Protein AF-A0A2G6QQY7-F1 (afdb_monomer)

Secondary structure (DSSP, 8-state):
-EEE-TTS-HHHHHHHHHHHHTTS----EEESSS-HHHHHHH-SS---EE---TTGGGSPTTS-EEEEEPPTT---SSTTSHHHHHHHHT--HHHHHHTHHHHHHTTT-SEEEEE--SS-----------EEEEEESS-EEEEEGGG-HHHHHHHHHHSSSEEEEEE-TTSHHHHHHHHHHHHHHHHH---GGG--EEEEEEEEEEEEEEPTT-SS--EEEEEEEEEEEEE---GGGHHHHHHHHHHHHTS-----S-HHHHHHHHHTTSTT--SSEEEEEE-SSEEEEEEE-TTS-EEEEEEE-SHHHHHHHHHHHHT-S-HHHHHHHHHSPEEEEEETTEEEETTS-EEE-SSPPPGGGTTSEEEEETTEEEE--S---HHHHHHHHHHHHIIIIIHHHHHHHHHHSTTS-GGG--EEEEES--

Foldseek 3Di:
DEEEEPPDDLVRVLVVVQVVVVPDPDQEYEYCAPCQVVSQVSHPDHHHYHYNQPQSVLDDPPFDKDKAAADVPDADDQLLDLVSVCVSVVDDPVRSVQCNVVSVLRPPHRIDMDTDDPDDGDDDDQDFQWKKWFDAPPDIFIDGQSVAQVVVVVRNVVGHQGFAMAIDPPHPRNVVLLVVLVVVCVVPVDHSVNWGWRAKGKFKAWFWDFRVPRRNRDTDTHIHIQMWIDTDDDDPCVVVVQVVVCVVVVHHGDDDDDPLLVVVVVVCVPPPDDPQEKEWAQAQFWTKMKGAHPVRDIDIDIYGFHNQSLLVRLCRRQVPPDSVLSSLLLPFWKWFAAAQFWIQTPVRDIDGHPHGHDPVRHRFMFGQDPVGTHGRPGPDDSVVSVVSSVVSNCRGVVVVVLVRCLVRDPVSDSVSRPYYHYHHDD

Structure (mmCIF, N/CA/C/O backbone):
data_AF-A0A2G6QQY7-F1
#
_entry.id   AF-A0A2G6QQY7-F1
#
loop_
_atom_site.group_PDB
_atom_site.id
_atom_site.type_symbol
_atom_site.label_atom_id
_atom_site.label_alt_id
_atom_site.label_comp_id
_atom_site.label_asym_id
_atom_site.label_entity_id
_atom_site.label_seq_id
_atom_site.pdbx_PDB_ins_code
_atom_site.Cartn_x
_atom_site.Cartn_y
_atom_site.Cartn_z
_atom_site.occupancy
_atom_site.B_iso_or_equiv
_atom_site.auth_seq_id
_atom_site.auth_comp_id
_atom_site.auth_asym_id
_atom_site.auth_atom_id
_atom_site.pdbx_PDB_model_num
ATOM 1 N N . MET A 1 1 ? 22.729 8.764 -31.654 1.00 88.44 1 MET A N 1
ATOM 2 C CA . MET A 1 1 ? 21.769 7.801 -31.079 1.00 88.44 1 MET A CA 1
ATOM 3 C C . MET A 1 1 ? 20.778 7.432 -32.164 1.00 88.44 1 MET A C 1
ATOM 5 O O . MET A 1 1 ? 20.328 8.335 -32.860 1.00 88.44 1 MET A O 1
ATOM 9 N N . VAL A 1 2 ? 20.493 6.145 -32.339 1.00 91.94 2 VAL A N 1
ATOM 10 C CA . VAL A 1 2 ? 19.462 5.656 -33.269 1.00 91.94 2 VAL A CA 1
ATOM 11 C C . VAL A 1 2 ? 18.189 5.359 -32.483 1.00 91.94 2 VAL A C 1
ATOM 13 O O . VAL A 1 2 ? 18.274 4.906 -31.347 1.00 91.94 2 VAL A O 1
ATOM 16 N N . VAL A 1 3 ? 17.030 5.632 -33.071 1.00 93.19 3 VAL A N 1
ATOM 17 C CA . VAL A 1 3 ? 15.718 5.322 -32.495 1.00 93.19 3 VAL A CA 1
ATOM 18 C C . VAL A 1 3 ? 14.992 4.437 -33.499 1.00 93.19 3 VAL A C 1
ATOM 20 O O . VAL A 1 3 ? 14.935 4.801 -34.674 1.00 93.19 3 VAL A O 1
ATOM 23 N N . ALA A 1 4 ? 14.495 3.280 -33.066 1.00 93.00 4 ALA A N 1
ATOM 24 C CA . ALA A 1 4 ? 13.777 2.348 -33.930 1.00 93.00 4 ALA A CA 1
ATOM 25 C C . ALA A 1 4 ? 12.448 1.925 -33.298 1.00 93.00 4 ALA A C 1
ATOM 27 O O . ALA A 1 4 ? 12.390 1.510 -32.137 1.00 93.00 4 ALA A O 1
ATOM 28 N N . ASP A 1 5 ? 11.382 2.042 -34.082 1.00 91.44 5 ASP A N 1
ATOM 29 C CA . ASP A 1 5 ? 10.051 1.578 -33.713 1.00 91.44 5 ASP A CA 1
ATOM 30 C C . ASP A 1 5 ? 9.874 0.072 -33.991 1.00 91.44 5 ASP A C 1
ATOM 32 O O . ASP A 1 5 ? 10.753 -0.596 -34.540 1.00 91.44 5 ASP A O 1
ATOM 36 N N . ARG A 1 6 ? 8.714 -0.472 -33.608 1.00 91.25 6 ARG A N 1
ATOM 37 C CA . ARG A 1 6 ? 8.377 -1.896 -33.783 1.00 91.25 6 ARG A CA 1
ATOM 38 C C . ARG A 1 6 ? 8.069 -2.319 -35.228 1.00 91.25 6 ARG A C 1
ATOM 40 O O . ARG A 1 6 ? 7.714 -3.475 -35.445 1.00 91.25 6 ARG A O 1
ATOM 47 N N . SER A 1 7 ? 8.086 -1.402 -36.200 1.00 92.56 7 SER A N 1
ATOM 48 C CA . SER A 1 7 ? 7.755 -1.722 -37.597 1.00 92.56 7 SER A CA 1
ATOM 49 C C . SER A 1 7 ? 8.882 -2.471 -38.309 1.00 92.56 7 SER A C 1
ATOM 51 O O . SER A 1 7 ? 8.627 -3.193 -39.274 1.00 92.56 7 SER A O 1
ATOM 53 N N . LEU A 1 8 ? 10.115 -2.329 -37.818 1.00 91.19 8 LEU A N 1
ATOM 54 C CA . LEU A 1 8 ? 11.287 -3.018 -38.340 1.00 91.19 8 LEU A CA 1
ATOM 55 C C . LEU A 1 8 ? 11.626 -4.227 -37.458 1.00 91.19 8 LEU A C 1
ATOM 57 O O . LEU A 1 8 ? 11.706 -4.082 -36.239 1.00 91.19 8 LEU A O 1
ATOM 61 N N . PRO A 1 9 ? 11.865 -5.413 -38.042 1.00 94.31 9 PRO A N 1
ATOM 62 C CA . PRO A 1 9 ? 12.302 -6.567 -37.271 1.00 94.31 9 PRO A CA 1
ATOM 63 C C . PRO A 1 9 ? 13.752 -6.391 -36.793 1.00 94.31 9 PRO A C 1
ATOM 65 O O . PRO A 1 9 ? 14.563 -5.705 -37.425 1.00 94.31 9 PRO A O 1
ATOM 68 N N . TYR A 1 10 ? 14.097 -7.043 -35.682 1.00 94.56 10 TYR A N 1
ATOM 69 C CA . TYR A 1 10 ? 15.402 -6.897 -35.026 1.00 94.56 10 TYR A CA 1
ATOM 70 C C . TYR A 1 10 ? 16.607 -7.176 -35.946 1.00 94.56 10 TYR A C 1
ATOM 72 O O . TYR A 1 10 ? 17.668 -6.566 -35.797 1.00 94.56 10 TYR A O 1
ATOM 80 N N . ASP A 1 11 ? 16.485 -8.108 -36.893 1.00 95.19 11 ASP A N 1
ATOM 81 C CA . ASP A 1 11 ? 17.566 -8.508 -37.795 1.00 95.19 11 ASP A CA 1
ATOM 82 C C . ASP A 1 11 ? 17.820 -7.451 -38.876 1.00 95.19 11 ASP A C 1
ATOM 84 O O . ASP A 1 11 ? 18.971 -7.191 -39.236 1.00 95.19 11 ASP A O 1
ATOM 88 N N . GLU A 1 12 ? 16.758 -6.799 -39.347 1.00 95.81 12 GLU A N 1
ATOM 89 C CA . GLU A 1 12 ? 16.832 -5.637 -40.226 1.00 95.81 12 GLU A CA 1
ATOM 90 C C . GLU A 1 12 ? 17.477 -4.451 -39.506 1.00 95.81 12 GLU A C 1
ATOM 92 O O . GLU A 1 12 ? 18.414 -3.853 -40.039 1.00 95.81 12 GLU A O 1
ATOM 97 N N . ILE A 1 13 ? 17.045 -4.160 -38.271 1.00 94.88 13 ILE A N 1
ATOM 98 C CA . ILE A 1 13 ? 17.630 -3.097 -37.440 1.00 94.88 13 ILE A CA 1
ATOM 99 C C . ILE A 1 13 ? 19.136 -3.332 -37.274 1.00 94.88 13 ILE A C 1
ATOM 101 O O . ILE A 1 13 ? 19.934 -2.439 -37.557 1.00 94.88 13 ILE A O 1
ATOM 105 N N . ALA A 1 14 ? 19.551 -4.541 -36.886 1.00 95.44 14 ALA A N 1
ATOM 106 C CA . ALA A 1 14 ? 20.967 -4.874 -36.727 1.00 95.44 14 ALA A CA 1
ATOM 107 C C . ALA A 1 14 ? 21.761 -4.697 -38.033 1.00 95.44 14 ALA A C 1
ATOM 109 O O . ALA A 1 14 ? 22.857 -4.132 -38.024 1.00 95.44 14 ALA A O 1
ATOM 110 N N . ARG A 1 15 ? 21.199 -5.125 -39.171 1.00 95.62 15 ARG A N 1
ATOM 111 C CA . ARG A 1 15 ? 21.842 -4.982 -40.486 1.00 95.62 15 ARG A CA 1
ATOM 112 C C . ARG A 1 15 ? 22.032 -3.517 -40.868 1.00 95.62 15 ARG A C 1
ATOM 114 O O . ARG A 1 15 ? 23.106 -3.145 -41.339 1.00 95.62 15 ARG A O 1
ATOM 121 N N . GLN A 1 16 ? 21.013 -2.687 -40.649 1.00 94.88 16 GLN A N 1
ATOM 122 C CA . GLN A 1 16 ? 21.082 -1.252 -40.923 1.00 94.88 16 GLN A CA 1
ATOM 123 C C . GLN A 1 16 ? 22.071 -0.544 -39.996 1.00 94.88 16 GLN A C 1
ATOM 125 O O . GLN A 1 16 ? 22.834 0.302 -40.463 1.00 94.88 16 GLN A O 1
ATOM 130 N N . LEU A 1 17 ? 22.124 -0.923 -38.715 1.00 94.56 17 LEU A N 1
ATOM 131 C CA . LEU A 1 17 ? 23.105 -0.398 -37.765 1.00 94.56 17 LEU A CA 1
ATOM 132 C C . LEU A 1 17 ? 24.540 -0.756 -38.174 1.00 94.56 17 LEU A C 1
ATOM 134 O O . LEU A 1 17 ? 25.380 0.138 -38.218 1.00 94.56 17 LEU A O 1
ATOM 138 N N . ASN A 1 18 ? 24.827 -2.005 -38.555 1.00 94.75 18 ASN A N 1
ATOM 139 C CA . ASN A 1 18 ? 26.160 -2.395 -39.041 1.00 94.75 18 ASN A CA 1
ATOM 140 C C . ASN A 1 18 ? 26.540 -1.649 -40.329 1.00 94.75 18 ASN A C 1
ATOM 142 O O . ASN A 1 18 ? 27.649 -1.125 -40.456 1.00 94.75 18 ASN A O 1
ATOM 146 N N . ALA A 1 19 ? 25.600 -1.527 -41.272 1.00 93.62 19 ALA A N 1
ATOM 147 C CA . ALA A 1 19 ? 25.822 -0.765 -42.496 1.00 93.62 19 ALA A CA 1
ATOM 148 C C . ALA A 1 19 ? 26.110 0.718 -42.199 1.00 93.62 19 ALA A C 1
ATOM 150 O O . ALA A 1 19 ? 27.024 1.299 -42.789 1.00 93.62 19 ALA A O 1
ATOM 151 N N . ALA A 1 20 ? 25.378 1.330 -41.264 1.00 91.69 20 ALA A N 1
ATOM 152 C CA . ALA A 1 20 ? 25.589 2.713 -40.847 1.00 91.69 20 ALA A CA 1
ATOM 153 C C . ALA A 1 20 ? 26.904 2.900 -40.074 1.00 91.69 20 ALA A C 1
ATOM 155 O O . ALA A 1 20 ? 27.597 3.889 -40.309 1.00 91.69 20 ALA A O 1
ATOM 156 N N . ALA A 1 21 ? 27.288 1.941 -39.228 1.00 90.38 21 ALA A N 1
ATOM 157 C CA . ALA A 1 21 ? 28.528 1.968 -38.450 1.00 90.38 21 ALA A CA 1
ATOM 158 C C . ALA A 1 21 ? 29.787 2.034 -39.332 1.00 90.38 21 ALA A C 1
ATOM 160 O O . ALA A 1 21 ? 30.801 2.592 -38.925 1.00 90.38 21 ALA A O 1
ATOM 161 N N . SER A 1 22 ? 29.715 1.541 -40.575 1.00 87.44 22 SER A N 1
ATOM 162 C CA . SER A 1 22 ? 30.812 1.677 -41.548 1.00 87.44 22 SER A CA 1
ATOM 163 C C . SER A 1 22 ? 31.077 3.123 -42.000 1.00 87.44 22 SER A C 1
ATOM 165 O O . SER A 1 22 ? 32.119 3.405 -42.591 1.00 87.44 22 SER A O 1
ATOM 167 N N . ARG A 1 23 ? 30.133 4.043 -41.754 1.00 90.50 23 ARG A N 1
ATOM 168 C CA . ARG A 1 23 ? 30.176 5.446 -42.208 1.00 90.50 23 ARG A CA 1
ATOM 169 C C . ARG A 1 23 ? 30.011 6.461 -41.079 1.00 90.50 23 ARG A C 1
ATOM 171 O O . ARG A 1 23 ? 30.373 7.619 -41.262 1.00 90.50 23 ARG A O 1
ATOM 178 N N . LEU A 1 24 ? 29.415 6.056 -39.962 1.00 91.06 24 LEU A N 1
ATOM 179 C CA . LEU A 1 24 ? 29.017 6.917 -38.854 1.00 91.06 24 LEU A CA 1
ATOM 180 C C . LEU A 1 24 ? 29.416 6.279 -37.526 1.00 91.06 24 LEU A C 1
ATOM 182 O O . LEU A 1 24 ? 29.325 5.067 -37.356 1.00 91.06 24 LEU A O 1
ATOM 186 N N . GLU A 1 25 ? 29.771 7.110 -36.551 1.00 89.31 25 GLU A N 1
ATOM 187 C CA . GLU A 1 25 ? 29.980 6.654 -35.181 1.00 89.31 25 GLU A CA 1
ATOM 188 C C . GLU A 1 25 ? 28.631 6.536 -34.457 1.00 89.31 25 GLU A C 1
ATOM 190 O O . GLU A 1 25 ? 27.937 7.525 -34.197 1.00 89.31 25 GLU A O 1
ATOM 195 N N . LEU A 1 26 ? 28.229 5.302 -34.154 1.00 92.12 26 LEU A N 1
ATOM 196 C CA . LEU A 1 26 ? 26.981 5.019 -33.453 1.00 92.12 26 LEU A CA 1
ATOM 197 C C . LEU A 1 26 ? 27.238 4.939 -31.945 1.00 92.12 26 LEU A C 1
ATOM 199 O O . LEU A 1 26 ? 27.806 3.974 -31.454 1.00 92.12 26 LEU A O 1
ATOM 203 N N . ALA A 1 27 ? 26.773 5.941 -31.199 1.00 90.94 27 ALA A N 1
ATOM 204 C CA . ALA A 1 27 ? 26.946 5.988 -29.742 1.00 90.94 27 ALA A CA 1
ATOM 205 C C . ALA A 1 27 ? 25.960 5.099 -28.947 1.00 90.94 27 ALA A C 1
ATOM 207 O O . ALA A 1 27 ? 26.147 4.897 -27.753 1.00 90.94 27 ALA A O 1
ATOM 208 N N . GLY A 1 28 ? 24.892 4.601 -29.580 1.00 94.56 28 GLY A N 1
ATOM 209 C CA . GLY A 1 28 ? 23.865 3.774 -28.936 1.00 94.56 28 GLY A CA 1
ATOM 210 C C . GLY A 1 28 ? 22.508 3.826 -29.634 1.00 94.56 28 GLY A C 1
ATOM 211 O O . GLY A 1 28 ? 22.303 4.640 -30.548 1.00 94.56 28 GLY A O 1
ATOM 212 N N . ALA A 1 29 ? 21.595 2.959 -29.199 1.00 95.25 29 ALA A N 1
ATOM 213 C CA . ALA A 1 29 ? 20.267 2.795 -29.787 1.00 95.25 29 ALA A CA 1
ATOM 214 C C . ALA A 1 29 ? 19.148 2.740 -28.733 1.00 95.25 29 ALA A C 1
ATOM 216 O O . ALA A 1 29 ? 19.357 2.273 -27.616 1.00 95.25 29 ALA A O 1
ATOM 217 N N . VAL A 1 30 ? 17.960 3.203 -29.121 1.00 96.12 30 VAL A N 1
ATOM 218 C CA . VAL A 1 30 ? 16.716 3.102 -28.354 1.00 96.12 30 VAL A CA 1
ATOM 219 C C . VAL A 1 30 ? 15.688 2.356 -29.199 1.00 96.12 30 VAL A C 1
ATOM 221 O O . VAL A 1 30 ? 15.429 2.761 -30.334 1.00 96.12 30 VAL A O 1
ATOM 224 N N . LEU A 1 31 ? 15.130 1.271 -28.672 1.00 96.19 31 LEU A N 1
ATOM 225 C CA . LEU A 1 31 ? 14.194 0.394 -29.373 1.00 96.19 31 LEU A CA 1
ATOM 226 C C . LEU A 1 31 ? 12.832 0.390 -28.675 1.00 96.19 31 LEU A C 1
ATOM 228 O O . LEU A 1 31 ? 12.747 0.431 -27.449 1.00 96.19 31 LEU A O 1
ATOM 232 N N . GLN A 1 32 ? 11.761 0.309 -29.464 1.00 95.06 32 GLN A N 1
ATOM 233 C CA . GLN A 1 32 ? 10.411 0.140 -28.924 1.00 95.06 32 GLN A CA 1
ATOM 234 C C . GLN A 1 32 ? 10.113 -1.307 -28.502 1.00 95.06 32 GLN A C 1
ATOM 236 O O . GLN A 1 32 ? 9.373 -1.526 -27.546 1.00 95.06 32 GLN A O 1
ATOM 241 N N . ALA A 1 33 ? 10.621 -2.283 -29.256 1.00 93.88 33 ALA A N 1
ATOM 242 C CA . ALA A 1 33 ? 10.412 -3.706 -29.004 1.00 93.88 33 ALA A CA 1
ATOM 243 C C . ALA A 1 33 ? 11.445 -4.260 -28.008 1.00 93.88 33 ALA A C 1
ATOM 245 O O . ALA A 1 33 ? 12.539 -3.703 -27.895 1.00 93.88 33 ALA A O 1
ATOM 246 N N . ASP A 1 34 ? 11.110 -5.368 -27.340 1.00 94.25 34 ASP A N 1
ATOM 247 C CA . ASP A 1 34 ? 12.006 -6.166 -26.479 1.00 94.25 34 ASP A CA 1
ATOM 248 C C . ASP A 1 34 ? 13.001 -6.986 -27.329 1.00 94.25 34 ASP A C 1
ATOM 250 O O . ASP A 1 34 ? 12.989 -8.215 -27.383 1.00 94.25 34 ASP A O 1
ATOM 254 N N . ASP A 1 35 ? 13.817 -6.267 -28.099 1.00 94.81 35 ASP A N 1
ATOM 255 C CA . ASP A 1 35 ? 14.749 -6.828 -29.079 1.00 94.81 35 ASP A CA 1
ATOM 256 C C . ASP A 1 35 ? 16.203 -6.399 -28.811 1.00 94.81 35 ASP A C 1
ATOM 258 O O . ASP A 1 35 ? 17.105 -6.719 -29.596 1.00 94.81 35 ASP A O 1
ATOM 262 N N . GLY A 1 36 ? 16.483 -5.684 -27.714 1.00 94.19 36 GLY A N 1
ATOM 263 C CA . GLY A 1 36 ? 17.790 -5.071 -27.468 1.00 94.19 36 GLY A CA 1
ATOM 264 C C . GLY A 1 36 ? 18.921 -6.089 -27.435 1.00 94.19 36 GLY A C 1
ATOM 265 O O . GLY A 1 36 ? 19.954 -5.894 -28.081 1.00 94.19 36 GLY A O 1
ATOM 266 N N . VAL A 1 37 ? 18.708 -7.235 -26.784 1.00 95.25 37 VAL A N 1
ATOM 267 C CA . VAL A 1 37 ? 19.682 -8.340 -26.759 1.00 95.25 37 VAL A CA 1
ATOM 268 C C . VAL A 1 37 ? 19.858 -8.975 -28.146 1.00 95.25 37 VAL A C 1
ATOM 270 O O . VAL A 1 37 ? 20.983 -9.292 -28.549 1.00 95.25 37 VAL A O 1
ATOM 273 N N . LEU A 1 38 ? 18.770 -9.148 -28.906 1.00 96.12 38 LEU A N 1
ATOM 274 C CA . LEU A 1 38 ? 18.804 -9.765 -30.236 1.00 96.12 38 LEU A CA 1
ATOM 275 C C . LEU A 1 38 ? 19.579 -8.913 -31.241 1.00 96.12 38 LEU A C 1
ATOM 277 O O . LEU A 1 38 ? 20.380 -9.463 -32.011 1.00 96.12 38 LEU A O 1
ATOM 281 N N . VAL A 1 39 ? 19.369 -7.596 -31.199 1.00 96.31 39 VAL A N 1
ATOM 282 C CA . VAL A 1 39 ? 20.112 -6.614 -31.990 1.00 96.31 39 VAL A CA 1
ATOM 283 C C . VAL A 1 39 ? 21.565 -6.577 -31.530 1.00 96.31 39 VAL A C 1
ATOM 285 O O . VAL A 1 39 ? 22.459 -6.798 -32.346 1.00 96.31 39 VAL A O 1
ATOM 288 N N . HIS A 1 40 ? 21.819 -6.390 -30.229 1.00 95.38 40 HIS A N 1
ATOM 289 C CA . HIS A 1 40 ? 23.169 -6.273 -29.669 1.00 95.38 40 HIS A CA 1
ATOM 290 C C . HIS A 1 40 ? 24.070 -7.445 -30.070 1.00 95.38 40 HIS A C 1
ATOM 292 O O . HIS A 1 40 ? 25.213 -7.238 -30.483 1.00 95.38 40 HIS A O 1
ATOM 298 N N . ASN A 1 41 ? 23.560 -8.680 -30.021 1.00 96.00 41 ASN A N 1
ATOM 299 C CA . ASN A 1 41 ? 24.319 -9.881 -30.381 1.00 96.00 41 ASN A CA 1
ATOM 300 C C . ASN A 1 41 ? 24.769 -9.910 -31.849 1.00 96.00 41 ASN A C 1
ATOM 302 O O . ASN A 1 41 ? 25.783 -10.534 -32.154 1.00 96.00 41 ASN A O 1
ATOM 306 N N . ARG A 1 42 ? 24.070 -9.198 -32.737 1.00 95.94 42 ARG A N 1
ATOM 307 C CA . ARG A 1 42 ? 24.314 -9.170 -34.188 1.00 95.94 42 ARG A CA 1
ATOM 308 C C . ARG A 1 42 ? 25.102 -7.951 -34.666 1.00 95.94 42 ARG A C 1
ATOM 310 O O . ARG A 1 42 ? 25.420 -7.872 -35.849 1.00 95.94 42 ARG A O 1
ATOM 317 N N . LEU A 1 43 ? 25.425 -7.017 -33.772 1.00 95.06 43 LEU A N 1
ATOM 318 C CA . LEU A 1 43 ? 26.256 -5.867 -34.115 1.00 95.06 43 LEU A CA 1
ATOM 319 C C . LEU A 1 43 ? 27.740 -6.235 -34.194 1.00 95.06 43 LEU A C 1
ATOM 321 O O . LEU A 1 43 ? 28.252 -6.909 -33.291 1.00 95.06 43 LEU A O 1
ATOM 325 N N . ASP A 1 44 ? 28.419 -5.724 -35.222 1.00 93.25 44 ASP A N 1
ATOM 326 C CA . ASP A 1 44 ? 29.868 -5.868 -35.417 1.00 93.25 44 ASP A CA 1
ATOM 327 C C . ASP A 1 44 ? 30.642 -5.102 -34.330 1.00 93.25 44 ASP A C 1
ATOM 329 O O . ASP A 1 44 ? 31.604 -5.607 -33.751 1.00 93.25 44 ASP A O 1
ATOM 333 N N . HIS A 1 45 ? 30.158 -3.904 -33.985 1.00 90.56 45 HIS A N 1
ATOM 334 C CA . HIS A 1 45 ? 30.651 -3.089 -32.878 1.00 90.56 45 HIS A CA 1
ATOM 335 C C . HIS A 1 45 ? 29.561 -2.925 -31.822 1.00 90.56 45 HIS A C 1
ATOM 337 O O . HIS A 1 45 ? 28.450 -2.484 -32.117 1.00 90.56 45 HIS A O 1
ATOM 343 N N . LYS A 1 46 ? 29.870 -3.297 -30.577 1.00 93.06 46 LYS A N 1
ATOM 344 C CA . LYS A 1 46 ? 28.899 -3.248 -29.483 1.00 93.06 46 LYS A CA 1
ATOM 345 C C . LYS A 1 46 ? 28.643 -1.807 -29.056 1.00 93.06 46 LYS A C 1
ATOM 347 O O . LYS A 1 46 ? 29.573 -1.060 -28.774 1.00 93.06 46 LYS A O 1
ATOM 352 N N . ILE A 1 47 ? 27.363 -1.465 -28.974 1.00 94.44 47 ILE A N 1
ATOM 353 C CA . ILE A 1 47 ? 26.862 -0.178 -28.493 1.00 94.44 47 ILE A CA 1
ATOM 354 C C . ILE A 1 47 ? 25.846 -0.435 -27.371 1.00 94.44 47 ILE A C 1
ATOM 356 O O . ILE A 1 47 ? 25.242 -1.517 -27.340 1.00 94.44 47 ILE A O 1
ATOM 360 N N . PRO A 1 48 ? 25.638 0.522 -26.452 1.00 95.94 48 PRO A N 1
ATOM 361 C CA . PRO A 1 48 ? 24.555 0.435 -25.481 1.00 95.94 48 PRO A CA 1
ATOM 362 C C . PRO A 1 48 ? 23.196 0.530 -26.189 1.00 95.94 48 PRO A C 1
ATOM 364 O O . PRO A 1 48 ? 23.003 1.364 -27.080 1.00 95.94 48 PRO A O 1
ATOM 367 N N . ILE A 1 49 ? 22.263 -0.335 -25.792 1.00 96.44 49 ILE A N 1
ATOM 368 C CA . ILE A 1 49 ? 20.902 -0.391 -26.331 1.00 96.44 49 ILE A CA 1
ATOM 369 C C . ILE A 1 49 ? 19.918 -0.375 -25.164 1.00 96.44 49 ILE A C 1
ATOM 371 O O . ILE A 1 49 ? 20.079 -1.155 -24.228 1.00 96.44 49 ILE A O 1
ATOM 375 N N . VAL A 1 50 ? 18.931 0.516 -25.228 1.00 96.12 50 VAL A N 1
ATOM 376 C CA . VAL A 1 50 ? 17.771 0.529 -24.329 1.00 96.12 50 VAL A CA 1
ATOM 377 C C . VAL A 1 50 ? 16.548 0.124 -25.140 1.00 96.12 50 VAL A C 1
ATOM 379 O O . VAL A 1 50 ? 16.260 0.748 -26.156 1.00 96.12 50 VAL A O 1
ATOM 382 N N . ASP A 1 51 ? 15.869 -0.931 -24.726 1.00 94.56 51 ASP A N 1
ATOM 383 C CA . ASP A 1 51 ? 14.664 -1.488 -25.337 1.00 94.56 51 ASP A CA 1
ATOM 384 C C . ASP A 1 51 ? 13.407 -1.195 -24.502 1.00 94.56 51 ASP A C 1
ATOM 386 O O . ASP A 1 51 ? 13.452 -0.424 -23.542 1.00 94.56 51 ASP A O 1
ATOM 390 N N . GLU A 1 52 ? 12.263 -1.731 -24.941 1.00 93.12 52 GLU A N 1
ATOM 391 C CA . GLU A 1 52 ? 10.954 -1.598 -24.280 1.00 93.12 52 GLU A CA 1
ATOM 392 C C . GLU A 1 52 ? 10.463 -0.151 -24.075 1.00 93.12 52 GLU A C 1
ATOM 394 O O . GLU A 1 52 ? 9.620 0.142 -23.221 1.00 93.12 52 GLU A O 1
ATOM 399 N N . VAL A 1 53 ? 10.926 0.787 -24.905 1.00 93.94 53 VAL A N 1
ATOM 400 C CA . VAL A 1 53 ? 10.467 2.180 -24.844 1.00 93.94 53 VAL A CA 1
ATOM 401 C C . VAL A 1 53 ? 9.079 2.300 -25.471 1.00 93.94 53 VAL A C 1
ATOM 403 O O . VAL A 1 53 ? 8.929 2.512 -26.675 1.00 93.94 53 VAL A O 1
ATOM 406 N N . SER A 1 54 ? 8.047 2.158 -24.637 1.00 90.38 54 SER A N 1
ATOM 407 C CA . SER A 1 54 ? 6.648 2.015 -25.058 1.00 90.38 54 SER A CA 1
ATOM 408 C C . SER A 1 54 ? 6.163 3.132 -25.994 1.00 90.38 54 SER A C 1
ATOM 410 O O . SER A 1 54 ? 5.568 2.843 -27.041 1.00 90.38 54 SER A O 1
ATOM 412 N N . LEU A 1 55 ? 6.473 4.393 -25.679 1.00 90.88 55 LEU A N 1
ATOM 413 C CA . LEU A 1 55 ? 6.092 5.581 -26.450 1.00 90.88 55 LEU A CA 1
ATOM 414 C C . LEU A 1 55 ? 7.248 6.127 -27.303 1.00 90.88 55 LEU A C 1
ATOM 416 O O . LEU A 1 55 ? 7.543 7.321 -27.261 1.00 90.88 55 LEU A O 1
ATOM 420 N N . ILE A 1 56 ? 7.880 5.264 -28.105 1.00 91.62 56 ILE A N 1
ATOM 421 C CA . ILE A 1 56 ? 9.036 5.602 -28.957 1.00 91.62 56 ILE A CA 1
ATOM 422 C C . ILE A 1 56 ? 8.841 6.870 -29.810 1.00 91.62 56 ILE A C 1
ATOM 424 O O . ILE A 1 56 ? 9.765 7.667 -29.949 1.00 91.62 56 ILE A O 1
ATOM 428 N N . ASP A 1 57 ? 7.622 7.117 -30.297 1.00 90.44 57 ASP A N 1
ATOM 429 C CA . ASP A 1 57 ? 7.287 8.273 -31.141 1.00 90.44 57 ASP A CA 1
ATOM 430 C C . ASP A 1 57 ? 7.420 9.618 -30.407 1.00 90.44 57 ASP A C 1
ATOM 432 O O . ASP A 1 57 ? 7.510 10.675 -31.032 1.00 90.44 57 ASP A O 1
ATOM 436 N N . LYS A 1 58 ? 7.420 9.601 -29.067 1.00 90.19 58 LYS A N 1
ATOM 437 C CA . LYS A 1 58 ? 7.607 10.796 -28.235 1.00 90.19 58 LYS A CA 1
ATOM 438 C C . LYS A 1 58 ? 9.077 11.119 -27.972 1.00 90.19 58 LYS A C 1
ATOM 440 O O . LYS A 1 58 ? 9.353 12.170 -27.393 1.00 90.19 58 LYS A O 1
ATOM 445 N N . VAL A 1 59 ? 10.015 10.258 -28.374 1.00 91.06 59 VAL A N 1
ATOM 446 C CA . VAL A 1 59 ? 11.453 10.499 -28.205 1.00 91.06 59 VAL A CA 1
ATOM 447 C C . VAL A 1 59 ? 11.892 11.640 -29.138 1.00 91.06 59 VAL A C 1
ATOM 449 O O . VAL A 1 59 ? 11.769 11.513 -30.357 1.00 91.06 59 VAL A O 1
ATOM 452 N N . PRO A 1 60 ? 12.435 12.759 -28.618 1.00 89.38 60 PRO A N 1
ATOM 453 C CA . PRO A 1 60 ? 12.878 13.865 -29.463 1.00 89.38 60 PRO A CA 1
ATOM 454 C C . PRO A 1 60 ? 14.055 13.470 -30.366 1.00 89.38 60 PRO A C 1
ATOM 456 O O . PRO A 1 60 ? 15.130 13.102 -29.887 1.00 89.38 60 PRO A O 1
ATOM 459 N N . ILE A 1 61 ? 13.876 13.601 -31.682 1.00 91.38 61 ILE A N 1
ATOM 460 C CA . ILE A 1 61 ? 14.917 13.327 -32.683 1.00 91.38 61 ILE A CA 1
ATOM 461 C C . ILE A 1 61 ? 15.771 14.584 -32.916 1.00 91.38 61 ILE A C 1
ATOM 463 O O . ILE A 1 61 ? 15.279 15.711 -32.868 1.00 91.38 61 ILE A O 1
ATOM 467 N N . GLY A 1 62 ? 17.068 14.396 -33.179 1.00 89.81 62 GLY A N 1
ATOM 468 C CA . GLY A 1 62 ? 17.997 15.485 -33.514 1.00 89.81 62 GLY A CA 1
ATOM 469 C C . GLY A 1 62 ? 18.521 16.278 -32.313 1.00 89.81 62 GLY A C 1
ATOM 470 O O . GLY A 1 62 ? 19.194 17.289 -32.498 1.00 89.81 62 GLY A O 1
ATOM 471 N N . MET A 1 63 ? 18.237 15.829 -31.088 1.00 91.50 63 MET A N 1
ATOM 472 C CA . MET A 1 63 ? 18.758 16.425 -29.856 1.00 91.50 63 MET A CA 1
ATOM 473 C C . MET A 1 63 ? 19.969 15.651 -29.328 1.00 91.50 63 MET A C 1
ATOM 475 O O . MET A 1 63 ? 20.114 14.451 -29.565 1.00 91.50 63 MET A O 1
ATOM 479 N N . LEU A 1 64 ? 20.850 16.345 -28.601 1.00 92.69 64 LEU A N 1
ATOM 480 C CA . LEU A 1 64 ? 21.999 15.712 -27.960 1.00 92.69 64 LEU A CA 1
ATOM 481 C C . LEU A 1 64 ? 21.500 14.794 -26.840 1.00 92.69 64 LEU A C 1
ATOM 483 O O . LEU A 1 64 ? 20.766 15.233 -25.959 1.00 92.69 64 LEU A O 1
ATOM 487 N N . ALA A 1 65 ? 21.907 13.531 -26.873 1.00 94.38 65 ALA A N 1
ATOM 488 C CA . ALA A 1 65 ? 21.478 12.522 -25.917 1.00 94.38 65 ALA A CA 1
ATOM 489 C C . ALA A 1 65 ? 22.669 11.703 -25.424 1.00 94.38 65 ALA A C 1
ATOM 491 O O . ALA A 1 65 ? 23.652 11.525 -26.146 1.00 94.38 65 ALA A O 1
ATOM 492 N N . ALA A 1 66 ? 22.551 11.195 -24.205 1.00 95.25 66 ALA A N 1
ATOM 493 C CA . ALA A 1 66 ? 23.479 10.263 -23.596 1.00 95.25 66 ALA A CA 1
ATOM 494 C C . ALA A 1 66 ? 22.715 9.008 -23.175 1.00 95.25 66 ALA A C 1
ATOM 496 O O . ALA A 1 66 ? 21.609 9.092 -22.646 1.00 95.25 66 ALA A O 1
ATOM 497 N N . ILE A 1 67 ? 23.320 7.855 -23.425 1.00 96.06 67 ILE A N 1
ATOM 498 C CA . ILE A 1 67 ? 22.769 6.538 -23.127 1.00 96.06 67 ILE A CA 1
ATOM 499 C C . ILE A 1 67 ? 23.811 5.770 -22.321 1.00 96.06 67 ILE A C 1
ATOM 501 O O . ILE A 1 67 ? 24.990 5.745 -22.676 1.00 96.06 67 ILE A O 1
ATOM 505 N N . GLU A 1 68 ? 23.378 5.171 -21.220 1.00 96.25 68 GLU A N 1
ATOM 506 C CA . GLU A 1 68 ? 24.220 4.357 -20.352 1.00 96.25 68 GLU A CA 1
ATOM 507 C C . GLU A 1 68 ? 23.501 3.046 -20.064 1.00 96.25 68 GLU A C 1
ATOM 509 O O . GLU A 1 68 ? 22.333 3.040 -19.680 1.00 96.25 68 GLU A O 1
ATOM 514 N N . VAL A 1 69 ? 24.201 1.933 -20.269 1.00 96.25 69 VAL A N 1
ATOM 515 C CA . VAL A 1 69 ? 23.723 0.590 -19.936 1.00 96.25 69 VAL A CA 1
ATOM 516 C C . VAL A 1 69 ? 24.837 -0.097 -19.166 1.00 96.25 69 VAL A C 1
ATOM 518 O O . VAL A 1 69 ? 25.917 -0.338 -19.707 1.00 96.25 69 VAL A O 1
ATOM 521 N N . ALA A 1 70 ? 24.585 -0.365 -17.891 1.00 94.56 70 ALA A N 1
ATOM 522 C CA . ALA A 1 70 ? 25.520 -1.024 -17.003 1.00 94.56 70 ALA A CA 1
ATOM 523 C C . ALA A 1 70 ? 25.552 -2.543 -17.241 1.00 94.56 70 ALA A C 1
ATOM 525 O O . ALA A 1 70 ? 24.591 -3.171 -17.710 1.00 94.56 70 ALA A O 1
ATOM 526 N N . GLU A 1 71 ? 26.683 -3.146 -16.879 1.00 91.25 71 GLU A N 1
ATOM 527 C CA . GLU A 1 71 ? 26.854 -4.598 -16.868 1.00 91.25 71 GLU A CA 1
ATOM 528 C C . GLU A 1 71 ? 25.832 -5.281 -15.942 1.00 91.25 71 GLU A C 1
ATOM 530 O O . GLU A 1 71 ? 25.235 -4.662 -15.059 1.00 91.25 71 GLU A O 1
ATOM 535 N N . VAL A 1 72 ? 25.619 -6.585 -16.137 1.00 89.88 72 VAL A N 1
ATOM 536 C CA . VAL A 1 72 ? 24.688 -7.363 -15.308 1.00 89.88 72 VAL A CA 1
ATOM 537 C C . VAL A 1 72 ? 25.117 -7.298 -13.839 1.00 89.88 72 VAL A C 1
ATOM 539 O O . VAL A 1 72 ? 26.258 -7.606 -13.502 1.00 89.88 72 VAL A O 1
ATOM 542 N N . GLY A 1 73 ? 24.192 -6.894 -12.965 1.00 89.88 73 GLY A N 1
ATOM 543 C CA . GLY A 1 73 ? 24.442 -6.720 -11.530 1.00 89.88 73 GLY A CA 1
ATOM 544 C C . GLY A 1 73 ? 25.057 -5.371 -11.140 1.00 89.88 73 GLY A C 1
ATOM 545 O O . GLY A 1 73 ? 25.322 -5.158 -9.959 1.00 89.88 73 GLY A O 1
ATOM 546 N N . ARG A 1 74 ? 25.275 -4.457 -12.095 1.00 94.12 74 ARG A N 1
ATOM 547 C CA . ARG A 1 74 ? 25.723 -3.080 -11.847 1.00 94.12 74 ARG A CA 1
ATOM 548 C C . ARG A 1 74 ? 24.632 -2.067 -12.189 1.00 94.12 74 ARG A C 1
ATOM 550 O O . ARG A 1 74 ? 23.654 -2.384 -12.863 1.00 94.12 74 ARG A O 1
ATOM 557 N N . ILE A 1 75 ? 24.828 -0.845 -11.707 1.00 95.25 75 ILE A N 1
ATOM 558 C CA . ILE A 1 75 ? 23.939 0.301 -11.915 1.00 95.25 75 ILE A CA 1
ATOM 559 C C . ILE A 1 75 ? 24.658 1.380 -12.726 1.00 95.25 75 ILE A C 1
ATOM 561 O O . ILE A 1 75 ? 25.886 1.377 -12.809 1.00 95.25 75 ILE A O 1
ATOM 565 N N . VAL A 1 76 ? 23.897 2.293 -13.324 1.00 94.38 76 VAL A N 1
ATOM 566 C CA . VAL A 1 76 ? 24.448 3.459 -14.021 1.00 94.38 76 VAL A CA 1
ATOM 567 C C . VAL A 1 76 ? 25.157 4.385 -13.031 1.00 94.38 76 VAL A C 1
ATOM 569 O O . VAL A 1 76 ? 24.658 4.630 -11.929 1.00 94.38 76 VAL A O 1
ATOM 572 N N . GLU A 1 77 ? 26.312 4.920 -13.420 1.00 94.81 77 GLU A N 1
ATOM 573 C CA . GLU A 1 77 ? 27.164 5.757 -12.559 1.00 94.81 77 GLU A CA 1
ATOM 574 C C . GLU A 1 77 ? 27.330 7.175 -13.114 1.00 94.81 77 GLU A C 1
ATOM 576 O O . GLU A 1 77 ? 27.500 8.130 -12.351 1.00 94.81 77 GLU A O 1
ATOM 581 N N . LYS A 1 78 ? 27.288 7.342 -14.444 1.00 95.06 78 LYS A N 1
ATOM 582 C CA . LYS A 1 78 ? 27.489 8.655 -15.074 1.00 95.06 78 LYS A CA 1
ATOM 583 C C . LYS A 1 78 ? 26.192 9.450 -15.115 1.00 95.06 78 LYS A C 1
ATOM 585 O O . LYS A 1 78 ? 26.189 10.614 -14.727 1.00 95.06 78 LYS A O 1
ATOM 590 N N . LEU A 1 79 ? 25.098 8.838 -15.564 1.00 95.44 79 LEU A N 1
ATOM 591 C CA . LEU A 1 79 ? 23.794 9.493 -15.687 1.00 95.44 79 LEU A CA 1
ATOM 592 C C . LEU A 1 79 ? 23.062 9.622 -14.346 1.00 95.44 79 LEU A C 1
ATOM 594 O O . LEU A 1 79 ? 22.245 10.522 -14.193 1.00 95.44 79 LEU A O 1
ATOM 598 N N . SER A 1 80 ? 23.394 8.800 -13.350 1.00 94.94 80 SER A N 1
ATOM 599 C CA . SER A 1 80 ? 22.903 8.964 -11.971 1.00 94.94 80 SER A CA 1
ATOM 600 C C . SER A 1 80 ? 23.657 10.044 -11.181 1.00 94.94 80 SER A C 1
ATOM 602 O O . SER A 1 80 ? 23.257 10.407 -10.074 1.00 94.94 80 SER A O 1
ATOM 604 N N . ASN A 1 81 ? 24.737 10.598 -11.744 1.00 95.56 81 ASN A N 1
ATOM 605 C CA . ASN A 1 81 ? 25.530 11.659 -11.139 1.00 95.56 81 ASN A CA 1
ATOM 606 C C . ASN A 1 81 ? 25.278 13.002 -11.856 1.00 95.56 81 ASN A C 1
ATOM 608 O O . ASN A 1 81 ? 25.603 13.123 -13.041 1.00 95.56 81 ASN A O 1
ATOM 612 N N . PRO A 1 82 ? 24.803 14.056 -11.158 1.00 94.62 82 PRO A N 1
ATOM 613 C CA . PRO A 1 82 ? 24.592 15.374 -11.763 1.00 94.62 82 PRO A CA 1
ATOM 614 C C . PRO A 1 82 ? 25.833 15.923 -12.484 1.00 94.62 82 PRO A C 1
ATOM 616 O O . PRO A 1 82 ? 25.719 16.530 -13.546 1.00 94.62 82 PRO A O 1
ATOM 619 N N . PHE A 1 83 ? 27.034 15.669 -11.955 1.00 95.12 83 PHE A N 1
ATOM 620 C CA . PHE A 1 83 ? 28.286 16.104 -12.581 1.00 95.12 83 PHE A CA 1
ATOM 621 C C . PHE A 1 83 ? 28.678 15.253 -13.793 1.00 95.12 83 PHE A C 1
ATOM 623 O O . PHE A 1 83 ? 29.351 15.748 -14.698 1.00 95.12 83 PHE A O 1
ATOM 630 N N . GLY A 1 84 ? 28.243 13.993 -13.843 1.00 94.25 84 GLY A N 1
ATOM 631 C CA . GLY A 1 84 ? 28.394 13.148 -15.025 1.00 94.25 84 GLY A CA 1
ATOM 632 C C . GLY A 1 84 ? 27.534 13.667 -16.176 1.00 94.25 84 GLY A C 1
ATOM 633 O O . GLY A 1 84 ? 28.050 13.894 -17.271 1.00 94.25 84 GLY A O 1
ATOM 634 N N . ILE A 1 85 ? 26.266 13.988 -15.895 1.00 94.06 85 ILE A N 1
ATOM 635 C CA . ILE A 1 85 ? 25.368 14.675 -16.838 1.00 94.06 85 ILE A CA 1
ATOM 636 C C . ILE A 1 85 ? 25.977 16.013 -17.288 1.00 94.06 85 ILE A C 1
ATOM 638 O O . ILE A 1 85 ? 26.045 16.295 -18.487 1.00 94.06 85 ILE A O 1
ATOM 642 N N . ALA A 1 86 ? 26.463 16.826 -16.344 1.00 94.19 86 ALA A N 1
ATOM 643 C CA . ALA A 1 86 ? 27.057 18.124 -16.649 1.00 94.19 86 ALA A CA 1
ATOM 644 C C . ALA A 1 86 ? 28.273 18.018 -17.574 1.00 94.19 86 ALA A C 1
ATOM 646 O O . ALA A 1 86 ? 28.407 18.807 -18.509 1.00 94.19 86 ALA A O 1
ATOM 647 N N . THR A 1 87 ? 29.119 17.013 -17.348 1.00 94.62 87 THR A N 1
ATOM 648 C CA . THR A 1 87 ? 30.310 16.746 -18.161 1.00 94.62 87 THR A CA 1
ATOM 649 C C . THR A 1 87 ? 29.933 16.319 -19.581 1.00 94.62 87 THR A C 1
ATOM 651 O O . THR A 1 87 ? 30.507 16.823 -20.542 1.00 94.62 87 THR A O 1
ATOM 654 N N . LEU A 1 88 ? 28.945 15.428 -19.730 1.00 93.62 88 LEU A N 1
ATOM 655 C CA . LEU A 1 88 ? 28.500 14.916 -21.033 1.00 93.62 88 LEU A CA 1
ATOM 656 C C . LEU A 1 88 ? 27.817 15.988 -21.892 1.00 93.62 88 LEU A C 1
ATOM 658 O O . LEU A 1 88 ? 27.983 16.002 -23.110 1.00 93.62 88 LEU A O 1
ATOM 662 N N . PHE A 1 89 ? 27.060 16.896 -21.272 1.00 93.62 89 PHE A N 1
ATOM 663 C CA . PHE A 1 89 ? 26.289 17.918 -21.986 1.00 93.62 89 PHE A CA 1
ATOM 664 C C . PHE A 1 89 ? 26.894 19.325 -21.947 1.00 93.62 89 PHE A C 1
ATOM 666 O O . PHE A 1 89 ? 26.272 20.255 -22.483 1.00 93.62 89 PHE A O 1
ATOM 673 N N . GLY A 1 90 ? 28.065 19.489 -21.321 1.00 93.62 90 GLY A N 1
ATOM 674 C CA . GLY A 1 90 ? 28.732 20.778 -21.135 1.00 93.62 90 GLY A CA 1
ATOM 675 C C . GLY A 1 90 ? 27.839 21.791 -20.417 1.00 93.62 90 GLY A C 1
ATOM 676 O O . GLY A 1 90 ? 27.641 22.897 -20.919 1.00 93.62 90 GLY A O 1
ATOM 677 N N . LEU A 1 91 ? 27.212 21.381 -19.312 1.00 92.25 91 LEU A N 1
ATOM 678 C CA . LEU A 1 91 ? 26.248 22.212 -18.587 1.00 92.25 91 LEU A CA 1
ATOM 679 C C . LEU A 1 91 ? 26.940 23.306 -17.770 1.00 92.25 91 LEU A C 1
ATOM 681 O O . LEU A 1 91 ? 28.027 23.111 -17.225 1.00 92.25 91 LEU A O 1
ATOM 685 N N . SER A 1 92 ? 26.272 24.453 -17.646 1.00 92.69 92 SER A N 1
ATOM 686 C CA . SER A 1 92 ? 26.677 25.496 -16.705 1.00 92.69 92 SER A CA 1
ATOM 687 C C . SER A 1 92 ? 26.421 25.056 -15.255 1.00 92.69 92 SER A C 1
ATOM 689 O O . SER A 1 92 ? 25.702 24.089 -14.993 1.00 92.69 92 SER A O 1
ATOM 691 N N . ALA A 1 93 ? 26.974 25.779 -14.279 1.00 92.00 93 ALA A N 1
ATOM 692 C CA . ALA A 1 93 ? 26.701 25.509 -12.864 1.00 92.00 93 ALA A CA 1
ATOM 693 C C . ALA A 1 93 ? 25.214 25.692 -12.495 1.00 92.00 93 ALA A C 1
ATOM 695 O O . ALA A 1 93 ? 24.730 25.049 -11.566 1.00 92.00 93 ALA A O 1
ATOM 696 N N . GLU A 1 94 ? 24.493 26.561 -13.209 1.00 88.12 94 GLU A N 1
ATOM 697 C CA . GLU A 1 94 ? 23.057 26.771 -13.022 1.00 88.12 94 GLU A CA 1
ATOM 698 C C . GLU A 1 94 ? 22.251 25.605 -13.608 1.00 88.12 94 GLU A C 1
ATOM 700 O O . GLU A 1 94 ? 21.463 24.991 -12.891 1.00 88.12 94 GLU A O 1
ATOM 705 N N . ASP A 1 95 ? 22.549 25.205 -14.846 1.00 87.19 95 ASP A N 1
ATOM 706 C CA . ASP A 1 95 ? 21.913 24.050 -15.499 1.00 87.19 95 ASP A CA 1
ATOM 707 C C . ASP A 1 95 ? 22.247 22.724 -14.794 1.00 87.19 95 ASP A C 1
ATOM 709 O O . ASP A 1 95 ? 21.472 21.774 -14.807 1.00 87.19 95 ASP A O 1
ATOM 713 N N . THR A 1 96 ? 23.399 22.637 -14.128 1.00 90.06 96 THR A N 1
ATOM 714 C CA . THR A 1 96 ? 23.754 21.446 -13.343 1.00 90.06 96 THR A CA 1
ATOM 715 C C . THR A 1 96 ? 22.832 21.278 -12.132 1.00 90.06 96 THR A C 1
ATOM 717 O O . THR A 1 96 ? 22.555 20.154 -11.721 1.00 90.06 96 THR A O 1
ATOM 720 N N . LYS A 1 97 ? 22.312 22.374 -11.559 1.00 89.12 97 LYS A N 1
ATOM 721 C CA . LYS A 1 97 ? 21.360 22.298 -10.439 1.00 89.12 97 LYS A CA 1
ATOM 722 C C . LYS A 1 97 ? 19.997 21.780 -10.887 1.00 89.12 97 LYS A C 1
ATOM 724 O O . LYS A 1 97 ? 19.367 21.051 -10.125 1.00 89.12 97 LYS A O 1
ATOM 729 N N . SER A 1 98 ? 19.548 22.132 -12.094 1.00 86.50 98 SER A N 1
ATOM 730 C CA . SER A 1 98 ? 18.248 21.682 -12.605 1.00 86.50 98 SER A CA 1
ATOM 731 C C . SER A 1 98 ? 18.233 20.190 -12.936 1.00 86.50 98 SER A C 1
ATOM 733 O O . SER A 1 98 ? 17.207 19.551 -12.766 1.00 86.50 98 SER A O 1
ATOM 735 N N . VAL A 1 99 ? 19.369 19.586 -13.298 1.00 89.31 99 VAL A N 1
ATOM 736 C CA . VAL A 1 99 ? 19.437 18.136 -13.575 1.00 89.31 99 VAL A CA 1
ATOM 737 C C . VAL A 1 99 ? 19.597 17.257 -12.327 1.00 89.31 99 VAL A C 1
ATOM 739 O O . VAL A 1 99 ? 19.642 16.034 -12.450 1.00 89.31 99 VAL A O 1
ATOM 742 N N . VAL A 1 100 ? 19.673 17.828 -11.117 1.00 90.75 100 VAL A N 1
ATOM 743 C CA . VAL A 1 100 ? 19.825 17.047 -9.872 1.00 90.75 100 VAL A CA 1
ATOM 744 C C . VAL A 1 100 ? 18.661 16.075 -9.634 1.00 90.75 100 VAL A C 1
ATOM 746 O O . VAL A 1 100 ? 18.939 14.902 -9.369 1.00 90.75 100 VAL A O 1
ATOM 749 N N . PRO A 1 101 ? 17.378 16.483 -9.739 1.00 89.12 101 PRO A N 1
ATOM 750 C CA . PRO A 1 101 ? 16.263 15.552 -9.577 1.00 89.12 101 PRO A CA 1
ATOM 751 C C . PRO A 1 101 ? 16.266 14.455 -10.649 1.00 89.12 101 PRO A C 1
ATOM 753 O O . PRO A 1 101 ? 16.020 13.295 -10.330 1.00 89.12 101 PRO A O 1
ATOM 756 N N . LEU A 1 102 ? 16.629 14.801 -11.892 1.00 89.50 102 LEU A N 1
ATOM 757 C CA . LEU A 1 102 ? 16.779 13.839 -12.985 1.00 89.50 102 LEU A CA 1
ATOM 758 C C . LEU A 1 102 ? 17.837 12.783 -12.644 1.00 89.50 102 LEU A C 1
ATOM 760 O O . LEU A 1 102 ? 17.536 11.596 -12.669 1.00 89.50 102 LEU A O 1
ATOM 764 N N . ALA A 1 103 ? 19.046 13.194 -12.260 1.00 92.00 103 ALA A N 1
ATOM 765 C CA . ALA A 1 103 ? 20.107 12.264 -11.880 1.00 92.00 103 ALA A CA 1
ATOM 766 C C . ALA A 1 103 ? 19.681 11.357 -10.712 1.00 92.00 103 ALA A C 1
ATOM 768 O O . ALA A 1 103 ? 19.892 10.147 -10.754 1.00 92.00 103 ALA A O 1
ATOM 769 N N . ARG A 1 104 ? 19.005 11.923 -9.701 1.00 90.31 104 ARG A N 1
ATOM 770 C CA . ARG A 1 104 ? 18.471 11.166 -8.561 1.00 90.31 104 ARG A CA 1
ATOM 771 C C . ARG A 1 104 ? 17.440 10.118 -8.984 1.00 90.31 104 ARG A C 1
ATOM 773 O O . ARG A 1 104 ? 17.482 9.013 -8.458 1.00 90.31 104 ARG A O 1
ATOM 780 N N . SER A 1 105 ? 16.561 10.433 -9.938 1.00 89.06 105 SER A N 1
ATOM 781 C CA . SER A 1 105 ? 15.566 9.481 -10.463 1.00 89.06 105 SER A CA 1
ATOM 782 C C . SER A 1 105 ? 16.186 8.293 -11.212 1.00 89.06 105 SER A C 1
ATOM 784 O O . SER A 1 105 ? 15.543 7.262 -11.372 1.00 89.06 105 SER A O 1
ATOM 786 N N . LEU A 1 106 ? 17.446 8.422 -11.644 1.00 91.69 106 LEU A N 1
ATOM 787 C CA . LEU A 1 106 ? 18.186 7.372 -12.344 1.00 91.69 106 LEU A CA 1
ATOM 788 C C . LEU A 1 106 ? 19.039 6.502 -11.407 1.00 91.69 106 LEU A C 1
ATOM 790 O O . LEU A 1 106 ? 19.666 5.541 -11.857 1.00 91.69 106 LEU A O 1
ATOM 794 N N . VAL A 1 107 ? 19.094 6.821 -10.111 1.00 91.12 107 VAL A N 1
ATOM 795 C CA . VAL A 1 107 ? 19.855 6.044 -9.126 1.00 91.12 107 VAL A CA 1
ATOM 796 C C . VAL A 1 107 ? 19.248 4.652 -8.978 1.00 91.12 107 VAL A C 1
ATOM 798 O O . VAL A 1 107 ? 18.055 4.503 -8.742 1.00 91.12 107 VAL A O 1
ATOM 801 N N . GLY A 1 108 ? 20.095 3.625 -9.073 1.00 89.75 108 GLY A N 1
ATOM 802 C CA . GLY A 1 108 ? 19.677 2.225 -8.956 1.00 89.75 108 GLY A CA 1
ATOM 803 C C . GLY A 1 108 ? 19.258 1.582 -10.280 1.00 89.75 108 GLY A C 1
ATOM 804 O O . GLY A 1 108 ? 19.143 0.360 -10.337 1.00 89.75 108 GLY A O 1
ATOM 805 N N . ASN A 1 109 ? 19.107 2.365 -11.353 1.00 92.75 109 ASN A N 1
ATOM 806 C CA . ASN A 1 109 ? 18.784 1.824 -12.669 1.00 92.75 109 ASN A CA 1
ATOM 807 C C . ASN A 1 109 ? 19.998 1.142 -13.305 1.00 92.75 109 ASN A C 1
ATOM 809 O O . ASN A 1 109 ? 21.139 1.584 -13.156 1.00 92.75 109 ASN A O 1
ATOM 813 N N . ARG A 1 110 ? 19.744 0.077 -14.068 1.00 93.88 110 ARG A N 1
ATOM 814 C CA . ARG A 1 110 ? 20.763 -0.578 -14.903 1.00 93.88 110 ARG A CA 1
ATOM 815 C C . ARG A 1 110 ? 20.966 0.149 -16.232 1.00 93.88 110 ARG A C 1
ATOM 817 O O . ARG A 1 110 ? 22.069 0.143 -16.770 1.00 93.88 110 ARG A O 1
ATOM 824 N N . SER A 1 111 ? 19.918 0.763 -16.761 1.00 95.00 111 SER A N 1
ATOM 825 C CA . SER A 1 111 ? 19.928 1.488 -18.026 1.00 95.00 111 SER A CA 1
ATOM 826 C C . SER A 1 111 ? 19.276 2.855 -17.864 1.00 95.00 111 SER A C 1
ATOM 828 O O . SER A 1 111 ? 18.340 3.025 -17.086 1.00 95.00 111 SER A O 1
ATOM 830 N N . ALA A 1 112 ? 19.784 3.845 -18.592 1.00 95.12 112 ALA A N 1
ATOM 831 C CA . ALA A 1 112 ? 19.223 5.186 -18.604 1.00 95.12 112 ALA A CA 1
ATOM 832 C C . ALA A 1 112 ? 19.501 5.900 -19.930 1.00 95.12 112 ALA A C 1
ATOM 834 O O . ALA A 1 112 ? 20.551 5.714 -20.554 1.00 95.12 112 ALA A O 1
ATOM 835 N N . VAL A 1 113 ? 18.568 6.766 -20.327 1.00 94.75 113 VAL A N 1
ATOM 836 C CA . VAL A 1 113 ? 18.721 7.691 -21.454 1.00 94.75 113 VAL A CA 1
ATOM 837 C C . VAL A 1 113 ? 18.420 9.098 -20.955 1.00 94.75 113 VAL A C 1
ATOM 839 O O . VAL A 1 113 ? 17.370 9.342 -20.368 1.00 94.75 113 VAL A O 1
ATOM 842 N N . VAL A 1 114 ? 19.329 10.038 -21.204 1.00 93.75 114 VAL A N 1
ATOM 843 C CA . VAL A 1 114 ? 19.113 11.464 -20.939 1.00 93.75 114 VAL A CA 1
ATOM 844 C C . VAL A 1 114 ? 19.190 12.226 -22.251 1.00 93.75 114 VAL A C 1
ATOM 846 O O . VAL A 1 114 ? 20.146 12.074 -23.008 1.00 93.75 114 VAL A O 1
ATOM 849 N N . ILE A 1 115 ? 18.196 13.072 -22.517 1.00 92.25 115 ILE A N 1
ATOM 850 C CA . ILE A 1 115 ? 18.110 13.878 -23.738 1.00 92.25 115 ILE A CA 1
ATOM 851 C C . ILE A 1 115 ? 18.135 15.356 -23.351 1.00 92.25 115 ILE A C 1
ATOM 853 O O . ILE A 1 115 ? 17.284 15.828 -22.596 1.00 92.25 115 ILE A O 1
ATOM 857 N N . LYS A 1 116 ? 19.104 16.107 -23.884 1.00 90.38 116 LYS A N 1
ATOM 858 C CA . LYS A 1 116 ? 19.225 17.552 -23.679 1.00 90.38 116 LYS A CA 1
ATOM 859 C C . LYS A 1 116 ? 18.180 18.274 -24.526 1.00 90.38 116 LYS A C 1
ATOM 861 O O . LYS A 1 116 ? 18.381 18.522 -25.714 1.00 90.38 116 LYS A O 1
ATOM 866 N N . THR A 1 117 ? 17.070 18.627 -23.894 1.00 87.12 117 THR A N 1
ATOM 867 C CA . THR A 1 117 ? 15.988 19.406 -24.507 1.00 87.12 117 THR A CA 1
ATOM 868 C C . THR A 1 117 ? 16.058 20.877 -24.053 1.00 87.12 117 THR A C 1
ATOM 870 O O . THR A 1 117 ? 16.642 21.164 -23.009 1.00 87.12 117 THR A O 1
ATOM 873 N N . PRO A 1 118 ? 15.461 21.840 -24.785 1.00 80.19 118 PRO A N 1
ATOM 874 C CA . PRO A 1 118 ? 15.553 23.263 -24.429 1.00 80.19 118 PRO A CA 1
ATOM 875 C C . PRO A 1 118 ? 14.908 23.657 -23.089 1.00 80.19 118 PRO A C 1
ATOM 877 O O . PRO A 1 118 ? 15.262 24.688 -22.527 1.00 80.19 118 PRO A O 1
ATOM 880 N N . ARG A 1 119 ? 13.907 22.898 -22.617 1.00 76.31 119 ARG A N 1
ATOM 881 C CA . ARG A 1 119 ? 13.135 23.187 -21.389 1.00 76.31 119 ARG A CA 1
ATOM 882 C C . ARG A 1 119 ? 12.731 21.934 -20.597 1.00 76.31 119 ARG A C 1
ATOM 884 O O . 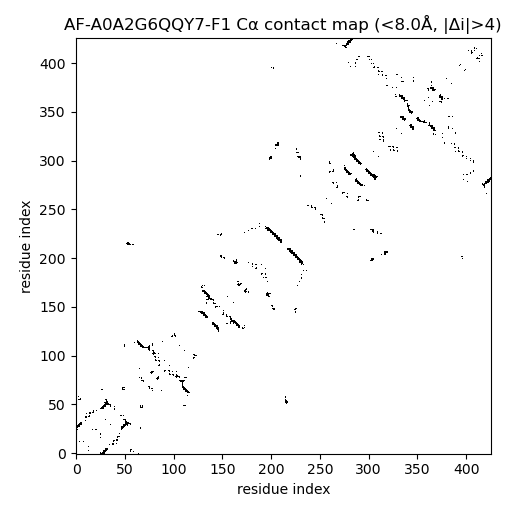ARG A 1 119 ? 11.876 22.036 -19.721 1.00 76.31 119 ARG A O 1
ATOM 891 N N . GLY A 1 120 ? 13.256 20.758 -20.938 1.00 74.06 120 GLY A N 1
ATOM 892 C CA . GLY A 1 120 ? 12.926 19.532 -20.215 1.00 74.06 120 GLY A CA 1
ATOM 893 C C . GLY A 1 120 ? 13.551 19.550 -18.832 1.00 74.06 120 GLY A C 1
ATOM 894 O O . GLY A 1 120 ? 14.704 19.939 -18.669 1.00 74.06 120 GLY A O 1
ATOM 895 N N . ASP A 1 121 ? 12.756 19.158 -17.849 1.00 77.06 121 ASP A N 1
ATOM 896 C CA . ASP A 1 121 ? 13.132 19.148 -16.445 1.00 77.06 121 ASP A CA 1
ATOM 897 C C . ASP A 1 121 ? 12.305 18.079 -15.726 1.00 77.06 121 ASP A C 1
ATOM 899 O O . ASP A 1 121 ? 11.155 17.826 -16.101 1.00 77.06 121 ASP A O 1
ATOM 903 N N . VAL A 1 122 ? 12.881 17.469 -14.694 1.00 76.31 122 VAL A N 1
ATOM 904 C CA . VAL A 1 122 ? 12.185 16.538 -13.805 1.00 76.31 122 VAL A CA 1
ATOM 905 C C . VAL A 1 122 ? 11.902 17.286 -12.515 1.00 76.31 122 VAL A C 1
ATOM 907 O O . VAL A 1 122 ? 12.815 17.668 -11.788 1.00 76.31 122 VAL A O 1
ATOM 910 N N . LYS A 1 123 ? 10.619 17.518 -12.232 1.00 79.62 123 LYS A N 1
ATOM 911 C CA . LYS A 1 123 ? 10.193 18.295 -11.067 1.00 79.62 123 LYS A CA 1
ATOM 912 C C . LYS A 1 123 ? 9.402 17.433 -10.107 1.00 79.62 123 LYS A C 1
ATOM 914 O O . LYS A 1 123 ? 8.318 16.966 -10.438 1.00 79.62 123 LYS A O 1
ATOM 919 N N . GLU A 1 124 ? 9.901 17.342 -8.886 1.00 76.31 124 GLU A N 1
ATOM 920 C CA . GLU A 1 124 ? 9.104 16.924 -7.742 1.00 76.31 124 GLU A CA 1
ATOM 921 C C . GLU A 1 124 ? 8.368 18.147 -7.194 1.00 76.31 124 GLU A C 1
ATOM 923 O O . GLU A 1 124 ? 8.969 19.192 -6.926 1.00 76.31 124 GLU A O 1
ATOM 928 N N . ARG A 1 125 ? 7.048 18.039 -7.045 1.00 81.62 125 ARG A N 1
ATOM 929 C CA . ARG A 1 125 ? 6.221 19.091 -6.452 1.00 81.62 125 ARG A CA 1
ATOM 930 C C . ARG A 1 125 ? 5.228 18.483 -5.480 1.00 81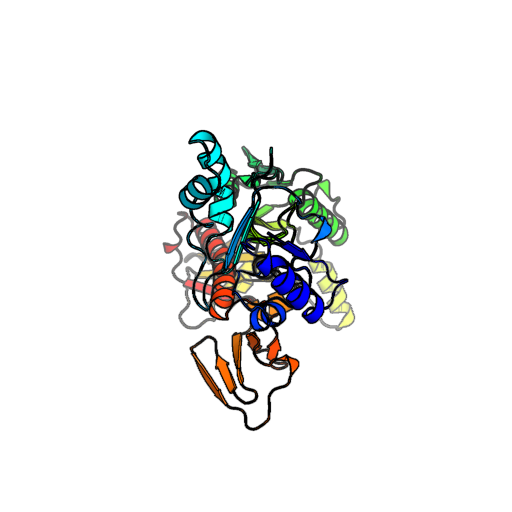.62 125 ARG A C 1
ATOM 932 O O . ARG A 1 125 ? 4.714 17.396 -5.720 1.00 81.62 125 ARG A O 1
ATOM 939 N N . ARG A 1 126 ? 4.908 19.225 -4.423 1.00 81.44 126 ARG A N 1
ATOM 940 C CA . ARG A 1 126 ? 3.771 18.886 -3.564 1.00 81.44 126 ARG A CA 1
ATOM 941 C C . ARG A 1 126 ? 2.480 19.134 -4.335 1.00 81.44 126 ARG A C 1
ATOM 943 O O . ARG A 1 126 ? 2.350 20.154 -5.015 1.00 81.44 126 ARG A O 1
ATOM 950 N N . ILE A 1 127 ? 1.568 18.173 -4.269 1.00 83.62 127 ILE A N 1
ATOM 951 C CA . ILE A 1 127 ? 0.263 18.240 -4.919 1.00 83.62 127 ILE A CA 1
ATOM 952 C C . ILE A 1 127 ? -0.767 18.595 -3.841 1.00 83.62 127 ILE A C 1
ATOM 954 O O . ILE A 1 127 ? -0.798 17.896 -2.827 1.00 83.62 127 ILE A O 1
ATOM 958 N N . PRO A 1 128 ? -1.610 19.625 -4.054 1.00 85.94 128 PRO A N 1
ATOM 959 C CA . PRO A 1 128 ? -2.682 19.961 -3.126 1.00 85.94 128 PRO A CA 1
ATOM 960 C C . PRO A 1 128 ? -3.594 18.758 -2.885 1.00 85.94 128 PRO A C 1
ATOM 962 O O . PRO A 1 128 ? -4.264 18.283 -3.802 1.00 85.94 128 PRO A O 1
ATOM 965 N N . ALA A 1 129 ? -3.600 18.262 -1.649 1.00 88.44 129 ALA A N 1
ATOM 966 C CA . ALA A 1 129 ? -4.383 17.092 -1.237 1.00 88.44 129 ALA A CA 1
ATOM 967 C C . ALA A 1 129 ? -5.651 17.459 -0.443 1.00 88.44 129 ALA A C 1
ATOM 969 O O . ALA A 1 129 ? -6.431 16.578 -0.075 1.00 88.44 12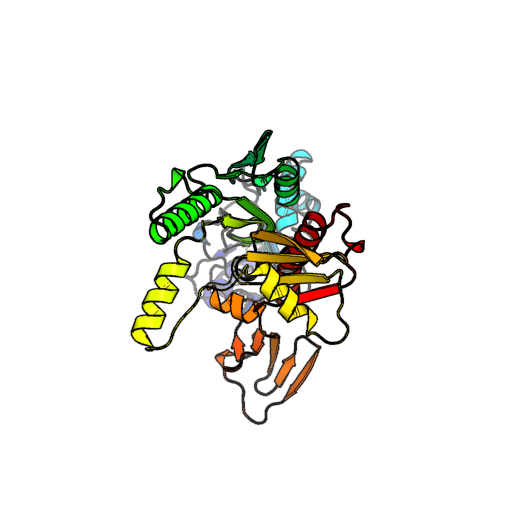9 ALA A O 1
ATOM 970 N N . GLY A 1 130 ? -5.864 18.754 -0.206 1.00 92.38 130 GLY A N 1
ATOM 971 C CA . GLY A 1 130 ? -6.992 19.284 0.548 1.00 92.38 130 GLY A CA 1
ATOM 972 C C . GLY A 1 130 ? -6.691 19.578 2.010 1.00 92.38 130 GLY A C 1
ATOM 973 O O . GLY A 1 130 ? -5.582 19.349 2.503 1.00 92.38 130 GLY A O 1
ATOM 974 N N . ARG A 1 131 ? -7.719 20.058 2.709 1.00 95.75 131 ARG A N 1
ATOM 975 C CA . ARG A 1 131 ? -7.686 20.385 4.139 1.00 95.75 131 ARG A CA 1
ATOM 976 C C . ARG A 1 131 ? -8.592 19.489 4.977 1.00 95.75 131 ARG A C 1
ATOM 978 O O . ARG A 1 131 ? -9.628 19.015 4.510 1.00 95.75 131 ARG A O 1
ATOM 985 N N . ILE A 1 132 ? -8.197 19.303 6.234 1.00 97.56 132 ILE A N 1
ATOM 986 C CA . ILE A 1 132 ? -8.997 18.673 7.287 1.00 97.56 132 ILE A CA 1
ATOM 987 C C . ILE A 1 132 ? -9.261 19.708 8.373 1.00 97.56 132 ILE A C 1
ATOM 989 O O . ILE A 1 132 ? -8.327 20.345 8.868 1.00 97.56 132 ILE A O 1
ATOM 993 N N . THR A 1 133 ? -10.524 19.822 8.764 1.00 97.56 133 THR A N 1
ATOM 994 C CA . THR A 1 133 ? -10.998 20.696 9.834 1.00 97.56 133 THR A CA 1
ATOM 995 C C . THR A 1 133 ? -11.475 19.849 11.004 1.00 97.56 133 THR A C 1
ATOM 997 O O . THR A 1 133 ? -12.468 19.125 10.906 1.00 97.56 133 THR A O 1
ATOM 1000 N N . PHE A 1 134 ? -10.777 19.962 12.129 1.00 97.62 134 PHE A N 1
ATOM 1001 C CA . PHE A 1 134 ? -11.160 19.377 13.408 1.00 97.62 134 PHE A CA 1
ATOM 1002 C C . PHE A 1 134 ? -11.979 20.391 14.204 1.00 97.62 134 PHE A C 1
ATOM 1004 O O . PHE A 1 134 ? -11.496 21.483 14.505 1.00 97.62 134 PHE A O 1
ATOM 1011 N N . THR A 1 135 ? -13.192 20.014 14.595 1.00 96.75 135 THR A N 1
ATOM 1012 C CA . THR A 1 135 ? -14.080 20.832 15.426 1.00 96.75 135 THR A CA 1
ATOM 1013 C C . THR A 1 135 ? -14.255 20.160 16.777 1.00 96.75 135 THR A C 1
ATOM 1015 O O . THR A 1 135 ? -14.848 19.088 16.873 1.00 96.75 135 THR A O 1
ATOM 1018 N N . GLY A 1 136 ? -13.713 20.764 17.831 1.00 93.94 136 GLY A N 1
ATOM 1019 C CA . GLY A 1 136 ? -13.903 20.321 19.209 1.00 93.94 136 GLY A CA 1
ATOM 1020 C C . GLY A 1 136 ? -14.986 21.109 19.929 1.00 93.94 136 GLY A C 1
ATOM 1021 O O . GLY A 1 136 ? -15.605 22.015 19.375 1.00 93.94 136 GLY A O 1
ATOM 1022 N N . SER A 1 137 ? -15.181 20.802 21.210 1.00 90.06 137 SER A N 1
ATOM 1023 C CA . SER A 1 137 ? -16.198 21.476 22.028 1.00 90.06 137 SER A CA 1
ATOM 1024 C C . SER A 1 137 ? -15.881 22.950 22.321 1.00 90.06 137 SER A C 1
ATOM 1026 O O . SER A 1 137 ? -16.773 23.705 22.692 1.00 90.06 137 SER A O 1
ATOM 1028 N N . VAL A 1 138 ? -14.608 23.353 22.216 1.00 89.12 138 VAL A N 1
ATOM 1029 C CA . VAL A 1 138 ? -14.135 24.723 22.519 1.00 89.12 138 VAL A CA 1
ATOM 1030 C C . VAL A 1 138 ? -13.175 25.253 21.457 1.00 89.12 138 VAL A C 1
ATOM 1032 O O . VAL A 1 138 ? -13.171 26.447 21.170 1.00 89.12 138 VAL A O 1
ATOM 1035 N N . THR A 1 139 ? -12.336 24.386 20.894 1.00 93.25 139 THR A N 1
ATOM 1036 C CA . THR A 1 139 ? -11.302 24.763 19.928 1.00 93.25 139 THR A CA 1
ATOM 1037 C C . THR A 1 139 ? -11.533 24.074 18.594 1.00 93.25 139 THR A C 1
ATOM 1039 O O . THR A 1 139 ? -12.109 22.990 18.536 1.00 93.25 139 THR A O 1
ATOM 1042 N N . SER A 1 140 ? -11.051 24.693 17.524 1.00 94.38 140 SER A N 1
ATOM 1043 C CA . SER A 1 140 ? -10.956 24.084 16.202 1.00 94.38 140 SER A CA 1
ATOM 1044 C C . SER A 1 140 ? -9.519 24.152 15.694 1.00 94.38 140 SER A C 1
ATOM 1046 O O . SER A 1 140 ? -8.712 24.958 16.171 1.00 94.38 140 SER A O 1
ATOM 1048 N N . ALA A 1 141 ? -9.186 23.279 14.751 1.00 96.12 141 ALA A N 1
ATOM 1049 C CA . ALA A 1 141 ? -7.903 23.289 14.069 1.00 96.12 141 ALA A CA 1
ATOM 1050 C C . ALA A 1 141 ? -8.084 22.896 12.604 1.00 96.12 141 ALA A C 1
ATOM 1052 O O . ALA A 1 141 ? -8.772 21.922 12.311 1.00 96.12 141 ALA A O 1
ATOM 1053 N N . ASP A 1 142 ? -7.402 23.613 11.716 1.00 95.94 142 ASP A N 1
ATOM 1054 C CA . ASP A 1 142 ? -7.341 23.293 10.293 1.00 95.94 142 ASP A CA 1
ATOM 1055 C C . ASP A 1 142 ? -5.919 22.907 9.904 1.00 95.94 142 ASP A C 1
ATOM 1057 O O . ASP A 1 142 ? -4.954 23.568 10.304 1.00 95.94 142 ASP A O 1
ATOM 1061 N N . ILE A 1 143 ? -5.787 21.860 9.095 1.00 96.88 143 ILE A N 1
ATOM 1062 C CA . ILE A 1 143 ? -4.493 21.357 8.639 1.00 96.88 143 ILE A CA 1
ATOM 1063 C C . ILE A 1 143 ? -4.563 20.918 7.176 1.00 96.88 143 ILE A C 1
ATOM 1065 O O . ILE A 1 143 ? -5.532 20.291 6.748 1.00 96.88 143 ILE A O 1
ATOM 1069 N N . ASP A 1 144 ? -3.529 21.250 6.405 1.00 95.94 144 ASP A N 1
ATOM 1070 C CA . ASP A 1 144 ? -3.364 20.750 5.041 1.00 95.94 144 ASP A CA 1
ATOM 1071 C C . ASP A 1 144 ? -2.874 19.296 5.071 1.00 95.94 144 ASP A C 1
ATOM 1073 O O . ASP A 1 144 ? -1.924 18.964 5.786 1.00 95.94 144 ASP A O 1
ATOM 1077 N N . VAL A 1 145 ? -3.491 18.429 4.265 1.00 94.56 145 VAL A N 1
ATOM 1078 C CA . VAL A 1 145 ? -3.177 16.989 4.223 1.00 94.56 145 VAL A CA 1
ATOM 1079 C C . VAL A 1 145 ? -1.727 16.737 3.786 1.00 94.56 145 VAL A C 1
ATOM 1081 O O . VAL A 1 145 ? -1.065 15.828 4.279 1.00 94.56 145 VAL A O 1
ATOM 1084 N N . GLU A 1 146 ? -1.190 17.592 2.917 1.00 92.19 146 GLU A N 1
ATOM 1085 C CA . GLU A 1 146 ? 0.186 17.528 2.401 1.00 92.19 146 GLU A CA 1
ATOM 1086 C C . GLU A 1 146 ? 1.283 17.780 3.451 1.00 92.19 146 GLU A C 1
ATOM 1088 O O . GLU A 1 146 ? 2.471 17.627 3.153 1.00 92.19 146 GLU A O 1
ATOM 1093 N N . ARG A 1 147 ? 0.911 18.175 4.676 1.00 93.38 147 ARG A N 1
ATOM 1094 C CA . ARG A 1 147 ? 1.855 18.303 5.795 1.00 93.38 147 ARG A CA 1
ATOM 1095 C C . ARG A 1 147 ? 2.231 16.960 6.422 1.00 93.38 147 ARG A C 1
ATOM 1097 O O . ARG A 1 147 ? 3.198 16.911 7.174 1.00 93.38 147 ARG A O 1
ATOM 1104 N N . GLY A 1 148 ? 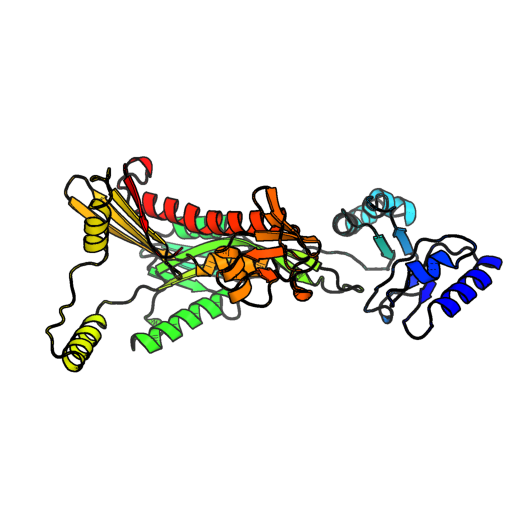1.533 15.882 6.064 1.00 94.62 148 GLY A N 1
ATOM 1105 C CA . GLY A 1 148 ? 1.832 14.527 6.521 1.00 94.62 148 GLY A CA 1
ATOM 1106 C C . GLY A 1 148 ? 1.082 14.132 7.791 1.00 94.62 148 GLY A C 1
ATOM 1107 O O . GLY A 1 148 ? 0.496 14.958 8.496 1.00 94.62 148 GLY A O 1
ATOM 1108 N N . ALA A 1 149 ? 1.089 12.833 8.080 1.00 96.44 149 ALA A N 1
ATOM 1109 C CA . ALA A 1 149 ? 0.288 12.238 9.140 1.00 96.44 149 ALA A CA 1
ATOM 1110 C C . ALA A 1 149 ? 0.651 12.742 10.540 1.00 96.44 149 ALA A C 1
ATOM 1112 O O . ALA A 1 149 ? -0.245 12.986 11.345 1.00 96.44 149 ALA A O 1
ATOM 1113 N N . GLU A 1 150 ? 1.940 12.928 10.836 1.00 95.88 150 GLU A N 1
ATOM 1114 C CA . GLU A 1 150 ? 2.389 13.416 12.147 1.00 95.88 150 GLU A CA 1
ATOM 1115 C C . GLU A 1 150 ? 1.779 14.786 12.478 1.00 95.88 150 GLU A C 1
ATOM 1117 O O . GLU A 1 150 ? 1.238 14.989 13.567 1.00 95.88 150 GLU A O 1
ATOM 1122 N N . GLU A 1 151 ? 1.790 15.704 11.512 1.00 96.81 151 GLU A N 1
ATOM 1123 C CA . GLU A 1 151 ? 1.232 17.046 11.665 1.00 96.81 151 GLU A CA 1
ATOM 1124 C C . GLU A 1 151 ? -0.295 17.028 11.807 1.00 96.81 151 GLU A C 1
ATOM 1126 O O . GLU A 1 151 ? -0.850 17.753 12.638 1.00 96.81 151 GLU A O 1
ATOM 1131 N N . ILE A 1 152 ? -0.976 16.158 11.052 1.00 97.31 152 ILE A N 1
ATOM 1132 C CA . ILE A 1 152 ? -2.428 15.958 11.157 1.00 97.31 152 ILE A CA 1
ATOM 1133 C C . ILE A 1 152 ? -2.795 15.428 12.548 1.00 97.31 152 ILE A C 1
ATOM 1135 O O . ILE A 1 152 ? -3.685 15.971 13.204 1.00 97.31 152 ILE A O 1
ATOM 1139 N N . MET A 1 153 ? -2.085 14.408 13.038 1.00 96.56 153 MET A N 1
ATOM 1140 C CA . MET A 1 153 ? -2.337 13.834 14.361 1.00 96.56 153 MET A CA 1
ATOM 1141 C C . MET A 1 153 ? -1.994 14.818 15.489 1.00 96.56 153 MET A C 1
ATOM 1143 O O . MET A 1 153 ? -2.697 14.862 16.501 1.00 96.56 153 MET A O 1
ATOM 1147 N N . ALA A 1 154 ? -0.971 15.659 15.312 1.00 95.44 154 ALA A N 1
ATOM 1148 C CA . ALA A 1 154 ? -0.649 16.735 16.246 1.00 95.44 154 ALA A CA 1
ATOM 1149 C C . ALA A 1 154 ? -1.720 17.841 16.263 1.00 95.44 154 ALA A C 1
ATOM 1151 O O . ALA A 1 154 ? -2.000 18.403 17.323 1.00 95.44 154 ALA A O 1
ATOM 1152 N N . ALA A 1 155 ? -2.335 18.158 15.118 1.00 96.06 155 ALA A N 1
ATOM 1153 C CA . ALA A 1 155 ? -3.470 19.076 15.048 1.00 96.06 155 ALA A CA 1
ATOM 1154 C C . ALA A 1 155 ? -4.700 18.494 15.763 1.00 96.06 155 ALA A C 1
ATOM 1156 O O . ALA A 1 155 ? -5.291 19.179 16.599 1.00 96.06 155 ALA A O 1
ATOM 1157 N N . ALA A 1 156 ? -5.014 17.216 15.524 1.00 94.44 156 ALA A N 1
ATOM 1158 C CA . ALA A 1 156 ? -6.097 16.510 16.205 1.00 94.44 156 ALA A CA 1
ATOM 1159 C C . ALA A 1 156 ? -5.91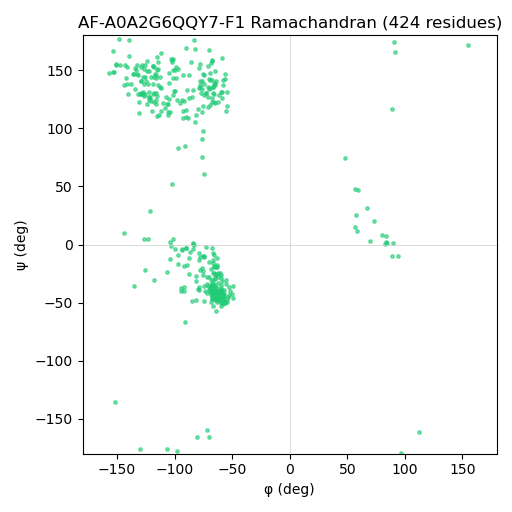6 16.512 17.735 1.00 94.44 156 ALA A C 1
ATOM 1161 O O . ALA A 1 156 ? -6.852 16.811 18.471 1.00 94.44 156 ALA A O 1
ATOM 1162 N N . ALA A 1 157 ? -4.696 16.264 18.228 1.00 91.44 157 ALA A N 1
ATOM 1163 C CA . ALA A 1 157 ? -4.395 16.231 19.662 1.00 91.44 157 ALA A CA 1
ATOM 1164 C C . ALA A 1 157 ? -4.556 17.591 20.375 1.00 91.44 157 ALA A C 1
ATOM 1166 O O . ALA A 1 157 ? -4.782 17.631 21.584 1.00 91.44 157 ALA A O 1
ATOM 1167 N N . LYS A 1 158 ? -4.455 18.715 19.650 1.00 91.50 158 LYS A N 1
ATOM 1168 C CA . LYS A 1 158 ? -4.683 20.065 20.207 1.00 91.50 158 LYS A CA 1
ATOM 1169 C C . LYS A 1 158 ? -6.167 20.375 20.409 1.00 91.50 158 LYS A C 1
ATOM 1171 O O . LYS A 1 158 ? -6.507 21.287 21.168 1.00 91.50 158 LYS A O 1
ATOM 1176 N N . VAL A 1 159 ? -7.050 19.650 19.726 1.00 92.94 159 VAL A N 1
ATOM 1177 C CA . VAL A 1 159 ? -8.495 19.857 19.789 1.00 92.94 159 VAL A CA 1
ATOM 1178 C C . VAL A 1 159 ? -9.078 19.006 20.910 1.00 92.94 159 VAL A C 1
ATOM 1180 O O . VAL A 1 159 ? -9.132 17.780 20.838 1.00 92.94 159 VAL A O 1
ATOM 1183 N N . LYS A 1 160 ? -9.525 19.667 21.982 1.00 85.00 160 LYS A N 1
ATOM 1184 C CA . LYS A 1 160 ? -10.165 18.976 23.106 1.00 85.00 160 LYS A CA 1
ATOM 1185 C C . LYS A 1 160 ? -11.557 18.513 22.697 1.00 85.00 160 LYS A C 1
ATOM 1187 O O . LYS A 1 160 ? -12.347 19.328 22.228 1.00 85.00 160 LYS A O 1
ATOM 1192 N N . ASN A 1 161 ? -11.852 17.238 22.955 1.00 87.25 161 ASN A N 1
ATOM 1193 C CA . ASN A 1 161 ? -13.147 16.606 22.690 1.00 87.25 161 ASN A CA 1
ATOM 1194 C C . ASN A 1 161 ? -13.647 16.903 21.274 1.00 87.25 161 ASN A C 1
ATOM 1196 O O . ASN A 1 161 ? -14.542 17.726 21.094 1.00 87.25 161 ASN A O 1
ATOM 1200 N N . ILE A 1 162 ? -13.038 16.252 20.282 1.00 93.38 162 ILE A N 1
ATOM 1201 C CA . ILE A 1 162 ? -13.476 16.337 18.888 1.00 93.38 162 ILE A CA 1
ATOM 1202 C C . ILE A 1 162 ? -14.958 15.954 18.810 1.00 93.38 162 ILE A C 1
ATOM 1204 O O . ILE A 1 162 ? -15.344 14.850 19.195 1.00 93.38 162 ILE A O 1
ATOM 1208 N N . VAL A 1 163 ? -15.762 16.905 18.343 1.00 93.56 163 VAL A N 1
ATOM 1209 C CA . VAL A 1 163 ? -17.197 16.761 18.098 1.00 93.56 163 VAL A CA 1
ATOM 1210 C C . VAL A 1 163 ? -17.426 16.386 16.644 1.00 93.56 163 VAL A C 1
ATOM 1212 O O . VAL A 1 163 ? -18.268 15.544 16.377 1.00 93.56 163 VAL A O 1
ATOM 1215 N N . ASP A 1 164 ? -16.677 16.979 15.713 1.00 95.44 164 ASP A N 1
ATOM 1216 C CA . ASP A 1 164 ? -16.790 16.651 14.297 1.00 95.44 164 ASP A CA 1
ATOM 1217 C C . ASP A 1 164 ? -15.472 16.856 13.537 1.00 95.44 164 ASP A C 1
ATOM 1219 O O . ASP A 1 164 ? -14.635 17.682 13.916 1.00 95.44 164 ASP A O 1
ATOM 1223 N N . ILE A 1 165 ? -15.303 16.123 12.435 1.00 96.94 165 ILE A N 1
ATOM 1224 C CA . ILE A 1 165 ? -14.165 16.246 11.517 1.00 96.94 165 ILE A CA 1
ATOM 1225 C C . ILE A 1 165 ? -14.689 16.353 10.090 1.00 96.94 165 ILE A C 1
ATOM 1227 O O . ILE A 1 165 ? -15.364 15.447 9.605 1.00 96.94 165 ILE A O 1
ATOM 1231 N N . SER A 1 166 ? -14.343 17.429 9.390 1.00 96.19 166 SER A N 1
ATOM 1232 C CA . SER A 1 166 ? -14.724 17.634 7.989 1.00 96.19 166 SER A CA 1
ATOM 1233 C C . SER A 1 166 ? -13.503 17.727 7.080 1.00 96.19 166 SER A C 1
ATOM 1235 O O . SER A 1 166 ? -12.406 18.082 7.513 1.00 96.19 166 SER A O 1
ATOM 1237 N N . GLY A 1 167 ? -13.697 17.357 5.816 1.00 96.12 167 GLY A N 1
ATOM 1238 C CA . GLY A 1 167 ? -12.679 17.416 4.776 1.00 96.12 167 GLY A CA 1
ATOM 1239 C C . GLY A 1 167 ? -13.110 18.351 3.655 1.00 96.12 167 GLY A C 1
ATOM 1240 O O . GLY A 1 167 ? -14.302 18.546 3.415 1.00 96.12 167 GLY A O 1
ATOM 1241 N N . GLU A 1 168 ? -12.135 18.918 2.956 1.00 95.88 168 GLU A N 1
ATOM 1242 C CA . GLU A 1 168 ? -12.385 19.843 1.854 1.00 95.88 168 GLU A CA 1
ATOM 1243 C C . GLU A 1 168 ? -13.185 19.182 0.707 1.00 95.88 168 GLU A C 1
ATOM 1245 O O . GLU A 1 168 ? -12.801 18.105 0.228 1.00 95.88 168 GLU A O 1
ATOM 1250 N N . PRO A 1 169 ? -14.288 19.797 0.234 1.00 93.75 169 PRO A N 1
ATOM 1251 C CA . PRO A 1 169 ? -15.075 19.273 -0.880 1.00 93.75 169 PRO A CA 1
ATOM 1252 C C . PRO A 1 169 ? -14.254 19.099 -2.165 1.00 93.75 169 PRO A C 1
ATOM 1254 O O . PRO A 1 169 ? -13.429 19.938 -2.507 1.00 93.75 169 PRO A O 1
ATOM 1257 N N . GLY A 1 170 ? -14.513 18.021 -2.910 1.00 91.56 170 GLY A N 1
ATOM 1258 C CA . GLY A 1 170 ? -13.795 17.715 -4.157 1.00 91.56 170 GLY A CA 1
ATOM 1259 C C . GLY A 1 170 ? -12.464 16.979 -3.969 1.00 91.56 170 GLY A C 1
ATOM 1260 O O . GLY A 1 170 ? -11.806 16.656 -4.954 1.00 91.56 170 GLY A O 1
ATOM 1261 N N . THR A 1 171 ? -12.085 16.666 -2.728 1.00 93.50 171 THR A N 1
ATOM 1262 C CA . THR A 1 171 ? -10.883 15.886 -2.395 1.00 93.50 171 THR A CA 1
ATOM 1263 C C . THR A 1 171 ? -11.242 14.445 -2.033 1.00 93.50 171 THR A C 1
ATOM 1265 O O . THR A 1 171 ? -12.377 14.158 -1.641 1.00 93.50 171 THR A O 1
ATOM 1268 N N . ASN A 1 172 ? -10.273 13.525 -2.110 1.00 90.19 172 ASN A N 1
ATOM 1269 C CA . ASN A 1 172 ? -10.480 12.130 -1.696 1.00 90.19 172 ASN A CA 1
ATOM 1270 C C . ASN A 1 172 ? -10.906 12.029 -0.222 1.00 90.19 172 ASN A C 1
ATOM 1272 O O . ASN A 1 172 ? -11.784 11.238 0.118 1.00 90.19 172 ASN A O 1
ATOM 1276 N N . VAL A 1 173 ? -10.315 12.859 0.644 1.00 91.69 173 VAL A N 1
ATOM 1277 C CA . VAL A 1 173 ? -10.603 12.878 2.084 1.00 91.69 173 VAL A CA 1
ATOM 1278 C C . VAL A 1 173 ? -12.017 13.390 2.350 1.00 91.69 173 VAL A C 1
ATOM 1280 O O . VAL A 1 173 ? -12.783 12.720 3.041 1.00 91.69 173 VAL A O 1
ATOM 1283 N N . GLY A 1 174 ? -12.394 14.527 1.754 1.00 93.81 174 GLY A N 1
ATOM 1284 C CA . GLY A 1 174 ? -13.741 15.085 1.891 1.00 93.81 174 GLY A CA 1
ATOM 1285 C C . GLY A 1 174 ? -14.819 14.154 1.332 1.00 93.81 174 GLY A C 1
ATOM 1286 O O . GLY A 1 174 ? -15.825 13.905 1.993 1.00 93.81 174 GLY A O 1
ATOM 1287 N N . GLY A 1 175 ? -14.579 13.563 0.157 1.00 93.69 175 GLY A N 1
ATOM 1288 C CA . GLY A 1 175 ? -15.496 12.595 -0.449 1.00 93.69 175 GLY A CA 1
ATOM 1289 C C . GLY A 1 175 ? -15.681 11.331 0.396 1.00 93.69 175 GLY A C 1
ATOM 1290 O O . GLY A 1 175 ? -16.805 10.855 0.553 1.00 93.69 175 GLY A O 1
ATOM 1291 N N . MET A 1 176 ? -14.601 10.805 0.982 1.00 93.69 176 MET A N 1
ATOM 1292 C CA . MET A 1 176 ? -14.662 9.650 1.881 1.00 93.69 176 MET A CA 1
ATOM 1293 C C . MET A 1 176 ? -15.457 9.965 3.155 1.00 93.69 176 MET A C 1
ATOM 1295 O O . MET A 1 176 ? -16.351 9.196 3.511 1.00 93.69 176 MET A O 1
ATOM 1299 N N . MET A 1 177 ? -15.201 11.110 3.796 1.00 94.94 177 MET A N 1
ATOM 1300 C CA . MET A 1 177 ? -15.928 11.535 4.998 1.00 94.94 177 MET A CA 1
ATOM 1301 C C . MET A 1 177 ? -17.429 11.701 4.732 1.00 94.94 177 MET A C 1
ATOM 1303 O O . MET A 1 177 ? -18.247 11.205 5.506 1.00 94.94 177 MET A O 1
ATOM 1307 N N . GLU A 1 178 ? -17.805 12.326 3.614 1.00 94.50 178 GLU A N 1
ATOM 1308 C CA . GLU A 1 178 ? -19.215 12.495 3.254 1.00 94.50 178 GLU A CA 1
ATOM 1309 C C . GLU A 1 178 ? -19.885 11.155 2.924 1.00 94.50 178 GLU A C 1
ATOM 1311 O O . GLU A 1 178 ? -21.006 10.891 3.356 1.00 94.50 178 GLU A O 1
ATOM 1316 N N . LYS A 1 179 ? -19.181 10.246 2.235 1.00 93.56 179 LYS A N 1
ATOM 1317 C CA . LYS A 1 179 ? -19.683 8.890 1.967 1.00 93.56 179 LYS A CA 1
ATOM 1318 C C . LYS A 1 179 ? -19.979 8.129 3.261 1.00 93.56 179 LYS A C 1
ATOM 1320 O O . LYS A 1 179 ? -21.000 7.441 3.340 1.00 93.56 179 LYS A O 1
ATOM 1325 N N . VAL A 1 180 ? -19.117 8.254 4.271 1.00 91.94 180 VAL A N 1
ATOM 1326 C CA . VAL A 1 180 ? -19.353 7.661 5.594 1.00 91.94 180 VAL A CA 1
ATOM 1327 C C . VAL A 1 180 ? -20.601 8.275 6.238 1.00 91.94 180 VAL A C 1
ATOM 1329 O O . VAL A 1 180 ? -21.465 7.523 6.685 1.00 91.94 180 VAL A O 1
ATOM 1332 N N . ARG A 1 181 ? -20.774 9.606 6.203 1.00 92.94 181 ARG A N 1
ATOM 1333 C CA . ARG A 1 181 ? -21.988 10.271 6.724 1.00 92.94 181 ARG A CA 1
ATOM 1334 C C . ARG A 1 181 ? -23.258 9.794 6.024 1.00 92.94 181 ARG A C 1
ATOM 1336 O O . ARG A 1 181 ? -24.227 9.448 6.690 1.00 92.94 181 ARG A O 1
ATOM 1343 N N . VAL A 1 182 ? -23.252 9.699 4.695 1.00 92.81 182 VAL A N 1
ATOM 1344 C CA . VAL A 1 182 ? -24.402 9.205 3.91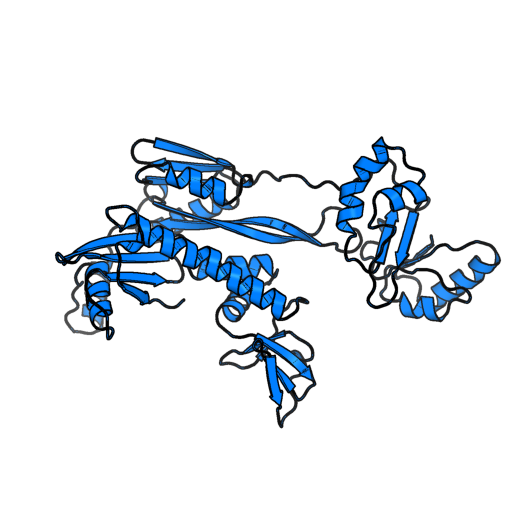7 1.00 92.81 182 VAL A CA 1
ATOM 1345 C C . VAL A 1 182 ? -24.724 7.749 4.256 1.00 92.81 182 VAL A C 1
ATOM 1347 O O . VAL A 1 182 ? -25.887 7.414 4.467 1.00 92.81 182 VAL A O 1
ATOM 1350 N N . THR A 1 183 ? -23.709 6.890 4.360 1.00 91.38 183 THR A N 1
ATOM 1351 C CA . THR A 1 183 ? -23.899 5.475 4.721 1.00 91.38 183 THR A CA 1
ATOM 1352 C C . THR A 1 183 ? -24.529 5.351 6.107 1.00 91.38 183 THR A C 1
ATOM 1354 O O . THR A 1 183 ? -25.510 4.633 6.295 1.00 91.38 183 THR A O 1
ATOM 1357 N N . MET A 1 184 ? -24.021 6.115 7.074 1.00 88.38 184 MET A N 1
ATOM 1358 C CA . MET A 1 184 ? -24.569 6.122 8.426 1.00 88.38 184 MET A CA 1
ATOM 1359 C C . MET A 1 184 ? -25.967 6.741 8.489 1.00 88.38 184 MET A C 1
ATOM 1361 O O . MET A 1 184 ? -26.786 6.302 9.291 1.00 88.38 184 MET A O 1
ATOM 1365 N N . SER A 1 185 ? -26.284 7.700 7.620 1.00 89.50 185 SER A N 1
ATOM 1366 C CA . SER A 1 185 ? -27.623 8.286 7.512 1.00 89.50 185 SER A CA 1
ATOM 1367 C C . SER A 1 185 ? -28.648 7.266 7.048 1.00 89.50 185 SER A C 1
ATOM 1369 O O . SER A 1 185 ? -29.721 7.157 7.636 1.00 89.50 185 SER A O 1
ATOM 1371 N N . GLN A 1 186 ? -28.290 6.453 6.056 1.00 88.38 186 GLN A N 1
ATOM 1372 C CA . GLN A 1 186 ? -29.142 5.368 5.575 1.00 88.38 186 GLN A CA 1
ATOM 1373 C C . GLN A 1 186 ? -29.364 4.296 6.645 1.00 88.38 186 GLN A C 1
ATOM 1375 O O . GLN A 1 186 ? -30.469 3.774 6.760 1.00 88.38 186 GLN A O 1
ATOM 1380 N N . LEU A 1 187 ? -28.335 3.996 7.444 1.00 83.62 187 LEU A N 1
ATOM 1381 C CA . LEU A 1 187 ? -28.436 3.023 8.529 1.00 83.62 187 LEU A CA 1
ATOM 1382 C C . LEU A 1 187 ? -29.270 3.543 9.701 1.00 83.62 187 LEU A C 1
ATOM 1384 O O . LEU A 1 187 ? -30.054 2.786 10.259 1.00 83.62 187 LEU A O 1
ATOM 1388 N N . THR A 1 188 ? -29.106 4.810 10.086 1.00 81.88 188 THR A N 1
ATOM 1389 C CA . THR A 1 188 ? -29.695 5.378 11.315 1.00 81.88 188 THR A CA 1
ATOM 1390 C C . THR A 1 188 ? -30.999 6.136 11.110 1.00 81.88 188 THR A C 1
ATOM 1392 O O . THR A 1 188 ? -31.711 6.387 12.079 1.00 81.88 188 THR A O 1
ATOM 1395 N N . GLY A 1 189 ? -31.318 6.526 9.876 1.00 83.19 189 GLY A N 1
ATOM 1396 C CA . GLY A 1 189 ? -32.406 7.460 9.582 1.00 83.19 189 GLY A CA 1
ATOM 1397 C C . GLY A 1 189 ? -32.122 8.901 10.032 1.00 83.19 189 GLY A C 1
ATOM 1398 O O . GLY A 1 189 ? -32.981 9.765 9.875 1.00 83.19 189 GLY A O 1
ATOM 1399 N N . ILE A 1 190 ? -30.933 9.176 10.580 1.00 86.06 190 ILE A N 1
ATOM 1400 C CA . ILE A 1 190 ? -30.4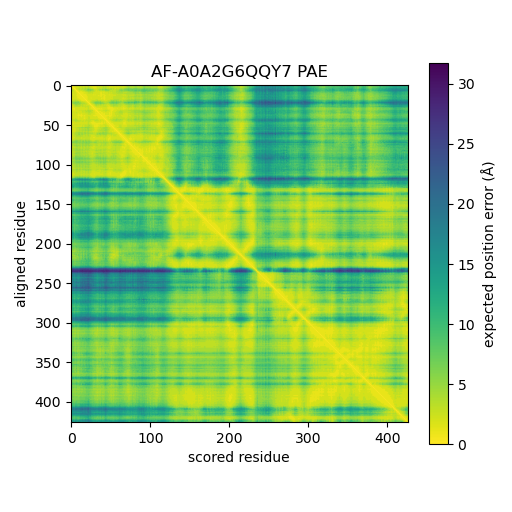81 10.517 10.965 1.00 86.06 190 ILE A CA 1
ATOM 1401 C C . ILE A 1 190 ? -30.033 11.253 9.703 1.00 86.06 190 ILE A C 1
ATOM 1403 O O . ILE A 1 190 ? -29.418 10.660 8.819 1.00 86.06 190 ILE A O 1
ATOM 1407 N N . HIS A 1 191 ? -30.322 12.548 9.587 1.00 89.56 191 HIS A N 1
ATOM 1408 C CA . HIS A 1 191 ? -29.897 13.332 8.429 1.00 89.56 191 HIS A CA 1
ATOM 1409 C C . HIS A 1 191 ? -28.351 13.414 8.362 1.00 89.56 191 HIS A C 1
ATOM 1411 O O . HIS A 1 191 ? -27.725 13.609 9.403 1.00 89.56 191 HIS A O 1
ATOM 1417 N N . PRO A 1 192 ? -27.694 13.336 7.179 1.00 88.56 192 PRO A N 1
ATOM 1418 C CA . PRO A 1 192 ? -26.224 13.261 7.088 1.00 88.56 192 PRO A CA 1
ATOM 1419 C C . PRO A 1 192 ? -25.471 14.397 7.797 1.00 88.56 192 PRO A C 1
ATOM 1421 O O . PRO A 1 192 ? -24.377 14.192 8.312 1.00 88.56 192 PRO A O 1
ATOM 1424 N N . LYS A 1 193 ? -26.077 15.590 7.859 1.00 88.06 193 LYS A N 1
ATOM 1425 C CA . LYS A 1 193 ? -25.525 16.769 8.553 1.00 88.06 193 LYS A CA 1
ATOM 1426 C C . LYS A 1 193 ? -25.437 16.619 10.073 1.00 88.06 193 LYS A C 1
ATOM 1428 O O . LYS A 1 193 ? -24.625 17.300 10.686 1.00 88.06 193 LYS A O 1
ATOM 1433 N N . ASP A 1 194 ? -26.264 15.760 10.657 1.00 88.94 194 ASP A N 1
ATOM 1434 C CA . ASP A 1 194 ? -26.313 15.540 12.104 1.00 88.94 194 ASP A CA 1
ATOM 1435 C C . ASP A 1 194 ? -25.422 14.361 12.529 1.00 88.94 194 ASP A C 1
ATOM 1437 O O . ASP A 1 194 ? -25.243 14.099 13.716 1.00 88.94 194 ASP A O 1
ATOM 1441 N N . ILE A 1 195 ? -24.832 13.656 11.561 1.00 91.06 195 ILE A N 1
ATOM 1442 C CA . ILE A 1 195 ? -23.906 12.552 11.796 1.00 91.06 195 ILE A CA 1
ATOM 1443 C C . ILE A 1 195 ? -22.513 13.115 11.935 1.00 91.06 195 ILE A C 1
ATOM 1445 O O . ILE A 1 195 ? -22.055 13.803 11.035 1.00 91.06 195 ILE A O 1
ATOM 1449 N N . GLN A 1 196 ? -21.837 12.780 13.026 1.00 93.38 196 GLN A N 1
ATOM 1450 C CA . GLN A 1 196 ? -20.574 13.384 13.430 1.00 93.38 196 GLN A CA 1
ATOM 1451 C C . GLN A 1 196 ? -19.421 12.382 13.353 1.00 93.38 196 GLN A C 1
ATOM 1453 O O . GLN A 1 196 ? -19.536 11.242 13.808 1.00 93.38 196 GLN A O 1
ATOM 1458 N N . ILE A 1 197 ? -18.290 12.817 12.799 1.00 95.19 197 ILE A N 1
ATOM 1459 C CA . ILE A 1 197 ? -17.049 12.038 12.799 1.00 95.19 197 ILE A CA 1
ATOM 1460 C C . ILE A 1 197 ? -16.263 12.406 14.056 1.00 95.19 197 ILE A C 1
ATOM 1462 O O . ILE A 1 197 ? -15.820 13.541 14.200 1.00 95.19 197 ILE A O 1
ATOM 1466 N N . THR A 1 198 ? -16.067 11.454 14.966 1.00 93.44 198 THR A N 1
ATOM 1467 C CA . THR A 1 198 ? -15.530 11.742 16.308 1.00 93.44 198 THR A CA 1
ATOM 1468 C C . THR A 1 198 ? -14.066 11.342 16.493 1.00 93.44 198 THR A C 1
ATOM 1470 O O . THR A 1 198 ? -13.456 11.711 17.495 1.00 93.44 198 THR A O 1
ATOM 1473 N N . ASP A 1 199 ? -13.494 10.567 15.569 1.00 95.50 199 ASP A N 1
ATOM 1474 C CA . ASP A 1 199 ? -12.067 10.223 15.577 1.00 95.50 199 ASP A CA 1
ATOM 1475 C C . ASP A 1 199 ? -11.516 10.058 14.154 1.00 95.50 199 ASP A C 1
ATOM 1477 O O . ASP A 1 199 ? -12.250 9.730 13.216 1.00 95.50 199 ASP A O 1
ATOM 1481 N N . LEU A 1 200 ? -10.208 10.278 14.012 1.00 96.62 200 LEU A N 1
ATOM 1482 C CA . LEU A 1 200 ? -9.448 10.093 12.782 1.00 96.62 200 LEU A CA 1
ATOM 1483 C C . LEU A 1 200 ? -8.068 9.517 13.108 1.00 96.62 200 LEU A C 1
ATOM 1485 O O . LEU A 1 200 ? -7.439 9.905 14.095 1.00 96.62 200 LEU A O 1
ATOM 1489 N N . LEU A 1 201 ? -7.579 8.631 12.243 1.00 97.50 201 LEU A N 1
ATOM 1490 C CA . LEU A 1 201 ? -6.187 8.198 12.215 1.00 97.50 201 LEU A CA 1
ATOM 1491 C C . LEU A 1 201 ? -5.586 8.537 10.850 1.00 97.50 201 LEU A C 1
ATOM 1493 O O . LEU A 1 201 ? -6.092 8.089 9.822 1.00 97.50 201 LEU A O 1
ATOM 1497 N N . ALA A 1 202 ? -4.499 9.305 10.859 1.00 97.56 202 ALA A N 1
ATOM 1498 C CA . ALA A 1 202 ? -3.664 9.559 9.695 1.00 97.56 202 ALA A CA 1
ATOM 1499 C C . ALA A 1 202 ? -2.369 8.750 9.801 1.00 97.56 202 ALA A C 1
ATOM 1501 O O . ALA A 1 202 ? -1.774 8.659 10.877 1.00 97.56 202 ALA A O 1
ATOM 1502 N N . VAL A 1 203 ? -1.925 8.179 8.683 1.00 96.44 203 VAL A N 1
ATOM 1503 C CA . VAL A 1 203 ? -0.680 7.411 8.595 1.00 96.44 203 VAL A CA 1
ATOM 1504 C C . VAL A 1 203 ? 0.025 7.710 7.277 1.00 96.44 203 VAL A C 1
ATOM 1506 O O . VAL A 1 203 ? -0.577 7.592 6.212 1.00 96.44 203 VAL A O 1
ATOM 1509 N N . ASP A 1 204 ? 1.312 8.047 7.337 1.00 95.25 204 ASP A N 1
ATOM 1510 C CA . ASP A 1 204 ? 2.120 8.219 6.131 1.00 95.25 204 ASP A CA 1
ATOM 1511 C C . ASP A 1 204 ? 2.350 6.871 5.446 1.00 95.25 204 ASP A C 1
ATOM 1513 O O . ASP A 1 204 ? 2.575 5.839 6.088 1.00 95.25 204 ASP A O 1
ATOM 1517 N N . THR A 1 205 ? 2.326 6.885 4.125 1.00 93.75 205 THR A N 1
ATOM 1518 C CA . THR A 1 205 ? 2.520 5.722 3.266 1.00 93.75 205 THR A CA 1
ATOM 1519 C C . THR A 1 205 ? 3.197 6.160 1.968 1.00 93.75 205 THR A C 1
ATOM 1521 O O . THR A 1 205 ? 3.496 7.342 1.775 1.00 93.75 205 THR A O 1
ATOM 1524 N N . GLN A 1 206 ? 3.513 5.207 1.102 1.00 92.19 206 GLN A N 1
ATOM 1525 C CA . GLN A 1 206 ? 4.072 5.486 -0.215 1.00 92.19 206 GLN A CA 1
ATOM 1526 C C . GLN A 1 206 ? 3.231 4.778 -1.264 1.00 92.19 206 GLN A C 1
ATOM 1528 O O . GLN A 1 206 ? 2.747 3.683 -1.019 1.00 92.19 206 GLN A O 1
ATOM 1533 N N . VAL A 1 207 ? 3.048 5.387 -2.424 1.00 92.00 207 VAL A N 1
ATOM 1534 C CA . VAL A 1 207 ? 2.254 4.797 -3.502 1.00 92.00 207 VAL A CA 1
ATOM 1535 C C . VAL A 1 207 ? 3.047 4.820 -4.799 1.00 92.00 207 VAL A C 1
ATOM 1537 O O . VAL A 1 207 ? 3.579 5.876 -5.145 1.00 92.00 207 VAL A O 1
ATOM 1540 N N . PRO A 1 208 ? 3.143 3.698 -5.532 1.00 90.88 208 PRO A N 1
ATOM 1541 C CA . PRO A 1 208 ? 3.705 3.720 -6.868 1.00 90.88 208 PRO A CA 1
ATOM 1542 C C . PRO A 1 208 ? 2.768 4.540 -7.759 1.00 90.88 208 PRO A C 1
ATOM 1544 O O . PRO A 1 208 ? 1.573 4.261 -7.862 1.00 90.88 208 PRO A O 1
ATOM 1547 N N . GLN A 1 209 ? 3.298 5.591 -8.370 1.00 89.56 209 GLN A N 1
ATOM 1548 C CA . GLN A 1 209 ? 2.579 6.444 -9.307 1.00 89.56 209 GLN A CA 1
ATOM 1549 C C . GLN A 1 209 ? 3.332 6.504 -10.620 1.00 89.56 209 GLN A C 1
ATOM 1551 O O . GLN A 1 209 ? 4.561 6.573 -10.652 1.00 89.56 209 GLN A O 1
ATOM 1556 N N . GLN A 1 210 ? 2.572 6.485 -11.709 1.00 87.44 210 GLN A N 1
ATOM 1557 C CA . GLN A 1 210 ? 3.138 6.659 -13.033 1.00 87.44 210 GLN A CA 1
ATOM 1558 C C . GLN A 1 210 ? 3.673 8.087 -13.166 1.00 87.44 210 GLN A C 1
ATOM 1560 O O . GLN A 1 210 ? 2.978 9.063 -12.866 1.00 87.44 210 GLN A O 1
ATOM 1565 N N . VAL A 1 211 ? 4.910 8.219 -13.635 1.00 87.75 211 VAL A N 1
ATOM 1566 C CA . VAL A 1 211 ? 5.550 9.518 -13.824 1.00 87.75 211 VAL A CA 1
ATOM 1567 C C . VAL A 1 211 ? 4.897 10.223 -15.011 1.00 87.75 211 VAL A C 1
ATOM 1569 O O . VAL A 1 211 ? 4.936 9.759 -16.153 1.00 87.75 211 VAL A O 1
ATOM 1572 N N . ALA A 1 212 ? 4.286 11.378 -14.749 1.00 84.56 212 ALA A N 1
ATOM 1573 C CA . ALA A 1 212 ? 3.659 12.179 -15.791 1.00 84.56 212 ALA A CA 1
ATOM 1574 C C . ALA A 1 212 ? 4.702 12.643 -16.823 1.00 84.56 212 ALA A C 1
ATOM 1576 O O . ALA A 1 212 ? 5.663 13.330 -16.485 1.00 84.56 212 ALA A O 1
ATOM 1577 N N . GLY A 1 213 ? 4.479 12.300 -18.094 1.00 83.44 213 GLY A N 1
ATOM 1578 C CA . GLY A 1 213 ? 5.416 12.599 -19.183 1.00 83.44 213 GLY A CA 1
ATOM 1579 C C . GLY A 1 213 ? 6.475 11.521 -19.431 1.00 83.44 213 GLY A C 1
ATOM 1580 O O . GLY A 1 213 ? 7.279 11.700 -20.343 1.00 83.44 213 GLY A O 1
ATOM 1581 N N . GLY A 1 214 ? 6.444 10.415 -18.680 1.00 85.69 214 GLY A N 1
ATOM 1582 C CA . GLY A 1 214 ? 7.254 9.229 -18.945 1.00 85.69 214 GLY A CA 1
ATOM 1583 C C . GLY A 1 214 ? 7.042 8.664 -20.355 1.00 85.69 214 GLY A C 1
ATOM 1584 O O . GLY A 1 214 ? 5.948 8.763 -20.927 1.00 85.69 214 GLY A O 1
ATOM 1585 N N . ILE A 1 215 ? 8.107 8.109 -20.933 1.00 87.12 215 ILE A N 1
ATOM 1586 C CA . ILE A 1 215 ? 8.128 7.565 -22.300 1.00 87.12 215 ILE A CA 1
ATOM 1587 C C . ILE A 1 215 ? 8.153 6.028 -22.277 1.00 87.12 215 ILE A C 1
ATOM 1589 O O . ILE A 1 215 ? 7.691 5.402 -23.229 1.00 87.12 215 ILE A O 1
ATOM 1593 N N . ALA A 1 216 ? 8.631 5.423 -21.190 1.00 86.62 216 ALA A N 1
ATOM 1594 C CA . ALA A 1 216 ? 8.820 3.981 -21.036 1.00 86.62 216 ALA A CA 1
ATOM 1595 C C . ALA A 1 216 ? 8.028 3.397 -19.848 1.00 86.62 216 ALA A C 1
ATOM 1597 O O . ALA A 1 216 ? 8.427 2.394 -19.270 1.00 86.62 216 ALA A O 1
ATOM 1598 N N . ASN A 1 217 ? 6.888 4.006 -19.495 1.00 82.44 217 ASN A N 1
ATOM 1599 C CA . ASN A 1 217 ? 6.057 3.621 -18.341 1.00 82.44 217 ASN A CA 1
ATOM 1600 C C . ASN A 1 217 ? 6.803 3.691 -17.000 1.00 82.44 217 ASN A C 1
ATOM 1602 O O . ASN A 1 217 ? 6.730 2.784 -16.179 1.00 82.44 217 ASN A O 1
ATOM 1606 N N . GLU A 1 218 ? 7.517 4.783 -16.772 1.00 85.88 218 GLU A N 1
ATOM 1607 C CA . GLU A 1 218 ? 8.260 5.026 -15.546 1.00 85.88 218 GLU A CA 1
ATOM 1608 C C . GLU A 1 218 ? 7.310 5.183 -14.347 1.00 85.88 218 GLU A C 1
ATOM 1610 O O . GLU A 1 218 ? 6.287 5.872 -14.429 1.00 85.88 218 GLU A O 1
ATOM 1615 N N . PHE A 1 219 ? 7.678 4.582 -13.213 1.00 86.75 219 PHE A N 1
ATOM 1616 C CA . PHE A 1 219 ? 6.970 4.701 -11.938 1.00 86.75 219 PHE A CA 1
ATOM 1617 C C . PHE A 1 219 ? 7.894 5.252 -10.850 1.00 86.75 219 PHE A C 1
ATOM 1619 O O . PHE A 1 219 ? 9.098 5.002 -10.852 1.00 86.75 219 PHE A O 1
ATOM 1626 N N . SER A 1 220 ? 7.312 5.985 -9.905 1.00 87.12 220 SER A N 1
ATOM 1627 C CA . SER A 1 220 ? 7.987 6.531 -8.726 1.00 87.12 220 SER A CA 1
ATOM 1628 C C . SER A 1 220 ? 7.157 6.249 -7.478 1.00 87.12 220 SER A C 1
ATOM 1630 O O . SER A 1 220 ? 5.928 6.225 -7.535 1.00 87.12 220 SER A O 1
ATOM 1632 N N . MET A 1 221 ? 7.826 6.034 -6.344 1.00 89.12 221 MET A N 1
ATOM 1633 C CA . MET A 1 221 ? 7.155 5.933 -5.050 1.00 89.12 221 MET A CA 1
ATOM 1634 C C . MET A 1 221 ? 6.887 7.338 -4.514 1.00 89.12 221 MET A C 1
ATOM 1636 O O . MET A 1 221 ? 7.791 8.005 -4.014 1.00 89.12 221 MET A O 1
ATOM 1640 N N . GLU A 1 222 ? 5.633 7.765 -4.574 1.00 90.56 222 GLU A N 1
ATOM 1641 C CA . GLU A 1 222 ? 5.205 9.077 -4.100 1.00 90.56 222 GLU A CA 1
ATOM 1642 C C . GLU A 1 222 ? 4.729 9.013 -2.649 1.00 90.56 222 GLU A C 1
ATOM 1644 O O . GLU A 1 222 ? 4.149 8.020 -2.205 1.00 90.56 222 GLU A O 1
ATOM 1649 N N . ALA A 1 223 ? 4.968 10.083 -1.891 1.00 92.00 223 ALA A N 1
ATOM 1650 C CA . ALA A 1 223 ? 4.467 10.192 -0.526 1.00 92.00 223 ALA A CA 1
ATOM 1651 C C . ALA A 1 223 ? 2.941 10.359 -0.525 1.00 92.00 223 ALA A C 1
ATOM 1653 O O . ALA A 1 223 ? 2.392 11.176 -1.263 1.00 92.00 223 ALA A O 1
ATOM 1654 N N . ALA A 1 224 ? 2.261 9.618 0.346 1.00 93.12 224 ALA A N 1
ATOM 1655 C CA . ALA A 1 224 ? 0.818 9.697 0.521 1.00 93.12 224 ALA A CA 1
ATOM 1656 C C . ALA A 1 224 ? 0.432 9.604 2.001 1.00 93.12 224 ALA A C 1
ATOM 1658 O O . ALA A 1 224 ? 1.207 9.141 2.838 1.00 93.12 224 ALA A O 1
ATOM 1659 N N . VAL A 1 225 ? -0.792 10.027 2.315 1.00 95.44 225 VAL A N 1
ATOM 1660 C CA . VAL A 1 225 ? -1.365 9.948 3.663 1.00 95.44 225 VAL A CA 1
ATOM 1661 C C . VAL A 1 225 ? -2.620 9.085 3.612 1.00 95.44 225 VAL A C 1
ATOM 1663 O O . VAL A 1 225 ? -3.610 9.446 2.976 1.00 95.44 225 VAL A O 1
ATOM 1666 N N . GLY A 1 226 ? -2.582 7.940 4.288 1.00 94.88 226 GLY A N 1
ATOM 1667 C CA . GLY A 1 226 ? -3.753 7.107 4.532 1.00 94.88 226 GLY A CA 1
ATOM 1668 C C . GLY A 1 226 ? -4.583 7.679 5.677 1.00 94.88 226 GLY A C 1
ATOM 1669 O O . GLY A 1 226 ? -4.030 8.046 6.714 1.00 94.88 226 GLY A O 1
ATOM 1670 N N . ILE A 1 227 ? -5.905 7.740 5.504 1.00 96.19 227 ILE A N 1
ATOM 1671 C CA . ILE A 1 227 ? -6.833 8.287 6.501 1.00 96.19 227 ILE A CA 1
ATOM 1672 C C . ILE A 1 227 ? -7.938 7.280 6.799 1.00 96.19 227 ILE A C 1
ATOM 1674 O O . ILE A 1 227 ? -8.609 6.799 5.888 1.00 96.19 227 ILE A O 1
ATOM 1678 N N . ALA A 1 228 ? -8.162 7.022 8.084 1.00 96.31 228 ALA A N 1
ATOM 1679 C CA . ALA A 1 228 ? -9.341 6.337 8.592 1.00 96.31 228 ALA A CA 1
ATOM 1680 C C . ALA A 1 228 ? -10.147 7.279 9.488 1.00 96.31 228 ALA A C 1
ATOM 1682 O O . ALA A 1 228 ? -9.571 8.091 10.211 1.00 96.31 228 ALA A O 1
ATOM 1683 N N . VAL A 1 229 ? -11.473 7.148 9.467 1.00 95.81 229 VAL A N 1
ATOM 1684 C CA . VAL A 1 229 ? -12.402 7.947 10.280 1.00 95.81 229 VAL A CA 1
ATOM 1685 C C . VAL A 1 229 ? -13.379 7.050 11.024 1.00 95.81 229 VAL A C 1
ATOM 1687 O O . VAL A 1 229 ? -13.680 5.947 10.570 1.00 95.81 229 VAL A O 1
ATOM 1690 N N . MET A 1 230 ? -13.875 7.533 12.160 1.00 92.69 230 MET A N 1
ATOM 1691 C CA . MET A 1 230 ? -14.839 6.827 13.001 1.00 92.69 230 MET A CA 1
ATOM 1692 C C . MET A 1 230 ? -16.058 7.721 13.243 1.00 92.69 230 MET A C 1
ATOM 1694 O O . MET A 1 230 ? -15.913 8.872 13.663 1.00 92.69 230 MET A O 1
ATOM 1698 N N . VAL A 1 231 ? -17.253 7.182 12.999 1.00 89.88 231 VAL A N 1
ATOM 1699 C CA . VAL A 1 231 ? -18.537 7.806 13.343 1.00 89.88 231 VAL A CA 1
ATOM 1700 C C . VAL A 1 231 ? -19.161 7.070 14.516 1.00 89.88 231 VAL A C 1
ATOM 1702 O O . VAL A 1 231 ? -19.362 5.859 14.451 1.00 89.88 231 VAL A O 1
ATOM 1705 N N . LYS A 1 232 ? -19.527 7.808 15.564 1.00 75.38 232 LYS A N 1
ATOM 1706 C CA . LYS A 1 232 ? -20.270 7.248 16.693 1.00 75.38 232 LYS A CA 1
ATOM 1707 C C . LYS A 1 232 ? -21.772 7.345 16.431 1.00 75.38 232 LYS A C 1
ATOM 1709 O O . LYS A 1 232 ? -22.254 8.414 16.069 1.00 75.38 232 LYS A O 1
ATOM 1714 N N . THR A 1 233 ? -22.513 6.263 16.662 1.00 67.12 233 THR A N 1
ATOM 1715 C CA . THR A 1 233 ? -23.986 6.253 16.598 1.00 67.12 233 THR A CA 1
ATOM 1716 C C . THR A 1 233 ? -24.633 5.985 17.947 1.00 67.12 233 THR A C 1
ATOM 1718 O O . THR A 1 233 ? -24.034 5.366 18.829 1.00 67.12 233 THR A O 1
ATOM 1721 N N . ASP A 1 234 ? -25.887 6.417 18.084 1.00 63.69 234 ASP A N 1
ATOM 1722 C CA . ASP A 1 234 ? -26.706 6.167 19.267 1.00 63.69 234 ASP A CA 1
ATOM 1723 C C . ASP A 1 234 ? -27.308 4.751 19.297 1.00 63.69 234 ASP A C 1
ATOM 1725 O O . ASP A 1 234 ? -27.576 4.122 18.275 1.00 63.69 234 ASP A O 1
ATOM 1729 N N . ARG A 1 235 ? -27.549 4.255 20.517 1.00 59.22 235 ARG A N 1
ATOM 1730 C CA . ARG A 1 235 ? -27.874 2.852 20.860 1.00 59.22 235 ARG A CA 1
ATOM 1731 C C . ARG A 1 235 ? -29.236 2.320 20.377 1.00 59.22 235 ARG A C 1
ATOM 1733 O O . ARG A 1 235 ? -29.543 1.154 20.613 1.00 59.22 235 ARG A O 1
ATOM 1740 N N . LEU A 1 236 ? -30.074 3.137 19.742 1.00 57.66 236 LEU A N 1
ATOM 1741 C CA . LEU A 1 236 ? -31.521 2.884 19.613 1.00 57.66 236 LEU A CA 1
ATOM 1742 C C . LEU A 1 236 ? -31.906 1.668 18.739 1.00 57.66 236 LEU A C 1
ATOM 1744 O O . LEU A 1 236 ? -33.040 1.206 18.815 1.00 57.66 236 LEU A O 1
ATOM 1748 N N . GLN A 1 237 ? -30.986 1.105 17.951 1.00 68.81 237 GLN A N 1
ATOM 1749 C CA . GLN A 1 237 ? -31.288 0.026 16.995 1.00 68.81 237 GLN A CA 1
ATOM 1750 C C . GLN A 1 237 ? -31.225 -1.390 17.576 1.00 68.81 237 GLN A C 1
ATOM 1752 O O . GLN A 1 237 ? -31.897 -2.291 17.077 1.00 68.81 237 GLN A O 1
ATOM 1757 N N . MET A 1 238 ? -30.457 -1.604 18.648 1.00 78.06 238 MET A N 1
ATOM 1758 C CA . MET A 1 238 ? -30.238 -2.952 19.193 1.00 78.06 238 MET A CA 1
ATOM 1759 C C . MET A 1 238 ? -31.518 -3.580 19.752 1.00 78.06 238 MET A C 1
ATOM 1761 O O . MET A 1 238 ? -31.698 -4.793 19.670 1.00 78.06 238 MET A O 1
ATOM 1765 N N . GLN A 1 239 ? -32.439 -2.753 20.251 1.00 82.12 239 GLN A N 1
ATOM 1766 C CA . GLN A 1 239 ? -33.718 -3.218 20.778 1.00 82.12 239 GLN A CA 1
ATOM 1767 C C . GLN A 1 239 ? -34.601 -3.835 19.683 1.00 82.12 239 GLN A C 1
ATOM 1769 O O . GLN A 1 239 ? -35.176 -4.902 19.875 1.00 82.12 239 GLN A O 1
ATOM 1774 N N . GLN A 1 240 ? -34.636 -3.215 18.500 1.00 84.00 240 GLN A N 1
ATOM 1775 C CA . GLN A 1 240 ? -35.392 -3.733 17.356 1.00 84.00 240 GLN A CA 1
ATOM 1776 C C . GLN A 1 240 ? -34.823 -5.068 16.862 1.00 84.00 240 GLN A C 1
ATOM 1778 O O . GLN A 1 240 ? -35.572 -5.963 16.474 1.00 84.00 240 GLN A O 1
ATOM 1783 N N . ILE A 1 241 ? -33.495 -5.223 16.883 1.00 87.31 241 ILE A N 1
ATOM 1784 C CA . ILE A 1 241 ? -32.836 -6.484 16.520 1.00 87.31 241 ILE A CA 1
ATOM 1785 C C . ILE A 1 241 ? -33.212 -7.582 17.519 1.00 87.31 241 ILE A C 1
ATOM 1787 O O . ILE A 1 241 ? -33.576 -8.679 17.097 1.00 87.31 241 ILE A O 1
ATOM 1791 N N . ALA A 1 242 ? -33.169 -7.287 18.822 1.00 89.19 242 ALA A N 1
ATOM 1792 C CA . ALA A 1 242 ? -33.527 -8.241 19.868 1.00 89.19 242 ALA A CA 1
ATOM 1793 C C . ALA A 1 242 ? -34.983 -8.720 19.741 1.00 89.19 242 ALA A C 1
ATOM 1795 O O . ALA A 1 242 ? -35.233 -9.922 19.761 1.00 89.19 242 ALA A O 1
ATOM 1796 N N . GLU A 1 243 ? -35.932 -7.804 19.530 1.00 90.06 243 GLU A N 1
ATOM 1797 C CA . GLU A 1 243 ? -37.354 -8.132 19.349 1.00 90.06 243 GLU A CA 1
ATOM 1798 C C . GLU A 1 243 ? -37.599 -8.992 18.102 1.00 90.06 243 GLU A C 1
ATOM 1800 O O . GLU A 1 243 ? -38.290 -10.014 18.164 1.00 90.06 243 GLU A O 1
ATOM 1805 N N . ASN A 1 244 ? -36.982 -8.625 16.975 1.00 92.62 244 ASN A N 1
ATOM 1806 C CA . ASN A 1 244 ? -37.083 -9.399 15.741 1.00 92.62 244 ASN A CA 1
ATOM 1807 C C . ASN A 1 244 ? -36.487 -10.801 15.909 1.00 92.62 244 ASN A C 1
ATOM 1809 O O . ASN A 1 244 ? -37.114 -11.781 15.503 1.00 92.62 244 ASN A O 1
ATOM 1813 N N . LEU A 1 245 ? -35.320 -10.922 16.546 1.00 94.75 245 LEU A N 1
ATOM 1814 C CA . LEU A 1 245 ? -34.688 -12.214 16.799 1.00 94.75 245 LEU A CA 1
ATOM 1815 C C . LEU A 1 245 ? -35.535 -13.079 17.743 1.00 94.75 245 LEU A C 1
ATOM 1817 O O . LEU A 1 245 ? -35.763 -14.252 17.450 1.00 94.75 245 LEU A O 1
ATOM 1821 N N . ALA A 1 246 ? -36.070 -12.500 18.822 1.00 95.62 246 ALA A N 1
ATOM 1822 C CA . ALA A 1 246 ? -36.963 -13.202 19.743 1.00 95.62 246 ALA A CA 1
ATOM 1823 C C . ALA A 1 246 ? -38.191 -13.770 19.019 1.00 95.62 246 ALA A C 1
ATOM 1825 O O . ALA A 1 246 ? -38.557 -14.928 19.229 1.00 95.62 246 ALA A O 1
ATOM 1826 N N . SER A 1 247 ? -38.791 -12.988 18.113 1.00 95.12 247 SER A N 1
ATOM 1827 C CA . SER A 1 247 ? -39.955 -13.424 17.333 1.00 95.12 247 SER A CA 1
ATOM 1828 C C . SER A 1 247 ? -39.649 -14.587 16.380 1.00 95.12 247 SER A C 1
ATOM 1830 O O . SER A 1 247 ? -40.488 -15.467 16.200 1.00 95.12 247 SER A O 1
ATOM 1832 N N . GLN A 1 248 ? -38.448 -14.619 15.795 1.00 96.25 248 GLN A N 1
ATOM 1833 C CA . GLN A 1 248 ? -38.045 -15.653 14.840 1.00 96.25 248 GLN A CA 1
ATOM 1834 C C . GLN A 1 248 ? -37.646 -16.959 15.526 1.00 96.25 248 GLN A C 1
ATOM 1836 O O . GLN A 1 248 ? -37.945 -18.038 15.018 1.00 96.25 248 GLN A O 1
ATOM 1841 N N . VAL A 1 249 ? -36.954 -16.866 16.664 1.00 95.50 249 VAL A N 1
ATOM 1842 C CA . VAL A 1 249 ? -36.387 -18.033 17.355 1.00 95.50 249 VAL A CA 1
ATOM 1843 C C . VAL A 1 249 ? -37.356 -18.593 18.407 1.00 95.50 249 VAL A C 1
ATOM 1845 O O . VAL A 1 249 ? -37.231 -19.747 18.809 1.00 95.50 249 VAL A O 1
ATOM 1848 N N . GLY A 1 250 ? -38.355 -17.812 18.836 1.00 94.44 250 GLY A N 1
ATOM 1849 C CA . GLY A 1 250 ? -39.363 -18.244 19.810 1.00 94.44 250 GLY A CA 1
ATOM 1850 C C . GLY A 1 250 ? -38.835 -18.344 21.244 1.00 94.44 250 GLY A C 1
ATOM 1851 O O . GLY A 1 250 ? -39.428 -19.036 22.071 1.00 94.44 250 GLY A O 1
ATOM 1852 N N . VAL A 1 251 ? -37.724 -17.668 21.544 1.00 96.12 251 VAL A N 1
ATOM 1853 C CA . VAL A 1 251 ? -37.111 -17.589 22.877 1.00 96.12 251 VAL A CA 1
ATOM 1854 C C . VAL A 1 251 ? -36.908 -16.125 23.279 1.00 96.12 251 VAL A C 1
ATOM 1856 O O . VAL A 1 251 ? -36.723 -15.285 22.397 1.00 96.12 251 VAL A O 1
ATOM 1859 N N . PRO A 1 252 ? -36.931 -15.788 24.583 1.00 94.19 252 PRO A N 1
ATOM 1860 C CA . PRO A 1 252 ? -36.635 -14.432 25.037 1.00 94.19 252 PRO A CA 1
ATOM 1861 C C . PRO A 1 252 ? -35.222 -13.998 24.623 1.00 94.19 252 PRO A C 1
ATOM 1863 O O . PRO A 1 252 ? -34.259 -14.734 24.840 1.00 94.19 252 PRO A O 1
ATOM 1866 N N . VAL A 1 253 ? -35.104 -12.801 24.045 1.00 94.44 253 VAL A N 1
ATOM 1867 C CA . VAL A 1 253 ? -33.825 -12.159 23.713 1.00 94.44 253 VAL A CA 1
ATOM 1868 C C . VAL A 1 253 ? -33.779 -10.818 24.428 1.00 94.44 253 VAL A C 1
ATOM 1870 O O . VAL A 1 253 ? -34.689 -10.003 24.284 1.00 94.44 253 VAL A O 1
ATOM 1873 N N . GLU A 1 254 ? -32.713 -10.591 25.187 1.00 90.25 254 GLU A N 1
ATOM 1874 C CA . GLU A 1 254 ? -32.507 -9.368 25.958 1.00 90.25 254 GLU A CA 1
ATOM 1875 C C . GLU A 1 254 ? -31.243 -8.656 25.474 1.00 90.25 254 GLU A C 1
ATOM 1877 O O . GLU A 1 254 ? -30.213 -9.287 25.220 1.00 90.25 254 GLU A O 1
ATOM 1882 N N . VAL A 1 255 ? -31.314 -7.330 25.346 1.00 87.00 255 VAL A N 1
ATOM 1883 C CA . VAL A 1 255 ? -30.122 -6.511 25.114 1.00 87.00 255 VAL A CA 1
ATOM 1884 C C . VAL A 1 255 ? -29.363 -6.419 26.435 1.00 87.00 255 VAL A C 1
ATOM 1886 O O . VAL A 1 255 ? -29.903 -5.946 27.433 1.00 87.00 255 VAL A O 1
ATOM 1889 N N . GLY A 1 256 ? -28.122 -6.905 26.436 1.00 84.94 256 GLY A N 1
ATOM 1890 C CA . GLY A 1 256 ? -27.269 -6.928 27.620 1.00 84.94 256 GLY A CA 1
ATOM 1891 C C . GLY A 1 256 ? -26.780 -5.548 28.078 1.00 84.94 256 GLY A C 1
ATOM 1892 O O . GLY A 1 256 ? -27.272 -4.498 27.665 1.00 84.94 256 GLY A O 1
ATOM 1893 N N . GLY A 1 257 ? -25.779 -5.568 28.963 1.00 82.19 257 GLY A N 1
ATOM 1894 C CA . GLY A 1 257 ? -25.150 -4.368 29.516 1.00 82.19 257 GLY A CA 1
ATOM 1895 C C . GLY A 1 257 ? -24.262 -3.607 28.525 1.00 82.19 257 GLY A C 1
ATOM 1896 O O . GLY A 1 257 ? -24.365 -3.735 27.307 1.00 82.19 257 GLY A O 1
ATOM 1897 N N . VAL A 1 258 ? -23.359 -2.783 29.057 1.00 78.94 258 VAL A N 1
ATOM 1898 C CA . VAL A 1 258 ? -22.387 -2.052 28.237 1.00 78.94 258 VAL A CA 1
ATOM 1899 C C . VAL A 1 258 ? -21.349 -3.032 27.690 1.00 78.94 258 VAL A C 1
ATOM 1901 O O . VAL A 1 258 ? -20.716 -3.751 28.457 1.00 78.94 258 VAL A O 1
ATOM 1904 N N . GLU A 1 259 ? -21.152 -3.029 26.371 1.00 78.62 259 GLU A N 1
ATOM 1905 C CA . GLU A 1 259 ? -20.190 -3.895 25.672 1.00 78.62 259 GLU A CA 1
ATOM 1906 C C . GLU A 1 259 ? -18.797 -3.862 26.312 1.00 78.62 259 GLU A C 1
ATOM 1908 O O . GLU A 1 259 ? -18.227 -4.908 26.605 1.00 78.62 259 GLU A O 1
ATOM 1913 N N . ALA A 1 260 ? -18.304 -2.663 26.625 1.00 74.69 260 ALA A N 1
ATOM 1914 C CA . ALA A 1 260 ? -17.027 -2.453 27.298 1.00 74.69 260 ALA A CA 1
ATOM 1915 C C . ALA A 1 260 ? -16.898 -3.221 28.625 1.00 74.69 260 ALA A C 1
ATOM 1917 O O . ALA A 1 260 ? -15.885 -3.883 28.857 1.00 74.69 260 ALA A O 1
ATOM 1918 N N . ASP A 1 261 ? -17.927 -3.164 29.477 1.00 80.75 261 ASP A N 1
ATOM 1919 C CA . ASP A 1 261 ? -17.925 -3.835 30.781 1.00 80.75 261 ASP A CA 1
ATOM 1920 C C . ASP A 1 261 ? -17.912 -5.355 30.594 1.00 80.75 261 ASP A C 1
ATOM 1922 O O . ASP A 1 261 ? -17.157 -6.069 31.254 1.00 80.75 261 ASP A O 1
ATOM 1926 N N . MET A 1 262 ? -18.710 -5.858 29.648 1.00 87.00 262 MET A N 1
ATOM 1927 C CA . MET A 1 262 ? -18.768 -7.289 29.339 1.00 87.00 262 MET A CA 1
ATOM 1928 C C . MET A 1 262 ? -17.440 -7.794 28.769 1.00 87.00 262 MET A C 1
ATOM 1930 O O . MET A 1 262 ? -16.975 -8.872 29.142 1.00 87.00 262 MET A O 1
ATOM 1934 N N . ALA A 1 263 ? -16.799 -7.002 27.912 1.00 86.38 263 ALA A N 1
ATOM 1935 C CA . ALA A 1 263 ? -15.530 -7.352 27.296 1.00 86.38 263 ALA A CA 1
ATOM 1936 C C . ALA A 1 263 ? -14.384 -7.397 28.325 1.00 86.38 263 ALA A C 1
ATOM 1938 O O . ALA A 1 263 ? -13.559 -8.309 28.289 1.00 86.38 263 ALA A O 1
ATOM 1939 N N . ILE A 1 264 ? -14.376 -6.484 29.304 1.00 87.44 264 ILE A N 1
ATOM 1940 C CA . ILE A 1 264 ? -13.449 -6.529 30.446 1.00 87.44 264 ILE A CA 1
ATOM 1941 C C . ILE A 1 264 ? -13.670 -7.785 31.294 1.00 87.44 264 ILE A C 1
ATOM 1943 O O . ILE A 1 264 ? -12.703 -8.465 31.640 1.00 87.44 264 ILE A O 1
ATOM 1947 N N . LEU A 1 265 ? -14.923 -8.108 31.636 1.00 89.25 265 LEU A N 1
ATOM 1948 C CA . LEU A 1 265 ? -15.227 -9.303 32.429 1.00 89.25 265 LEU A CA 1
ATOM 1949 C C . LEU A 1 265 ? -14.771 -10.579 31.714 1.00 89.25 265 LEU A C 1
ATOM 1951 O O . LEU A 1 265 ? -14.206 -11.466 32.349 1.00 89.25 265 LEU A O 1
ATOM 1955 N N . GLY A 1 266 ? -14.949 -10.646 30.392 1.00 91.81 266 GLY A N 1
ATOM 1956 C CA . GLY A 1 266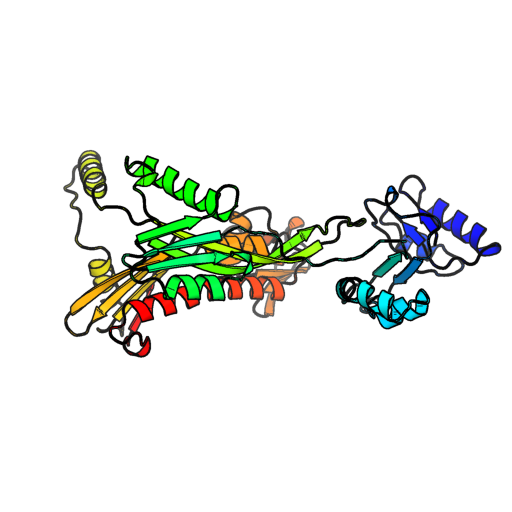 ? -14.384 -11.709 29.563 1.00 91.81 266 GLY A CA 1
ATOM 1957 C C . GLY A 1 266 ? -12.854 -11.731 29.611 1.00 91.81 266 GLY A C 1
ATOM 1958 O O . GLY A 1 266 ? -12.264 -12.786 29.842 1.00 91.81 266 GLY A O 1
ATOM 1959 N N . ALA A 1 267 ? -12.202 -10.574 29.473 1.00 92.19 267 ALA A N 1
ATOM 1960 C CA . ALA A 1 267 ? -10.744 -10.460 29.507 1.00 92.19 267 ALA A CA 1
ATOM 1961 C C . ALA A 1 267 ? -10.136 -10.949 30.834 1.00 92.19 267 ALA A C 1
ATOM 1963 O O . ALA A 1 267 ? -9.110 -11.624 30.799 1.00 92.19 267 ALA A O 1
ATOM 1964 N N . LEU A 1 268 ? -10.792 -10.707 31.977 1.00 92.88 268 LEU A N 1
ATOM 1965 C CA . LEU A 1 268 ? -10.363 -11.190 33.303 1.00 92.88 268 LEU A CA 1
ATOM 1966 C C . LEU A 1 268 ? -10.357 -12.718 33.442 1.00 92.88 268 LEU A C 1
ATOM 1968 O O . LEU A 1 268 ? -9.727 -13.251 34.353 1.00 92.88 268 LEU A O 1
ATOM 1972 N N . THR A 1 269 ? -11.046 -13.442 32.556 1.00 95.25 269 THR A N 1
ATOM 1973 C CA . THR A 1 269 ? -10.965 -14.911 32.525 1.00 95.25 269 THR A CA 1
ATOM 1974 C C . THR A 1 269 ? -9.646 -15.411 31.928 1.00 95.25 269 THR A C 1
ATOM 1976 O O . THR A 1 269 ? -9.320 -16.592 32.055 1.00 95.25 269 THR A O 1
ATOM 1979 N N . THR A 1 270 ? -8.857 -14.518 31.316 1.00 96.12 270 THR A N 1
ATOM 1980 C CA . THR A 1 270 ? -7.535 -14.837 30.773 1.00 96.12 270 THR A CA 1
ATOM 1981 C C . THR A 1 270 ? -6.571 -15.163 31.919 1.00 96.12 270 THR A C 1
ATOM 1983 O O . THR A 1 270 ? -6.363 -14.318 32.799 1.00 96.12 270 THR A O 1
ATOM 1986 N N . PRO A 1 271 ? -5.942 -16.354 31.929 1.00 96.19 271 PRO A N 1
ATOM 1987 C CA . PRO A 1 271 ? -5.020 -16.744 32.990 1.00 96.19 271 PRO A CA 1
ATOM 1988 C C . PRO A 1 271 ? -3.895 -15.724 33.207 1.00 96.19 271 PRO A C 1
ATOM 1990 O O . PRO A 1 271 ? -3.220 -15.321 32.263 1.00 96.19 271 PRO A O 1
ATOM 1993 N N . GLY A 1 272 ? -3.674 -15.339 34.467 1.00 94.31 272 GLY A N 1
ATOM 1994 C CA . GLY A 1 272 ? -2.614 -14.401 34.851 1.00 94.31 272 GLY A CA 1
ATOM 1995 C C . GLY A 1 272 ? -2.971 -12.921 34.703 1.00 94.31 272 GLY A C 1
ATOM 1996 O O . GLY A 1 272 ? -2.093 -12.086 34.891 1.00 94.31 272 GLY A O 1
ATOM 1997 N N . THR A 1 273 ? -4.225 -12.588 34.387 1.00 95.12 273 THR A N 1
ATOM 1998 C CA . THR A 1 273 ? -4.695 -11.196 34.335 1.00 95.12 273 THR A CA 1
ATOM 1999 C C . THR A 1 273 ? -5.390 -10.775 35.631 1.00 95.12 273 THR A C 1
ATOM 2001 O O . THR A 1 273 ? -5.964 -11.598 36.345 1.00 95.12 273 THR A O 1
ATOM 2004 N N . ALA A 1 274 ? -5.320 -9.482 35.949 1.00 92.75 274 ALA A N 1
ATOM 2005 C CA . ALA A 1 274 ? -6.017 -8.856 37.070 1.00 92.75 274 ALA A CA 1
ATOM 2006 C C . ALA A 1 274 ? -6.266 -7.369 36.772 1.00 92.75 274 ALA A C 1
ATOM 2008 O O . ALA A 1 274 ? -5.676 -6.805 35.854 1.00 92.75 274 ALA A O 1
ATOM 2009 N N . ALA A 1 275 ? -7.128 -6.716 37.553 1.00 88.50 275 ALA A N 1
ATOM 2010 C CA . ALA A 1 275 ? -7.240 -5.258 37.520 1.00 88.50 275 ALA A CA 1
ATOM 2011 C C . ALA A 1 275 ? -5.972 -4.612 38.126 1.00 88.50 275 ALA A C 1
ATOM 2013 O O . ALA A 1 275 ? -5.495 -5.122 39.142 1.00 88.50 275 ALA A O 1
ATOM 2014 N N . PRO A 1 276 ? -5.461 -3.483 37.594 1.00 89.25 276 PRO A N 1
ATOM 2015 C CA . PRO A 1 276 ? -5.975 -2.709 36.463 1.00 89.25 276 PRO A CA 1
ATOM 2016 C C . PRO A 1 276 ? -5.658 -3.347 35.097 1.00 89.25 276 PRO A C 1
ATOM 2018 O O . PRO A 1 276 ? -4.510 -3.671 34.794 1.00 89.25 276 PRO A O 1
ATOM 2021 N N . ILE A 1 277 ? -6.684 -3.474 34.252 1.00 91.25 277 ILE A N 1
ATOM 2022 C CA . ILE A 1 277 ? -6.617 -4.163 32.956 1.00 91.25 277 ILE A CA 1
ATOM 2023 C C . ILE A 1 277 ? -7.170 -3.284 31.839 1.00 91.25 277 ILE A C 1
ATOM 2025 O O . ILE A 1 277 ? -8.183 -2.605 32.013 1.00 91.25 277 ILE A O 1
ATOM 2029 N N . ALA A 1 278 ? -6.522 -3.330 30.681 1.00 91.75 278 ALA A N 1
ATOM 2030 C CA . ALA A 1 278 ? -7.032 -2.812 29.427 1.00 91.75 278 ALA A CA 1
ATOM 2031 C C . ALA A 1 278 ? -7.311 -3.947 28.448 1.00 91.75 278 ALA A C 1
ATOM 2033 O O . ALA A 1 278 ? -6.558 -4.912 28.350 1.00 91.75 278 ALA A O 1
ATOM 2034 N N . ILE A 1 279 ? -8.363 -3.779 27.670 1.00 93.00 279 ILE A N 1
ATOM 2035 C CA . ILE A 1 279 ? -8.676 -4.573 26.492 1.00 93.00 279 ILE A CA 1
ATOM 2036 C C . ILE A 1 279 ? -8.516 -3.657 25.285 1.00 93.00 279 ILE A C 1
ATOM 2038 O O . ILE A 1 279 ? -9.004 -2.526 25.301 1.00 93.00 279 ILE A O 1
ATOM 2042 N N . LEU A 1 280 ? -7.856 -4.166 24.250 1.00 93.44 280 LEU A N 1
ATOM 2043 C CA . LEU A 1 280 ? -7.845 -3.577 22.918 1.00 93.44 280 LEU A CA 1
ATOM 2044 C C . LEU A 1 280 ? -8.532 -4.552 21.963 1.00 93.44 280 LEU A C 1
ATOM 2046 O O . LEU A 1 280 ? -7.989 -5.623 21.691 1.00 93.44 280 LEU A O 1
ATOM 2050 N N . ASP A 1 281 ? -9.710 -4.179 21.473 1.00 92.19 281 ASP A N 1
ATOM 2051 C CA . ASP A 1 281 ? -10.404 -4.890 20.405 1.00 92.19 281 ASP A CA 1
ATOM 2052 C C . ASP A 1 281 ? -9.946 -4.336 19.054 1.00 92.19 281 ASP A C 1
ATOM 2054 O O . ASP A 1 281 ? -10.221 -3.189 18.686 1.00 92.19 281 ASP A O 1
ATOM 2058 N N . MET A 1 282 ? -9.171 -5.145 18.337 1.00 92.38 282 MET A N 1
ATOM 2059 C CA . MET A 1 282 ? -8.622 -4.802 17.034 1.00 92.38 282 MET A CA 1
ATOM 2060 C C . MET A 1 282 ? -9.510 -5.381 15.929 1.00 92.38 282 MET A C 1
ATOM 2062 O O . MET A 1 282 ? -9.249 -6.448 15.363 1.00 92.38 282 MET A O 1
ATOM 2066 N N . GLY A 1 283 ? -10.574 -4.648 15.606 1.00 92.31 283 GLY A N 1
ATOM 2067 C CA . GLY A 1 283 ? -11.533 -5.009 14.567 1.00 92.31 283 GLY A CA 1
ATOM 2068 C C . GLY A 1 283 ? -11.078 -4.667 13.144 1.00 92.31 283 GLY A C 1
ATOM 2069 O O . GLY A 1 283 ? -9.919 -4.362 12.863 1.00 92.31 283 GLY A O 1
ATOM 2070 N N . ALA A 1 284 ? -12.021 -4.692 12.202 1.00 92.31 284 ALA A N 1
ATOM 2071 C CA . ALA A 1 284 ? -11.763 -4.273 10.823 1.00 92.31 284 ALA A CA 1
ATOM 2072 C C . ALA A 1 284 ? -11.832 -2.741 10.657 1.00 92.31 284 ALA A C 1
ATOM 2074 O O . ALA A 1 284 ? -10.944 -2.143 10.046 1.00 92.31 284 ALA A O 1
ATOM 2075 N N . GLY A 1 285 ? -12.878 -2.102 11.195 1.00 89.50 285 GLY A N 1
ATOM 2076 C CA . GLY A 1 285 ? -13.138 -0.665 11.028 1.00 89.50 285 GLY A CA 1
ATOM 2077 C C . GLY A 1 285 ? -12.548 0.227 12.124 1.00 89.50 285 GLY A C 1
ATOM 2078 O O . GLY A 1 285 ? -12.065 1.322 11.826 1.00 89.50 285 GLY A O 1
ATOM 2079 N N . SER A 1 286 ? -12.550 -0.249 13.369 1.00 91.50 286 SER A N 1
ATOM 2080 C CA . SER A 1 286 ? -12.143 0.504 14.558 1.00 91.50 286 SER A CA 1
ATOM 2081 C C . SER A 1 286 ? -11.204 -0.300 15.449 1.00 91.50 286 SER A C 1
ATOM 2083 O O . SER A 1 286 ? -11.172 -1.532 15.411 1.00 91.50 286 SER A O 1
ATOM 2085 N N . THR A 1 287 ? -10.397 0.433 16.215 1.00 92.81 287 THR A N 1
ATOM 2086 C CA . THR A 1 287 ? -9.692 -0.108 17.376 1.00 92.81 287 THR A CA 1
ATOM 2087 C C . THR A 1 287 ? -10.398 0.417 18.612 1.00 92.81 287 THR A C 1
ATOM 2089 O O . THR A 1 287 ? -10.328 1.616 18.900 1.00 92.81 287 THR A O 1
ATOM 2092 N N . ASP A 1 288 ? -11.064 -0.469 19.334 1.00 90.25 288 ASP A N 1
ATOM 2093 C CA . ASP A 1 288 ? -11.811 -0.103 20.527 1.00 90.25 288 ASP A CA 1
ATOM 2094 C C . ASP A 1 288 ? -10.999 -0.462 21.762 1.00 90.25 288 ASP A C 1
ATOM 2096 O O . ASP A 1 288 ? -10.265 -1.449 21.789 1.00 90.25 288 ASP A O 1
ATOM 2100 N N . ALA A 1 289 ? -11.078 0.375 22.788 1.00 90.19 289 ALA A N 1
ATOM 2101 C CA . ALA A 1 289 ? -10.341 0.149 24.015 1.00 90.19 289 ALA A CA 1
ATOM 2102 C C . ALA A 1 289 ? -11.229 0.359 25.221 1.00 90.19 289 ALA A C 1
ATOM 2104 O O . ALA A 1 289 ? -11.922 1.372 25.313 1.00 90.19 289 ALA A O 1
ATOM 2105 N N . SER A 1 290 ? -11.160 -0.576 26.163 1.00 88.56 290 SER A N 1
ATOM 2106 C CA . SER A 1 290 ? -11.827 -0.451 27.456 1.00 88.56 290 SER A CA 1
ATOM 2107 C C . SER A 1 290 ? -10.841 -0.732 28.576 1.00 88.56 290 SER A C 1
ATOM 2109 O O . SER A 1 290 ? -9.989 -1.608 28.458 1.00 88.56 290 SER A O 1
ATOM 2111 N N . VAL A 1 291 ? -10.930 0.028 29.661 1.00 87.88 291 VAL A N 1
ATOM 2112 C CA . VAL A 1 291 ? -10.073 -0.137 30.839 1.00 87.88 291 VAL A CA 1
ATOM 2113 C C . VAL A 1 291 ? -10.919 -0.282 32.069 1.00 87.88 291 VAL A C 1
ATOM 2115 O O . VAL A 1 291 ? -11.853 0.492 32.238 1.00 87.88 291 VAL A O 1
ATOM 2118 N N . MET A 1 292 ? -10.531 -1.209 32.938 1.00 88.31 292 MET A N 1
ATOM 2119 C CA . MET A 1 292 ? -11.026 -1.304 34.302 1.00 88.31 292 MET A CA 1
ATOM 2120 C C . MET A 1 292 ? -9.898 -1.047 35.285 1.00 88.31 292 MET A C 1
ATOM 2122 O O . MET A 1 292 ? -8.834 -1.667 35.228 1.00 88.31 292 MET A O 1
ATOM 2126 N N . ARG A 1 293 ? -10.153 -0.119 36.201 1.00 85.81 293 ARG A N 1
ATOM 2127 C CA . ARG A 1 293 ? -9.237 0.248 37.278 1.00 85.81 293 ARG A CA 1
ATOM 2128 C C . ARG A 1 293 ? -9.353 -0.721 38.451 1.00 85.81 293 ARG A C 1
ATOM 2130 O O . ARG A 1 293 ? -10.296 -1.501 38.545 1.00 85.81 293 ARG A O 1
ATOM 2137 N N . ALA A 1 294 ? -8.407 -0.629 39.383 1.00 83.69 294 ALA A N 1
ATOM 2138 C CA . ALA A 1 294 ? -8.412 -1.435 40.605 1.00 83.69 294 ALA A CA 1
ATOM 2139 C C . ALA A 1 294 ? -9.661 -1.210 41.486 1.00 83.69 294 ALA A C 1
ATOM 2141 O O . ALA A 1 294 ? -10.045 -2.099 42.237 1.00 83.69 294 ALA A O 1
ATOM 2142 N N . ASP A 1 295 ? -10.309 -0.045 41.380 1.00 83.75 295 ASP A N 1
ATOM 2143 C CA . ASP A 1 295 ? -11.556 0.282 42.086 1.00 83.75 295 ASP A CA 1
ATOM 2144 C C . ASP A 1 295 ? -12.828 -0.215 41.368 1.00 83.75 295 ASP A C 1
ATOM 2146 O O . ASP A 1 295 ? -13.937 0.027 41.842 1.00 83.75 295 ASP A O 1
ATOM 2150 N N . GLY A 1 296 ? -12.680 -0.901 40.228 1.00 80.25 296 GLY A N 1
ATOM 2151 C CA . GLY A 1 296 ? -13.784 -1.407 39.413 1.00 80.25 296 GLY A CA 1
ATOM 2152 C C . GLY A 1 296 ? -14.403 -0.380 38.461 1.00 80.25 296 GLY A C 1
ATOM 2153 O O . GLY A 1 296 ? -15.329 -0.723 37.730 1.00 80.25 296 GLY A O 1
ATOM 2154 N N . THR A 1 297 ? -13.915 0.865 38.420 1.00 83.19 297 THR A N 1
ATOM 2155 C CA . THR A 1 297 ? -14.415 1.863 37.463 1.00 83.19 297 THR A CA 1
ATOM 2156 C C . THR A 1 297 ? -13.880 1.614 36.055 1.00 83.19 297 THR A C 1
ATOM 2158 O O . THR A 1 297 ? -12.704 1.283 35.870 1.00 83.19 297 THR A O 1
ATOM 2161 N N . GLY A 1 298 ? -14.746 1.814 35.056 1.00 78.56 298 GLY A N 1
ATOM 2162 C CA . GLY A 1 298 ? -14.445 1.574 33.648 1.00 78.56 298 GLY A CA 1
ATOM 2163 C C . GLY A 1 298 ? -14.459 2.833 32.778 1.00 78.56 298 GLY A C 1
ATOM 2164 O O . GLY A 1 298 ? -15.195 3.780 33.055 1.00 78.56 298 GLY A O 1
ATOM 2165 N N . VAL A 1 299 ? -13.650 2.858 31.715 1.00 84.38 299 VAL A N 1
ATOM 2166 C CA . VAL A 1 299 ? -13.749 3.839 30.615 1.00 84.38 299 VAL A CA 1
ATOM 2167 C C . VAL A 1 299 ? -13.561 3.114 29.291 1.00 84.38 299 VAL A C 1
ATOM 2169 O O . VAL A 1 299 ? -12.660 2.285 29.181 1.00 84.38 299 VAL A O 1
ATOM 2172 N N . SER A 1 300 ? -14.365 3.464 28.285 1.00 86.19 300 SER A N 1
ATOM 2173 C CA . SER A 1 300 ? -14.214 2.970 26.919 1.00 86.19 300 SER A CA 1
ATOM 2174 C C . SER A 1 300 ? -14.076 4.091 25.898 1.00 86.19 300 SER A C 1
ATOM 2176 O O . SER A 1 300 ? -14.605 5.196 26.063 1.00 86.19 300 SER A O 1
ATOM 2178 N N . ILE A 1 301 ? -13.337 3.800 24.834 1.00 88.88 301 ILE A N 1
ATOM 2179 C CA . ILE A 1 301 ? -13.094 4.692 23.706 1.00 88.88 301 ILE A CA 1
ATOM 2180 C C . ILE A 1 301 ? -13.092 3.893 22.403 1.00 88.88 301 ILE A C 1
ATOM 2182 O O . ILE A 1 301 ? -12.734 2.719 22.385 1.00 88.88 301 ILE A O 1
ATOM 2186 N N . HIS A 1 302 ? -13.438 4.573 21.314 1.00 90.31 302 HIS A N 1
ATOM 2187 C CA . HIS A 1 302 ? -13.443 4.024 19.962 1.00 90.31 302 HIS A CA 1
ATOM 2188 C C . HIS A 1 302 ? -12.517 4.870 19.098 1.00 90.31 302 HIS A C 1
ATOM 2190 O O . HIS A 1 302 ? -12.662 6.097 19.067 1.00 90.31 302 HIS A O 1
ATOM 2196 N N . LEU A 1 303 ? -11.555 4.237 18.434 1.00 93.69 303 LEU A N 1
ATOM 2197 C CA . LEU A 1 303 ? -10.581 4.915 17.583 1.00 93.69 303 LEU A CA 1
ATOM 2198 C C . LEU A 1 303 ? -10.738 4.481 16.130 1.00 93.69 303 LEU A C 1
ATOM 2200 O O . LEU A 1 303 ? -10.986 3.313 15.826 1.00 93.69 303 LEU A O 1
ATOM 2204 N N . ALA A 1 304 ? -10.543 5.434 15.223 1.00 95.56 304 ALA A N 1
ATOM 2205 C CA . ALA A 1 304 ? -10.506 5.163 13.799 1.00 95.56 304 ALA A CA 1
ATOM 2206 C C . ALA A 1 304 ? -9.258 4.361 13.422 1.00 95.56 304 ALA A C 1
ATOM 2208 O O . ALA A 1 304 ? -8.174 4.572 13.973 1.00 95.56 304 ALA A O 1
ATOM 2209 N N . GLY A 1 305 ? -9.399 3.514 12.406 1.00 94.00 305 GLY A N 1
ATOM 2210 C CA . GLY A 1 305 ? -8.290 2.771 11.825 1.00 94.00 305 GLY A CA 1
ATOM 2211 C C . GLY A 1 305 ? -8.062 1.444 12.531 1.00 94.00 305 GLY A C 1
ATOM 2212 O O . GLY A 1 305 ? -7.717 1.376 13.708 1.00 94.00 305 GLY A O 1
ATOM 2213 N N . ALA A 1 306 ? -8.246 0.368 11.781 1.00 95.19 306 ALA A N 1
ATOM 2214 C CA . ALA A 1 306 ? -7.902 -0.971 12.227 1.00 95.19 306 ALA A CA 1
ATOM 2215 C C . ALA A 1 306 ? -7.563 -1.837 11.008 1.00 95.19 306 ALA A C 1
ATOM 2217 O O . ALA A 1 306 ? -6.859 -1.369 10.106 1.00 95.19 306 ALA A O 1
ATOM 2218 N N . GLY A 1 307 ? -8.058 -3.074 10.946 1.00 97.31 307 GLY A N 1
ATOM 2219 C CA . GLY A 1 307 ? -7.722 -4.034 9.897 1.00 97.31 307 GLY A CA 1
ATOM 2220 C C . GLY A 1 307 ? -7.855 -3.500 8.466 1.00 97.31 307 GLY A C 1
ATOM 2221 O O . GLY A 1 307 ? -6.949 -3.729 7.669 1.00 97.31 307 GLY A O 1
ATOM 2222 N N . ASN A 1 308 ? -8.914 -2.750 8.145 1.00 97.12 308 ASN A N 1
ATOM 2223 C CA . ASN A 1 308 ? -9.150 -2.220 6.795 1.00 97.12 308 ASN A CA 1
ATOM 2224 C C . ASN A 1 308 ? -8.125 -1.156 6.391 1.00 97.12 308 ASN A C 1
ATOM 2226 O O . ASN A 1 308 ? -7.749 -1.069 5.224 1.00 97.12 308 ASN A O 1
ATOM 2230 N N . MET A 1 309 ? -7.647 -0.358 7.351 1.00 97.25 309 MET A N 1
ATOM 2231 C CA . MET A 1 309 ? -6.610 0.640 7.092 1.00 97.25 309 MET A CA 1
ATOM 2232 C C . MET A 1 309 ? -5.268 -0.034 6.804 1.00 97.25 309 MET A C 1
ATOM 2234 O O . MET A 1 309 ? -4.555 0.388 5.899 1.00 97.25 309 MET A O 1
ATOM 2238 N N . VAL A 1 310 ? -4.948 -1.117 7.520 1.00 98.19 310 VAL A N 1
ATOM 2239 C CA . VAL A 1 310 ? -3.752 -1.924 7.237 1.00 98.19 310 VAL A CA 1
ATOM 2240 C C . VAL A 1 310 ? -3.819 -2.508 5.828 1.00 98.19 310 VAL A C 1
ATOM 2242 O O . VAL A 1 310 ? -2.842 -2.415 5.088 1.00 98.19 310 VAL A O 1
ATOM 2245 N N . THR A 1 311 ? -4.962 -3.076 5.444 1.00 98.25 311 THR A N 1
ATOM 2246 C CA . THR A 1 311 ? -5.164 -3.638 4.102 1.00 98.25 311 THR A CA 1
ATOM 2247 C C . THR A 1 311 ? -5.023 -2.570 3.023 1.00 98.25 311 THR A C 1
ATOM 2249 O O . THR A 1 311 ? -4.291 -2.781 2.062 1.00 98.25 311 THR A O 1
ATOM 2252 N N . LEU A 1 312 ? -5.625 -1.392 3.222 1.00 96.62 312 LEU A N 1
ATOM 2253 C CA . LEU A 1 312 ? -5.480 -0.252 2.314 1.00 96.62 312 LEU A CA 1
ATOM 2254 C C . LEU A 1 312 ? -4.015 0.165 2.149 1.00 96.62 312 LEU A C 1
ATOM 2256 O O . LEU A 1 312 ? -3.572 0.403 1.029 1.00 96.62 312 LEU A O 1
ATOM 2260 N N . MET A 1 313 ? -3.253 0.246 3.243 1.00 97.06 313 MET A N 1
ATOM 2261 C CA . MET A 1 313 ? -1.830 0.593 3.185 1.00 97.06 313 MET A CA 1
ATOM 2262 C C . MET A 1 313 ? -1.018 -0.446 2.410 1.00 97.06 313 MET A C 1
ATOM 2264 O O . MET A 1 313 ? -0.197 -0.076 1.580 1.00 97.06 313 MET A O 1
ATOM 2268 N N . ILE A 1 314 ? -1.258 -1.738 2.656 1.00 97.88 314 ILE A N 1
ATOM 2269 C CA . ILE A 1 314 ? -0.582 -2.827 1.938 1.00 97.88 314 ILE A CA 1
ATOM 2270 C C . ILE A 1 314 ? -0.921 -2.768 0.449 1.00 97.88 314 ILE A C 1
ATOM 2272 O O . ILE A 1 314 ? -0.014 -2.812 -0.376 1.00 97.88 314 ILE A O 1
ATOM 2276 N N . GLN A 1 315 ? -2.204 -2.622 0.109 1.00 97.00 315 GLN A N 1
ATOM 2277 C CA . GLN A 1 315 ? -2.661 -2.495 -1.273 1.00 97.00 315 GLN A CA 1
ATOM 2278 C C . GLN A 1 315 ? -1.969 -1.322 -1.972 1.00 97.00 315 GLN A C 1
ATOM 2280 O O . GLN A 1 315 ? -1.427 -1.480 -3.062 1.00 97.00 315 GLN A O 1
ATOM 2285 N N . SER A 1 316 ? -1.970 -0.162 -1.315 1.00 94.75 316 SER A N 1
ATOM 2286 C CA . SER A 1 316 ? -1.461 1.090 -1.867 1.00 94.75 316 SER A CA 1
ATOM 2287 C C . SER A 1 316 ? 0.058 1.059 -2.049 1.00 94.75 316 SER A C 1
ATOM 2289 O O . SER A 1 316 ? 0.541 1.470 -3.095 1.00 94.75 316 SER A O 1
ATOM 2291 N N . GLU A 1 317 ? 0.815 0.536 -1.077 1.00 95.50 317 GLU A N 1
ATOM 2292 C CA . GLU A 1 317 ? 2.286 0.460 -1.151 1.00 95.50 317 GLU A CA 1
ATOM 2293 C C . GLU A 1 317 ? 2.782 -0.590 -2.144 1.00 95.50 317 GLU A C 1
ATOM 2295 O O . GLU A 1 317 ? 3.818 -0.387 -2.775 1.00 95.50 317 GLU A O 1
ATOM 2300 N N . LEU A 1 318 ? 2.063 -1.706 -2.283 1.00 95.25 318 LEU A N 1
ATOM 2301 C CA . LEU A 1 318 ? 2.419 -2.777 -3.214 1.00 95.25 318 LEU A CA 1
ATOM 2302 C C . LEU A 1 318 ? 1.857 -2.566 -4.625 1.00 95.25 318 LEU A C 1
ATOM 2304 O O . LEU A 1 318 ? 2.257 -3.285 -5.535 1.00 95.25 318 LEU A O 1
ATOM 2308 N N . GLY A 1 319 ? 0.934 -1.615 -4.809 1.00 94.00 319 GLY A N 1
ATOM 2309 C CA . GLY A 1 319 ? 0.244 -1.405 -6.082 1.00 94.00 319 GLY A CA 1
ATOM 2310 C C . GLY A 1 319 ? -0.682 -2.562 -6.471 1.00 94.00 319 GLY A C 1
ATOM 2311 O O . GLY A 1 319 ? -0.841 -2.838 -7.655 1.00 94.00 319 GLY A O 1
ATOM 2312 N N . LEU A 1 320 ? -1.272 -3.261 -5.493 1.00 94.62 320 LEU A N 1
ATOM 2313 C CA . LEU A 1 320 ? -2.139 -4.414 -5.758 1.00 94.62 320 LEU A CA 1
ATOM 2314 C C . LEU A 1 320 ? -3.503 -3.975 -6.303 1.00 94.62 320 LEU A C 1
ATOM 2316 O O . LEU A 1 320 ? -4.136 -3.056 -5.777 1.00 94.62 320 LEU A O 1
ATOM 2320 N N . GLU A 1 321 ? -4.000 -4.695 -7.308 1.00 91.88 321 GLU A N 1
ATOM 2321 C CA . GLU A 1 321 ? -5.271 -4.374 -7.967 1.00 91.88 321 GLU A CA 1
ATOM 2322 C C . GLU A 1 321 ? -6.480 -4.526 -7.036 1.00 91.88 321 GLU A C 1
ATOM 2324 O O . GLU A 1 321 ? -7.410 -3.718 -7.075 1.00 91.88 321 GLU A O 1
ATOM 2329 N N . THR A 1 322 ? -6.472 -5.551 -6.179 1.00 95.12 322 THR A N 1
ATOM 2330 C CA . THR A 1 322 ? -7.629 -5.911 -5.353 1.00 95.12 322 THR A CA 1
ATOM 2331 C C . THR A 1 322 ? -7.351 -5.772 -3.861 1.00 95.12 322 THR A C 1
ATOM 2333 O O . THR A 1 322 ? -6.251 -6.028 -3.367 1.00 95.12 322 THR A O 1
ATOM 2336 N N . PHE A 1 323 ? -8.395 -5.391 -3.124 1.00 95.31 323 PHE A N 1
ATOM 2337 C CA . PHE A 1 323 ? -8.359 -5.321 -1.665 1.00 95.31 323 PHE A CA 1
ATOM 2338 C C . PHE A 1 323 ? -8.185 -6.714 -1.038 1.00 95.31 323 PHE A C 1
ATOM 2340 O O . PHE A 1 323 ? -7.476 -6.856 -0.045 1.00 95.31 323 PHE A O 1
ATOM 2347 N N . ASP A 1 324 ? -8.761 -7.749 -1.659 1.00 95.50 324 ASP A N 1
ATOM 2348 C CA . ASP A 1 324 ? -8.660 -9.137 -1.199 1.00 95.50 324 ASP A CA 1
ATOM 2349 C C . ASP A 1 324 ? -7.224 -9.674 -1.284 1.00 95.50 324 ASP A C 1
ATOM 2351 O O . ASP A 1 324 ? -6.750 -10.290 -0.331 1.00 95.50 324 ASP A O 1
ATOM 2355 N N . ALA A 1 325 ? -6.482 -9.372 -2.357 1.00 95.69 325 ALA A N 1
ATOM 2356 C CA . ALA A 1 325 ? -5.070 -9.754 -2.455 1.00 95.69 325 ALA A CA 1
ATOM 2357 C C . ALA A 1 325 ? -4.231 -9.113 -1.333 1.00 95.69 325 ALA A C 1
ATOM 2359 O O . ALA A 1 325 ? -3.398 -9.766 -0.701 1.00 95.69 325 ALA A O 1
ATOM 2360 N N . ALA A 1 326 ? -4.483 -7.837 -1.026 1.00 97.56 326 ALA A N 1
ATOM 2361 C CA . ALA A 1 326 ? -3.824 -7.160 0.088 1.00 97.56 326 ALA A CA 1
ATOM 2362 C C . ALA A 1 326 ? -4.229 -7.748 1.453 1.00 97.56 326 ALA A C 1
ATOM 2364 O O . ALA A 1 326 ? -3.405 -7.830 2.368 1.00 97.56 326 ALA A O 1
ATOM 2365 N N . GLU A 1 327 ? -5.482 -8.184 1.593 1.00 97.31 327 GLU A N 1
ATOM 2366 C CA . GLU A 1 327 ? -6.010 -8.829 2.794 1.00 97.31 327 GLU A CA 1
ATOM 2367 C C . GLU A 1 327 ? -5.356 -10.197 3.035 1.00 97.31 327 GLU A C 1
ATOM 2369 O O . GLU A 1 327 ? -5.032 -10.546 4.175 1.00 97.31 327 GLU A O 1
ATOM 2374 N N . GLU A 1 328 ? -5.107 -10.963 1.974 1.00 96.81 328 GLU A N 1
ATOM 2375 C CA . GLU A 1 328 ? -4.359 -12.217 2.045 1.00 96.81 328 GLU A CA 1
ATOM 2376 C C . GLU A 1 328 ? -2.908 -11.974 2.463 1.00 96.81 328 GLU A C 1
ATOM 2378 O O . GLU A 1 328 ? -2.443 -12.588 3.426 1.00 96.81 328 GLU A O 1
ATOM 2383 N N . VAL A 1 329 ? -2.224 -11.005 1.839 1.00 97.75 329 VAL A N 1
ATOM 2384 C CA . VAL A 1 329 ? -0.868 -10.597 2.245 1.00 97.75 329 VAL A CA 1
ATOM 2385 C C . VAL A 1 329 ? -0.845 -10.162 3.711 1.00 97.75 329 VAL A C 1
ATOM 2387 O O . VAL A 1 329 ? 0.092 -10.496 4.433 1.00 97.75 329 VAL A O 1
ATOM 2390 N N . LYS A 1 330 ? -1.873 -9.451 4.194 1.00 98.06 330 LYS A N 1
ATOM 2391 C CA . LYS A 1 330 ? -1.971 -9.018 5.597 1.00 98.06 330 LYS A CA 1
ATOM 2392 C C . LYS A 1 330 ? -1.987 -10.198 6.570 1.00 98.06 330 LYS A C 1
ATOM 2394 O O . LYS A 1 330 ? -1.343 -10.114 7.624 1.00 98.06 330 LYS A O 1
ATOM 2399 N N . LYS A 1 331 ? -2.755 -11.246 6.267 1.00 97.38 331 LYS A N 1
ATOM 2400 C CA . LYS A 1 331 ? -3.060 -12.343 7.201 1.00 97.38 331 LYS A CA 1
ATOM 2401 C C . LYS A 1 331 ? -2.083 -13.507 7.107 1.00 97.38 331 LYS A C 1
ATOM 2403 O O . LYS A 1 331 ? -1.706 -14.050 8.142 1.00 97.38 331 LYS A O 1
ATOM 2408 N N . TYR A 1 332 ? -1.663 -13.866 5.899 1.00 98.25 332 TYR A N 1
ATOM 2409 C CA . TYR A 1 332 ? -0.922 -15.096 5.655 1.00 98.25 332 TYR A CA 1
ATOM 2410 C C . TYR A 1 332 ? 0.590 -14.858 5.531 1.00 98.25 332 TYR A C 1
ATOM 2412 O O . TYR A 1 332 ? 1.033 -13.778 5.115 1.00 98.25 332 TYR A O 1
ATOM 2420 N N . PRO A 1 333 ? 1.413 -15.851 5.914 1.00 97.81 333 PRO A N 1
ATOM 2421 C CA . PRO A 1 333 ? 2.845 -15.821 5.658 1.00 97.81 333 PRO A CA 1
ATOM 2422 C C . PRO A 1 333 ? 3.133 -15.952 4.158 1.00 97.81 333 PRO A C 1
ATOM 2424 O O . PRO A 1 333 ? 2.332 -16.486 3.388 1.00 97.81 333 PRO A O 1
ATOM 2427 N N . LEU A 1 334 ? 4.298 -15.453 3.753 1.00 98.44 334 LEU A N 1
ATOM 2428 C CA . LEU A 1 334 ? 4.761 -15.466 2.372 1.00 98.44 334 LEU A CA 1
ATOM 2429 C C . LEU A 1 334 ? 5.800 -16.567 2.142 1.00 98.44 334 LEU A C 1
ATOM 2431 O O . LEU A 1 334 ? 6.512 -16.978 3.061 1.00 98.44 334 LEU A O 1
ATOM 2435 N N . ALA A 1 335 ? 5.944 -16.979 0.887 1.00 98.19 335 ALA A N 1
ATOM 2436 C CA . ALA A 1 335 ? 7.051 -17.802 0.423 1.00 98.19 335 ALA A CA 1
ATOM 2437 C C . ALA A 1 335 ? 7.487 -17.398 -0.991 1.00 98.19 335 ALA A C 1
ATOM 2439 O O . ALA A 1 335 ? 6.696 -16.879 -1.777 1.00 98.19 335 ALA A O 1
ATOM 2440 N N . LYS A 1 336 ? 8.748 -17.661 -1.334 1.00 98.25 336 LYS A N 1
ATOM 2441 C CA . LYS A 1 336 ? 9.262 -17.594 -2.703 1.00 98.25 336 LYS A CA 1
ATOM 2442 C C . LYS A 1 336 ? 9.275 -18.992 -3.298 1.00 98.25 336 LYS A C 1
ATOM 2444 O O . LYS A 1 336 ? 9.923 -19.884 -2.753 1.00 98.25 336 LYS A O 1
ATOM 2449 N N . VAL A 1 337 ? 8.614 -19.177 -4.433 1.00 97.88 337 VAL A N 1
ATOM 2450 C CA . VAL A 1 337 ? 8.762 -20.401 -5.224 1.00 97.88 337 VAL A CA 1
ATOM 2451 C C . VAL A 1 337 ? 10.097 -20.331 -5.962 1.00 97.88 337 VAL A C 1
ATOM 2453 O O . VAL A 1 337 ? 10.290 -19.452 -6.801 1.00 97.88 337 VAL A O 1
ATOM 2456 N N . GLU A 1 338 ? 11.039 -21.213 -5.623 1.00 97.25 338 GLU A N 1
ATOM 2457 C CA . GLU A 1 338 ? 12.382 -21.226 -6.228 1.00 97.25 338 GLU A CA 1
ATOM 2458 C C . GLU A 1 338 ? 12.450 -22.196 -7.411 1.00 97.25 338 GLU A C 1
ATOM 2460 O O . GLU A 1 338 ? 13.079 -21.908 -8.428 1.00 97.25 338 GLU A O 1
ATOM 2465 N N . THR A 1 339 ? 11.768 -23.337 -7.301 1.00 97.06 339 THR A N 1
ATOM 2466 C CA . THR A 1 339 ? 11.678 -24.349 -8.357 1.00 97.06 339 THR A CA 1
ATOM 2467 C C . THR A 1 339 ? 10.265 -24.918 -8.429 1.00 97.06 339 THR A C 1
ATOM 2469 O O . THR A 1 339 ? 9.417 -24.637 -7.587 1.00 97.06 339 THR A O 1
ATOM 2472 N N . VAL A 1 340 ? 10.010 -25.792 -9.403 1.00 97.19 340 VAL A N 1
ATOM 2473 C CA . VAL A 1 340 ? 8.745 -26.539 -9.483 1.00 97.19 340 VAL A CA 1
ATOM 2474 C C . VAL A 1 340 ? 8.541 -27.538 -8.333 1.00 97.19 340 VAL A C 1
ATOM 2476 O O . VAL A 1 340 ? 7.448 -28.066 -8.210 1.00 97.19 340 VAL A O 1
ATOM 2479 N N . PHE A 1 341 ? 9.541 -27.798 -7.481 1.00 98.00 341 PHE A N 1
ATOM 2480 C CA . PHE A 1 341 ? 9.441 -28.762 -6.372 1.00 98.00 341 PHE A CA 1
ATOM 2481 C C . PHE A 1 341 ? 9.812 -28.182 -5.004 1.00 98.00 341 PHE A C 1
ATOM 2483 O O . PHE A 1 341 ? 9.867 -28.931 -4.029 1.00 98.00 341 PHE A O 1
ATOM 2490 N N . ASN A 1 342 ? 10.085 -26.880 -4.887 1.00 97.94 342 ASN A N 1
ATOM 2491 C CA . ASN A 1 342 ? 10.378 -26.283 -3.588 1.00 97.94 342 ASN A CA 1
ATOM 2492 C C . ASN A 1 342 ? 9.992 -24.806 -3.482 1.00 97.94 342 ASN A C 1
ATOM 2494 O O . ASN A 1 342 ? 9.927 -24.060 -4.462 1.00 97.94 342 ASN A O 1
ATOM 2498 N N . ILE A 1 343 ? 9.771 -24.404 -2.236 1.00 98.38 343 ILE A N 1
ATOM 2499 C CA . ILE A 1 343 ? 9.584 -23.014 -1.837 1.00 98.38 343 ILE A CA 1
ATOM 2500 C C . ILE A 1 343 ? 10.529 -22.678 -0.685 1.00 98.38 343 ILE A C 1
ATOM 2502 O O . ILE A 1 343 ? 10.897 -23.550 0.109 1.00 98.38 343 ILE A O 1
ATOM 2506 N N . ARG A 1 344 ? 10.863 -21.396 -0.560 1.00 98.50 344 ARG A N 1
ATOM 2507 C CA . ARG A 1 344 ? 11.499 -20.812 0.619 1.00 98.50 344 ARG A CA 1
ATOM 2508 C C . ARG A 1 344 ? 10.495 -19.931 1.350 1.00 98.50 344 ARG A C 1
ATOM 2510 O O . ARG A 1 344 ? 10.015 -18.949 0.791 1.00 98.50 344 ARG A O 1
ATOM 2517 N N . HIS A 1 345 ? 10.181 -20.287 2.586 1.00 98.31 345 HIS A N 1
ATOM 2518 C CA . HIS A 1 345 ? 9.309 -19.523 3.476 1.00 98.31 345 HIS A CA 1
ATOM 2519 C C . HIS A 1 345 ? 9.949 -18.190 3.875 1.00 98.31 345 HIS A C 1
ATOM 2521 O O . HIS A 1 345 ? 11.171 -18.041 3.857 1.00 98.31 345 HIS A O 1
ATOM 2527 N N . GLU A 1 346 ? 9.129 -17.219 4.281 1.00 97.12 346 GLU A N 1
ATOM 2528 C CA . GLU A 1 346 ? 9.597 -15.901 4.739 1.00 97.12 346 GLU A CA 1
ATOM 2529 C C . GLU A 1 346 ? 10.462 -15.931 6.016 1.00 97.12 346 GLU A C 1
ATOM 2531 O O . GLU A 1 346 ? 11.069 -14.919 6.372 1.00 97.12 346 GLU A O 1
ATOM 2536 N N . ASP A 1 347 ? 10.511 -17.067 6.717 1.00 96.00 347 ASP A N 1
ATOM 2537 C CA . ASP A 1 347 ? 11.402 -17.327 7.853 1.00 96.00 347 ASP A CA 1
ATOM 2538 C C . ASP A 1 347 ? 12.753 -17.948 7.436 1.00 96.00 347 ASP A C 1
ATOM 2540 O O . ASP A 1 347 ? 13.632 -18.144 8.274 1.00 96.00 347 ASP A O 1
ATOM 2544 N N . GLY A 1 348 ? 12.935 -18.224 6.140 1.00 95.62 348 GLY A N 1
ATOM 2545 C CA . GLY A 1 348 ? 14.128 -18.829 5.551 1.00 95.62 348 GLY A CA 1
ATOM 2546 C C . GLY A 1 348 ? 14.066 -20.351 5.398 1.00 95.62 348 GLY A C 1
ATOM 2547 O O . GLY A 1 348 ? 14.925 -20.915 4.709 1.00 95.62 348 GLY A O 1
ATOM 2548 N N . THR A 1 349 ? 13.065 -21.015 5.981 1.00 97.88 349 THR A N 1
ATOM 2549 C CA . THR A 1 349 ? 12.887 -22.469 5.901 1.00 97.88 349 THR A CA 1
ATOM 2550 C C . THR A 1 349 ? 12.597 -22.898 4.464 1.00 97.88 349 THR A C 1
ATOM 2552 O O . THR A 1 349 ? 11.813 -22.268 3.757 1.00 97.88 349 THR A O 1
ATOM 2555 N N . VAL A 1 350 ? 13.213 -23.993 4.012 1.00 98.38 350 VAL A N 1
ATOM 2556 C CA . VAL A 1 350 ? 12.954 -24.571 2.684 1.00 98.38 350 VAL A CA 1
ATOM 2557 C C . VAL A 1 350 ? 12.005 -25.754 2.821 1.00 98.38 350 VAL A C 1
ATOM 2559 O O . VAL A 1 350 ? 12.232 -26.639 3.643 1.00 98.38 350 VAL A O 1
ATOM 2562 N N . GLN A 1 351 ? 10.970 -25.791 1.985 1.00 98.12 351 GLN A N 1
ATOM 2563 C CA . GLN A 1 351 ? 10.021 -26.898 1.904 1.00 98.12 351 GLN A CA 1
ATOM 2564 C C . GLN A 1 351 ? 10.055 -27.519 0.508 1.00 98.12 351 GLN A C 1
ATOM 2566 O O . GLN A 1 351 ? 9.936 -26.811 -0.491 1.00 98.12 351 GLN A O 1
ATOM 2571 N N . PHE A 1 352 ? 10.188 -28.845 0.455 1.00 98.31 352 PHE A N 1
ATOM 2572 C CA . PHE A 1 352 ? 10.153 -29.640 -0.773 1.00 98.31 352 PHE A CA 1
ATOM 2573 C C . PHE A 1 352 ? 8.790 -30.312 -0.957 1.00 98.31 352 PHE A C 1
ATOM 2575 O O . PHE A 1 352 ? 8.127 -30.664 0.020 1.00 98.31 352 PHE A O 1
ATOM 2582 N N . PHE A 1 353 ? 8.407 -30.527 -2.212 1.00 97.50 353 PHE A N 1
ATOM 2583 C CA . PHE A 1 353 ? 7.161 -31.172 -2.616 1.00 97.50 353 PHE A CA 1
ATOM 2584 C C . PHE A 1 353 ? 7.467 -32.414 -3.453 1.00 97.50 353 PHE A C 1
ATOM 2586 O O . PHE A 1 353 ? 8.430 -32.439 -4.218 1.00 97.50 353 PHE A O 1
ATOM 2593 N N . THR A 1 354 ? 6.651 -33.456 -3.301 1.00 97.62 354 THR A N 1
ATOM 2594 C CA . THR A 1 354 ? 6.735 -34.678 -4.119 1.00 97.62 354 THR A CA 1
ATOM 2595 C C . THR A 1 354 ? 6.050 -34.514 -5.472 1.00 97.62 354 THR A C 1
ATOM 2597 O O . THR A 1 354 ? 6.422 -35.179 -6.435 1.00 97.62 354 THR A O 1
ATOM 2600 N N . GLU A 1 355 ? 5.058 -33.629 -5.544 1.00 97.50 355 GLU A N 1
ATOM 2601 C CA . GLU A 1 355 ? 4.333 -33.276 -6.761 1.00 97.50 355 GLU A CA 1
ATOM 2602 C C . GLU A 1 355 ? 4.778 -31.900 -7.270 1.00 97.50 355 GLU A C 1
ATOM 2604 O O . GLU A 1 355 ? 5.140 -31.038 -6.461 1.00 97.50 355 GLU A O 1
ATOM 2609 N N . PRO A 1 356 ? 4.777 -31.683 -8.597 1.00 97.50 356 PRO A N 1
ATOM 2610 C CA . PRO A 1 356 ? 5.163 -30.402 -9.162 1.00 97.50 356 PRO A CA 1
ATOM 2611 C C . PRO A 1 356 ? 4.152 -29.316 -8.784 1.00 97.50 356 PRO A C 1
ATOM 2613 O O . PRO A 1 356 ? 2.939 -29.502 -8.886 1.00 97.50 356 PRO A O 1
ATOM 2616 N N . LEU A 1 357 ? 4.668 -28.155 -8.391 1.00 97.38 357 LEU A N 1
ATOM 2617 C CA . LEU A 1 357 ? 3.871 -26.972 -8.102 1.00 97.38 357 LEU A CA 1
ATOM 2618 C C . LEU A 1 357 ? 3.176 -26.454 -9.376 1.00 97.38 357 LEU A C 1
ATOM 2620 O O . LEU A 1 357 ? 3.729 -26.567 -10.476 1.00 97.38 357 LEU A O 1
ATOM 2624 N N . PRO A 1 358 ? 1.984 -25.840 -9.250 1.00 96.06 358 PRO A N 1
ATOM 2625 C CA . PRO A 1 358 ? 1.276 -25.262 -10.386 1.00 96.06 358 PRO A CA 1
ATOM 2626 C C . PRO A 1 358 ? 2.109 -24.221 -11.147 1.00 96.06 358 PRO A C 1
ATOM 2628 O O . PRO A 1 358 ? 2.789 -23.388 -10.554 1.00 96.06 358 PRO A O 1
ATOM 2631 N N . ALA A 1 359 ? 1.993 -24.190 -12.476 1.00 95.81 359 ALA A N 1
ATOM 2632 C CA . ALA A 1 359 ? 2.786 -23.277 -13.307 1.00 95.81 359 ALA A CA 1
ATOM 2633 C C . ALA A 1 359 ? 2.574 -21.787 -12.968 1.00 95.81 359 ALA A C 1
ATOM 2635 O O . ALA A 1 359 ? 3.505 -20.995 -13.073 1.00 95.81 359 ALA A O 1
ATOM 2636 N N . HIS A 1 360 ? 1.375 -21.403 -12.520 1.00 95.19 360 HIS A N 1
ATOM 2637 C CA . HIS A 1 360 ? 1.043 -20.009 -12.209 1.00 95.19 360 HIS A CA 1
ATOM 2638 C C . HIS A 1 360 ? 1.743 -19.463 -10.950 1.00 95.19 360 HIS A C 1
ATOM 2640 O O . HIS A 1 360 ? 1.777 -18.249 -10.772 1.00 95.19 360 HIS A O 1
ATOM 2646 N N . VAL A 1 361 ? 2.313 -20.323 -10.094 1.00 96.44 361 VAL A N 1
ATOM 2647 C CA . VAL A 1 361 ? 3.099 -19.893 -8.920 1.00 96.44 361 VAL A CA 1
ATOM 2648 C C . VAL A 1 361 ? 4.605 -19.886 -9.180 1.00 96.44 361 VAL A C 1
ATOM 2650 O O . VAL A 1 361 ? 5.375 -19.403 -8.351 1.00 96.44 361 VAL A O 1
ATOM 2653 N N . PHE A 1 362 ? 5.050 -20.429 -10.316 1.00 96.56 362 PHE A N 1
ATOM 2654 C CA . PHE A 1 362 ? 6.467 -20.616 -10.597 1.00 96.56 362 PHE A CA 1
ATOM 2655 C C . PHE A 1 362 ? 7.233 -19.291 -10.560 1.00 96.56 362 PHE A C 1
ATOM 2657 O O . PHE A 1 362 ? 6.830 -18.312 -11.184 1.00 96.56 362 PHE A O 1
ATOM 2664 N N . ALA A 1 363 ? 8.353 -19.279 -9.833 1.00 95.56 363 ALA A N 1
ATOM 2665 C CA . ALA A 1 363 ? 9.213 -18.113 -9.649 1.00 95.56 363 ALA A CA 1
ATOM 2666 C C . ALA A 1 363 ? 8.509 -16.868 -9.072 1.00 95.56 363 AL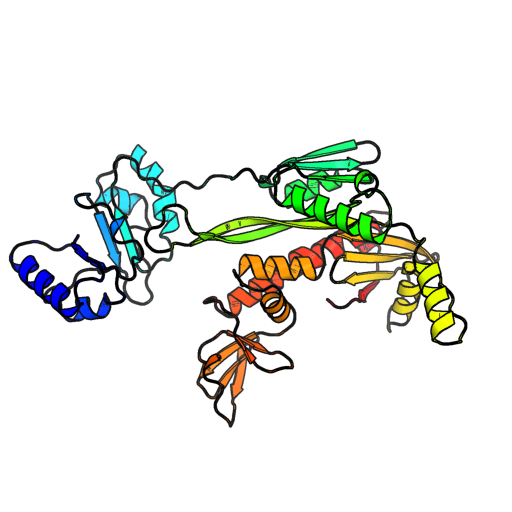A A C 1
ATOM 2668 O O . ALA A 1 363 ? 9.091 -15.783 -9.096 1.00 95.56 363 ALA A O 1
ATOM 2669 N N . ARG A 1 364 ? 7.305 -16.986 -8.497 1.00 96.69 364 ARG A N 1
ATOM 2670 C CA . ARG A 1 364 ? 6.578 -15.870 -7.871 1.00 96.69 364 ARG A CA 1
ATOM 2671 C C . ARG A 1 364 ? 6.701 -15.889 -6.351 1.00 96.69 364 ARG A C 1
ATOM 2673 O O . ARG A 1 364 ? 7.039 -16.909 -5.743 1.00 96.69 364 ARG A O 1
ATOM 2680 N N . VAL A 1 365 ? 6.449 -14.735 -5.738 1.00 98.00 365 VAL A N 1
ATOM 2681 C CA . VAL A 1 365 ? 6.121 -14.683 -4.311 1.00 98.00 365 VAL A CA 1
ATOM 2682 C C . VAL A 1 365 ? 4.668 -15.113 -4.151 1.00 98.00 365 VAL A C 1
ATOM 2684 O O . VAL A 1 365 ? 3.811 -14.694 -4.926 1.00 98.00 365 VAL A O 1
ATOM 2687 N N . VAL A 1 366 ? 4.394 -15.960 -3.165 1.00 97.75 366 VAL A N 1
ATOM 2688 C CA . VAL A 1 366 ? 3.055 -16.475 -2.878 1.00 97.75 366 VAL A CA 1
ATOM 2689 C C . VAL A 1 366 ? 2.674 -16.225 -1.425 1.00 97.75 366 VAL A C 1
ATOM 2691 O O . VAL A 1 366 ? 3.519 -16.329 -0.535 1.00 97.75 366 VAL A O 1
ATOM 2694 N N . ALA A 1 367 ? 1.400 -15.933 -1.182 1.00 97.81 367 ALA A N 1
ATOM 2695 C CA . ALA A 1 367 ? 0.779 -16.038 0.130 1.00 97.81 367 ALA A CA 1
ATOM 2696 C C . ALA A 1 367 ? 0.334 -17.489 0.368 1.00 97.81 367 ALA A C 1
ATOM 2698 O O . ALA A 1 367 ? -0.271 -18.123 -0.502 1.00 97.81 367 ALA A O 1
ATOM 2699 N N . LEU A 1 368 ? 0.649 -18.031 1.544 1.00 97.25 368 LEU A N 1
ATOM 2700 C CA . LEU A 1 368 ? 0.294 -19.396 1.931 1.00 97.25 368 LEU A CA 1
ATOM 2701 C C . LEU A 1 368 ? -1.061 -19.394 2.642 1.00 97.25 368 LEU A C 1
ATOM 2703 O O . LEU A 1 368 ? -1.129 -19.303 3.867 1.00 97.25 368 LEU A O 1
ATOM 2707 N N . THR A 1 369 ? -2.133 -19.445 1.856 1.00 96.38 369 THR A N 1
ATOM 2708 C CA . THR A 1 369 ? -3.514 -19.401 2.353 1.00 96.38 369 THR A CA 1
ATOM 2709 C C . THR A 1 369 ? -4.057 -20.798 2.654 1.00 96.38 369 THR A C 1
ATOM 2711 O O . THR A 1 369 ? -3.505 -21.807 2.210 1.00 96.38 369 THR A O 1
ATOM 2714 N N . ASP A 1 370 ? -5.214 -20.868 3.314 1.00 93.38 370 ASP A N 1
ATOM 2715 C CA . ASP A 1 370 ? -5.928 -22.133 3.550 1.00 93.38 370 ASP A CA 1
ATOM 2716 C C . ASP A 1 370 ? -6.399 -22.809 2.246 1.00 93.38 370 ASP A C 1
ATOM 2718 O O . ASP A 1 370 ? -6.667 -24.009 2.220 1.00 93.38 370 ASP A O 1
ATOM 2722 N N . LYS A 1 371 ? -6.490 -22.048 1.146 1.00 90.56 371 LYS A N 1
ATOM 2723 C CA . LYS A 1 371 ? -6.850 -22.542 -0.194 1.00 90.56 371 LYS A CA 1
ATOM 2724 C C . LYS A 1 371 ? -5.630 -22.979 -1.014 1.00 90.56 371 LYS A C 1
ATOM 2726 O O . LYS A 1 371 ? -5.794 -23.460 -2.133 1.00 90.56 371 LYS A O 1
ATOM 2731 N N . GLY A 1 372 ? -4.422 -22.810 -0.476 1.00 93.12 372 GLY A N 1
ATOM 2732 C CA . GLY A 1 372 ? -3.157 -23.079 -1.152 1.00 93.12 372 GLY A CA 1
ATOM 2733 C C . GLY A 1 372 ? -2.343 -21.814 -1.430 1.00 93.12 372 GLY A C 1
ATOM 2734 O O . GLY A 1 372 ? -2.527 -20.768 -0.805 1.00 93.12 372 GLY A O 1
ATOM 2735 N N . MET A 1 373 ? -1.401 -21.936 -2.365 1.00 96.25 373 MET A N 1
ATOM 2736 C CA . MET A 1 373 ? -0.476 -20.864 -2.733 1.00 96.25 373 MET A CA 1
ATOM 2737 C C . MET A 1 373 ? -1.153 -19.869 -3.674 1.00 96.25 373 MET A C 1
ATOM 2739 O O . MET A 1 373 ? -1.490 -20.229 -4.800 1.00 96.25 373 MET A O 1
ATOM 2743 N N . VAL A 1 374 ? -1.307 -18.622 -3.232 1.00 96.12 374 VAL A N 1
ATOM 2744 C CA . VAL A 1 374 ? -1.849 -17.535 -4.058 1.00 96.12 374 VAL A CA 1
ATOM 2745 C C . VAL A 1 374 ? -0.708 -16.605 -4.473 1.00 96.12 374 VAL A C 1
ATOM 2747 O O . VAL A 1 374 ? -0.027 -16.080 -3.590 1.00 96.12 374 VAL A O 1
ATOM 2750 N N . PRO A 1 375 ? -0.443 -16.405 -5.778 1.00 96.12 375 PRO A N 1
ATOM 2751 C CA . PRO A 1 375 ? 0.556 -15.444 -6.232 1.00 96.12 375 PRO A CA 1
ATOM 2752 C C . PRO A 1 375 ? 0.261 -14.028 -5.745 1.00 96.12 375 PRO A C 1
ATOM 2754 O O . PRO A 1 375 ? -0.871 -13.562 -5.817 1.00 96.12 375 PRO A O 1
ATOM 2757 N N . VAL A 1 376 ? 1.303 -13.334 -5.300 1.00 96.19 376 VAL A N 1
ATOM 2758 C CA . VAL A 1 376 ? 1.249 -11.893 -5.060 1.00 96.19 376 VAL A CA 1
ATOM 2759 C C . VAL A 1 376 ? 1.728 -11.213 -6.337 1.00 96.19 376 VAL A C 1
ATOM 2761 O O . VAL A 1 376 ? 2.886 -11.382 -6.719 1.00 96.19 376 VAL A O 1
ATOM 2764 N N . ASP A 1 377 ? 0.841 -10.478 -7.008 1.00 91.94 377 ASP A N 1
ATOM 2765 C CA . ASP A 1 377 ? 1.132 -9.814 -8.284 1.00 91.94 377 ASP A CA 1
ATOM 2766 C C . ASP A 1 377 ? 1.986 -8.553 -8.070 1.00 91.94 377 ASP A C 1
ATOM 2768 O O . ASP A 1 377 ? 1.513 -7.420 -8.081 1.00 91.94 377 ASP A O 1
ATOM 2772 N N . THR A 1 378 ? 3.271 -8.778 -7.804 1.00 90.12 378 THR A N 1
ATOM 2773 C CA . THR A 1 378 ? 4.303 -7.755 -7.644 1.00 90.12 378 THR A CA 1
ATOM 2774 C C . THR A 1 378 ? 5.680 -8.363 -7.913 1.00 90.12 378 THR A C 1
ATOM 2776 O O . THR A 1 378 ? 5.933 -9.524 -7.585 1.00 90.12 378 THR A O 1
ATOM 2779 N N . ASP A 1 379 ? 6.598 -7.565 -8.457 1.00 87.81 379 ASP A N 1
ATOM 2780 C CA . ASP A 1 379 ? 7.994 -7.972 -8.677 1.00 87.81 379 ASP A CA 1
ATOM 2781 C C . ASP A 1 379 ? 8.874 -7.782 -7.431 1.00 87.81 379 ASP A C 1
ATOM 2783 O O . ASP A 1 379 ? 10.077 -8.058 -7.440 1.00 87.81 379 ASP A O 1
ATOM 2787 N N . LEU A 1 380 ? 8.283 -7.304 -6.333 1.00 93.19 380 LEU A N 1
ATOM 2788 C CA . LEU A 1 380 ? 9.001 -7.084 -5.088 1.00 93.19 380 LEU A CA 1
ATOM 2789 C C . LEU A 1 380 ? 9.451 -8.411 -4.450 1.00 93.19 380 LEU A C 1
ATOM 2791 O O . LEU A 1 380 ? 8.712 -9.400 -4.437 1.00 93.19 380 LEU A O 1
ATOM 2795 N N . PRO A 1 381 ? 10.656 -8.445 -3.851 1.00 95.06 381 PRO A N 1
ATOM 2796 C CA . PRO A 1 381 ? 11.117 -9.615 -3.119 1.00 95.06 381 PRO A CA 1
ATOM 2797 C C . PRO A 1 381 ? 10.292 -9.834 -1.841 1.00 95.06 381 PRO A C 1
ATOM 2799 O O . PRO A 1 381 ? 9.695 -8.900 -1.292 1.00 95.06 381 PRO A O 1
ATOM 2802 N N . VAL A 1 382 ? 10.306 -11.069 -1.324 1.00 97.00 382 VAL A N 1
ATOM 2803 C CA . VAL A 1 382 ? 9.561 -11.475 -0.114 1.00 97.00 382 VAL A CA 1
ATOM 2804 C C . VAL A 1 382 ? 9.854 -10.539 1.058 1.00 97.00 382 VAL A C 1
ATOM 2806 O O . VAL A 1 382 ? 8.950 -10.154 1.799 1.00 97.00 382 VAL A O 1
ATOM 2809 N N . GLU A 1 383 ? 11.112 -10.132 1.213 1.00 96.31 383 GLU A N 1
ATOM 2810 C CA . GLU A 1 383 ? 11.580 -9.267 2.289 1.00 96.31 383 GLU A CA 1
ATOM 2811 C C . GLU A 1 383 ? 10.930 -7.883 2.232 1.00 96.31 383 GLU A C 1
ATOM 2813 O O . GLU A 1 383 ? 10.520 -7.364 3.272 1.00 96.31 383 GLU A O 1
ATOM 2818 N N . ALA A 1 384 ? 10.793 -7.304 1.036 1.00 96.06 384 ALA A N 1
ATOM 2819 C CA . ALA A 1 384 ? 10.170 -5.997 0.850 1.00 96.06 384 ALA A CA 1
ATOM 2820 C C . ALA A 1 384 ? 8.671 -6.053 1.179 1.00 96.06 384 ALA A C 1
ATOM 2822 O O . ALA A 1 384 ? 8.178 -5.238 1.962 1.00 96.06 384 ALA A O 1
ATOM 2823 N N . ILE A 1 385 ? 7.963 -7.071 0.680 1.00 97.88 385 ILE A N 1
ATOM 2824 C CA . ILE A 1 385 ? 6.530 -7.272 0.953 1.00 97.88 385 ILE A CA 1
ATOM 2825 C C . ILE A 1 385 ? 6.304 -7.496 2.455 1.00 97.88 385 ILE A C 1
ATOM 2827 O O . ILE A 1 385 ? 5.429 -6.880 3.071 1.00 97.88 385 ILE A O 1
ATOM 2831 N N . ARG A 1 386 ? 7.144 -8.322 3.089 1.00 97.81 386 ARG A N 1
ATOM 2832 C CA . ARG A 1 386 ? 7.114 -8.564 4.537 1.00 97.81 386 ARG A CA 1
ATOM 2833 C C . ARG A 1 386 ? 7.347 -7.284 5.337 1.00 97.81 386 ARG A C 1
ATOM 2835 O O . ARG A 1 386 ? 6.664 -7.069 6.342 1.00 97.81 386 ARG A O 1
ATOM 2842 N N . GLN A 1 387 ? 8.294 -6.440 4.929 1.00 97.44 387 GLN A N 1
ATOM 2843 C CA . GLN A 1 387 ? 8.549 -5.153 5.580 1.00 97.44 387 GLN A CA 1
ATOM 2844 C C . GLN A 1 387 ? 7.345 -4.214 5.465 1.00 97.44 387 GLN A C 1
ATOM 2846 O O . GLN A 1 387 ? 6.923 -3.669 6.485 1.00 97.44 387 GLN A O 1
ATOM 2851 N N . ILE A 1 388 ? 6.750 -4.091 4.275 1.00 97.38 388 ILE A N 1
ATOM 2852 C CA . ILE A 1 388 ? 5.534 -3.299 4.028 1.00 97.38 388 ILE A CA 1
ATOM 2853 C C . ILE A 1 388 ? 4.385 -3.785 4.919 1.00 97.38 388 ILE A C 1
ATOM 2855 O O . ILE A 1 388 ? 3.833 -3.005 5.697 1.00 97.38 388 ILE A O 1
ATOM 2859 N N . ARG A 1 389 ? 4.103 -5.095 4.920 1.00 98.12 389 ARG A N 1
ATOM 2860 C CA . ARG A 1 389 ? 3.069 -5.717 5.766 1.00 98.12 389 ARG A CA 1
ATOM 2861 C C . ARG A 1 389 ? 3.255 -5.387 7.246 1.00 98.12 389 ARG A C 1
ATOM 2863 O O . ARG A 1 389 ? 2.308 -4.991 7.928 1.00 98.12 389 ARG A O 1
ATOM 2870 N N . ARG A 1 390 ? 4.474 -5.559 7.770 1.00 98.06 390 ARG A N 1
ATOM 2871 C CA . ARG A 1 390 ? 4.779 -5.302 9.189 1.00 98.06 390 ARG A CA 1
ATOM 2872 C C . ARG A 1 390 ? 4.678 -3.819 9.525 1.00 98.06 390 ARG A C 1
ATOM 2874 O O . ARG A 1 390 ? 4.106 -3.480 10.558 1.00 98.06 390 ARG A O 1
ATOM 2881 N N . ARG A 1 391 ? 5.190 -2.953 8.652 1.00 97.50 391 ARG A N 1
ATOM 2882 C CA . ARG A 1 391 ? 5.132 -1.498 8.807 1.00 97.50 391 ARG A CA 1
ATOM 2883 C C . ARG A 1 391 ? 3.690 -0.997 8.825 1.00 97.50 391 ARG A C 1
ATOM 2885 O O . ARG A 1 391 ? 3.359 -0.206 9.702 1.00 97.50 391 ARG A O 1
ATOM 2892 N N . ALA A 1 392 ? 2.834 -1.490 7.930 1.00 97.69 392 ALA A N 1
ATOM 2893 C CA . ALA A 1 392 ? 1.413 -1.151 7.903 1.00 97.69 392 ALA A CA 1
ATOM 2894 C C . ALA A 1 392 ? 0.716 -1.534 9.222 1.00 97.69 392 ALA A C 1
ATOM 2896 O O . ALA A 1 392 ? 0.101 -0.683 9.864 1.00 97.69 392 ALA A O 1
ATOM 2897 N N . LYS A 1 393 ? 0.900 -2.777 9.699 1.00 98.12 393 LYS A N 1
ATOM 2898 C CA . LYS A 1 393 ? 0.357 -3.225 10.998 1.00 98.12 393 LYS A CA 1
ATOM 2899 C C . LYS A 1 393 ? 0.857 -2.371 12.162 1.00 98.12 393 LYS A C 1
ATOM 2901 O O . LYS A 1 393 ? 0.067 -1.974 13.011 1.00 98.12 393 LYS A O 1
ATOM 2906 N N . GLN A 1 394 ? 2.154 -2.065 12.198 1.00 97.81 394 GLN A N 1
ATOM 2907 C CA . GLN A 1 394 ? 2.744 -1.239 13.253 1.00 97.81 394 GLN A CA 1
ATOM 2908 C C . GLN A 1 394 ? 2.173 0.180 13.247 1.00 97.81 394 GLN A C 1
ATOM 2910 O O . GLN A 1 394 ? 1.724 0.663 14.283 1.00 97.81 394 GLN A O 1
ATOM 2915 N N . ARG A 1 395 ? 2.147 0.838 12.085 1.00 97.25 395 ARG A N 1
ATOM 2916 C CA . ARG A 1 395 ? 1.679 2.223 11.968 1.00 97.25 395 ARG A CA 1
ATOM 2917 C C . ARG A 1 395 ? 0.198 2.395 12.310 1.00 97.25 395 ARG A C 1
ATOM 2919 O O . ARG A 1 395 ? -0.170 3.482 12.743 1.00 97.25 395 ARG A O 1
ATOM 2926 N N . VAL A 1 396 ? -0.621 1.352 12.171 1.00 97.25 396 VAL A N 1
ATOM 2927 C CA . VAL A 1 396 ? -2.034 1.376 12.576 1.00 97.25 396 VAL A CA 1
ATOM 2928 C C . VAL A 1 396 ? -2.204 0.895 14.018 1.00 97.25 396 VAL A C 1
ATOM 2930 O O . VAL A 1 396 ? -2.543 1.687 14.896 1.00 97.25 396 VAL A O 1
ATOM 2933 N N . PHE A 1 397 ? -1.929 -0.381 14.298 1.00 97.31 397 PHE A N 1
ATOM 2934 C CA . PHE A 1 397 ? -2.297 -1.000 15.573 1.00 97.31 397 PHE A CA 1
ATOM 2935 C C . PHE A 1 397 ? -1.427 -0.557 16.741 1.00 97.31 397 PHE A C 1
ATOM 2937 O O . PHE A 1 397 ? -1.956 -0.318 17.820 1.00 97.31 397 PHE A O 1
ATOM 2944 N N . VAL A 1 398 ? -0.112 -0.398 16.557 1.00 96.62 398 VAL A N 1
ATOM 2945 C CA . VAL A 1 398 ? 0.753 0.066 17.658 1.00 96.62 398 VAL A CA 1
ATOM 2946 C C . VAL A 1 398 ? 0.450 1.528 17.973 1.00 96.62 398 VAL A C 1
ATOM 2948 O O . VAL A 1 398 ? 0.331 1.895 19.141 1.00 96.62 398 VAL A O 1
ATOM 2951 N N . THR A 1 399 ? 0.249 2.352 16.942 1.00 95.62 399 THR A N 1
ATOM 2952 C CA . THR A 1 399 ? -0.172 3.748 17.108 1.00 95.62 399 THR A CA 1
ATOM 2953 C C . THR A 1 399 ? -1.490 3.836 17.869 1.00 95.62 399 THR A C 1
ATOM 2955 O O . THR A 1 399 ? -1.571 4.566 18.857 1.00 95.62 399 THR A O 1
ATOM 2958 N N . ASN A 1 400 ? -2.507 3.068 17.469 1.00 95.50 400 ASN A N 1
ATOM 2959 C CA . ASN A 1 400 ? -3.799 3.079 18.147 1.00 95.50 400 ASN A CA 1
ATOM 2960 C C . ASN A 1 400 ? -3.761 2.465 19.539 1.00 95.50 400 ASN A C 1
ATOM 2962 O O . ASN A 1 400 ? -4.389 3.023 20.428 1.00 95.50 400 ASN A O 1
ATOM 2966 N N . ALA A 1 401 ? -2.982 1.411 19.775 1.00 94.25 401 ALA A N 1
ATOM 2967 C CA . ALA A 1 401 ? -2.777 0.871 21.114 1.00 94.25 401 ALA A CA 1
ATOM 2968 C C . ALA A 1 401 ? -2.213 1.946 22.054 1.00 94.25 401 ALA A C 1
ATOM 2970 O O . ALA A 1 401 ? -2.750 2.178 23.133 1.00 94.25 401 ALA A O 1
ATOM 2971 N N . ILE A 1 402 ? -1.181 2.681 21.625 1.00 93.50 402 ILE A N 1
ATOM 2972 C CA . ILE A 1 402 ? -0.597 3.759 22.434 1.00 93.50 402 ILE A CA 1
ATOM 2973 C C . ILE A 1 402 ? -1.594 4.911 22.617 1.00 93.50 402 ILE A C 1
ATOM 2975 O O . ILE A 1 402 ? -1.759 5.393 23.738 1.00 93.50 402 ILE A O 1
ATOM 2979 N N . ARG A 1 403 ? -2.272 5.354 21.548 1.00 92.19 403 ARG A N 1
ATOM 2980 C CA . ARG A 1 403 ? -3.309 6.402 21.624 1.00 92.19 403 ARG A CA 1
ATOM 2981 C C . ARG A 1 403 ? -4.414 6.012 22.599 1.00 92.19 403 ARG A C 1
ATOM 2983 O O . ARG A 1 403 ? -4.827 6.835 23.413 1.00 92.19 403 ARG A O 1
ATOM 2990 N N . ALA A 1 404 ? -4.857 4.762 22.524 1.00 90.62 404 ALA A N 1
ATOM 2991 C CA . ALA A 1 404 ? -5.913 4.233 23.354 1.00 90.62 404 ALA A CA 1
ATOM 2992 C C . ALA A 1 404 ? -5.506 4.222 24.824 1.00 90.62 404 ALA A C 1
ATOM 2994 O O . ALA A 1 404 ? -6.149 4.885 25.633 1.00 90.62 404 ALA A O 1
ATOM 2995 N N . LEU A 1 405 ? -4.395 3.550 25.142 1.00 89.81 405 LEU A N 1
ATOM 2996 C CA . LEU A 1 405 ? -3.882 3.395 26.505 1.00 89.81 405 LEU A CA 1
ATOM 2997 C C . LEU A 1 405 ? -3.571 4.744 27.170 1.00 89.81 405 LEU A C 1
ATOM 2999 O O . LEU A 1 405 ? -3.814 4.909 28.363 1.00 89.81 405 LEU A O 1
ATOM 3003 N N . ARG A 1 406 ? -3.094 5.740 26.411 1.00 89.56 406 ARG A N 1
ATOM 3004 C CA . ARG A 1 406 ? -2.907 7.104 26.934 1.00 89.56 406 ARG A CA 1
ATOM 3005 C C . ARG A 1 406 ? -4.230 7.760 27.313 1.00 89.56 406 ARG A C 1
ATOM 3007 O O . ARG A 1 406 ? -4.325 8.345 28.380 1.00 89.56 406 ARG A O 1
ATOM 3014 N N . ARG A 1 407 ? -5.254 7.654 26.465 1.00 85.38 407 ARG A N 1
ATOM 3015 C CA . ARG A 1 407 ? -6.536 8.352 26.657 1.00 85.38 407 ARG A CA 1
ATOM 3016 C C . ARG A 1 407 ? -7.379 7.778 27.799 1.00 85.38 407 ARG A C 1
ATOM 3018 O O . ARG A 1 407 ? -8.172 8.498 28.396 1.00 85.38 407 ARG A O 1
ATOM 3025 N N . VAL A 1 408 ? -7.217 6.492 28.091 1.00 80.12 408 VAL A N 1
ATOM 3026 C CA . VAL A 1 408 ? -7.892 5.799 29.205 1.00 80.12 408 VAL A CA 1
ATOM 3027 C C . VAL A 1 408 ? -7.104 5.864 30.522 1.00 80.12 408 VAL A C 1
ATOM 3029 O O . VAL A 1 408 ? -7.684 5.655 31.592 1.00 80.12 408 VAL A O 1
ATOM 3032 N N . SER A 1 409 ? -5.804 6.178 30.462 1.00 78.50 409 SER A N 1
ATOM 3033 C CA . SER A 1 409 ? -4.956 6.378 31.640 1.00 78.50 409 SER A CA 1
ATOM 3034 C C . SER A 1 409 ? -5.258 7.726 32.315 1.00 78.50 409 SER A C 1
ATOM 3036 O O . SER A 1 409 ? -5.216 8.759 31.644 1.00 78.50 409 SER A O 1
ATOM 3038 N N . PRO A 1 410 ? -5.513 7.769 33.640 1.00 71.88 410 PRO A N 1
ATOM 3039 C CA . PRO A 1 410 ? -5.747 9.022 34.364 1.00 71.88 410 PRO A CA 1
ATOM 3040 C C . PRO A 1 410 ? -4.582 10.017 34.299 1.00 71.88 410 PRO A C 1
ATOM 3042 O O . PRO A 1 410 ? -4.809 11.220 34.399 1.00 71.88 410 PRO A O 1
ATOM 3045 N N . THR A 1 411 ? -3.346 9.527 34.161 1.00 79.94 411 THR A N 1
ATOM 3046 C CA . THR A 1 411 ? -2.138 10.367 34.087 1.00 79.94 411 THR A CA 1
ATOM 3047 C C . THR A 1 411 ? -1.626 10.549 32.657 1.00 79.94 411 THR A C 1
ATOM 3049 O O . THR A 1 411 ? -0.550 11.108 32.454 1.00 79.94 411 THR A O 1
ATOM 3052 N N . GLU A 1 412 ? -2.360 10.033 31.665 1.00 80.62 412 GLU A N 1
ATOM 3053 C CA . GLU A 1 412 ? -1.916 9.882 30.274 1.00 80.62 412 GLU A CA 1
ATOM 3054 C C . GLU A 1 412 ? -0.650 9.016 30.108 1.00 80.62 412 GLU A C 1
ATOM 3056 O O . GLU A 1 412 ? -0.061 8.938 29.024 1.00 80.62 412 GLU A O 1
ATOM 3061 N N . ASN A 1 413 ? -0.235 8.307 31.163 1.00 84.12 413 ASN A N 1
ATOM 3062 C CA . ASN A 1 413 ? 0.886 7.385 31.134 1.00 84.12 413 ASN A CA 1
ATOM 3063 C C . ASN A 1 413 ? 0.399 5.957 30.885 1.00 84.12 413 ASN A C 1
ATOM 3065 O O . ASN A 1 413 ? -0.358 5.388 31.669 1.00 84.12 413 ASN A O 1
ATOM 3069 N N . VAL A 1 414 ? 0.892 5.344 29.810 1.00 86.19 414 VAL A N 1
ATOM 3070 C CA . VAL A 1 414 ? 0.576 3.948 29.463 1.00 86.19 414 VAL A CA 1
ATOM 3071 C C . VAL A 1 414 ? 1.061 2.947 30.515 1.00 86.19 414 VAL A C 1
ATOM 3073 O O . VAL A 1 414 ? 0.573 1.826 30.545 1.00 86.19 414 VAL A O 1
ATOM 3076 N N . ARG A 1 415 ? 2.017 3.337 31.372 1.00 86.81 415 ARG A N 1
ATOM 3077 C CA . ARG A 1 415 ? 2.576 2.478 32.428 1.00 86.81 415 ARG A CA 1
ATOM 3078 C C . ARG A 1 415 ? 1.646 2.274 33.624 1.00 86.81 415 ARG A C 1
ATOM 3080 O O . ARG A 1 415 ? 1.941 1.423 34.451 1.00 86.81 415 ARG A O 1
ATOM 3087 N N . ASP A 1 416 ? 0.552 3.026 33.706 1.00 83.38 416 ASP A N 1
ATOM 3088 C CA . ASP A 1 416 ? -0.448 2.877 34.771 1.00 83.38 416 ASP A CA 1
ATOM 3089 C C . ASP A 1 416 ? -1.342 1.643 34.564 1.00 83.38 416 ASP A C 1
ATOM 3091 O O . ASP A 1 416 ? -2.139 1.286 35.430 1.00 83.38 416 ASP A O 1
ATOM 3095 N N . ILE A 1 417 ? -1.238 1.010 33.394 1.00 85.19 417 ILE A N 1
ATOM 3096 C CA . ILE A 1 417 ? -1.996 -0.175 33.013 1.00 85.19 417 ILE A CA 1
ATOM 3097 C C . ILE A 1 417 ? -1.043 -1.364 33.082 1.00 85.19 417 ILE A C 1
ATOM 3099 O O . ILE A 1 417 ? -0.083 -1.442 32.315 1.00 85.19 417 ILE A O 1
ATOM 3103 N N . GLU A 1 418 ? -1.310 -2.284 34.005 1.00 88.88 418 GLU A N 1
ATOM 3104 C CA . GLU A 1 418 ? -0.447 -3.446 34.240 1.00 88.88 418 GLU A CA 1
ATOM 3105 C C . GLU A 1 418 ? -0.681 -4.553 33.209 1.00 88.88 418 GLU A C 1
ATOM 3107 O O . GLU A 1 418 ? 0.270 -5.185 32.746 1.00 88.88 418 GLU A O 1
ATOM 3112 N N . TYR A 1 419 ? -1.940 -4.759 32.815 1.00 92.62 419 TYR A N 1
ATOM 3113 C CA . TYR A 1 419 ? -2.337 -5.827 31.903 1.00 92.62 419 TYR A CA 1
ATOM 3114 C C . TYR A 1 419 ? -3.032 -5.255 30.672 1.00 92.62 419 TYR A C 1
ATOM 3116 O O . TYR A 1 419 ? -3.958 -4.455 30.787 1.00 92.62 419 TYR A O 1
ATOM 3124 N N . VAL A 1 420 ? -2.613 -5.700 29.487 1.00 93.94 420 VAL A N 1
ATOM 3125 C CA . VAL A 1 420 ? -3.280 -5.392 28.217 1.00 93.94 420 VAL A CA 1
ATOM 3126 C C . VAL A 1 420 ? -3.623 -6.704 27.524 1.00 93.94 420 VAL A C 1
ATOM 3128 O O . VAL A 1 420 ? -2.731 -7.496 27.224 1.00 93.94 420 VAL A O 1
ATOM 3131 N N . VAL A 1 421 ? -4.906 -6.926 27.262 1.00 94.88 421 VAL A N 1
ATOM 3132 C CA . VAL A 1 421 ? -5.410 -8.087 26.526 1.00 94.88 421 VAL A CA 1
ATOM 3133 C C . VAL A 1 421 ? -5.793 -7.642 25.121 1.00 94.88 421 VAL A C 1
ATOM 3135 O O . VAL A 1 421 ? -6.563 -6.699 24.945 1.00 94.88 421 VAL A O 1
ATOM 3138 N N . LEU A 1 422 ? -5.228 -8.312 24.118 1.00 94.75 422 LEU A N 1
ATOM 3139 C CA . LEU A 1 422 ? -5.558 -8.086 22.715 1.00 94.75 422 LEU A CA 1
ATOM 3140 C C . LEU A 1 422 ? -6.645 -9.076 22.303 1.00 94.75 422 LEU A C 1
ATOM 3142 O O . LEU A 1 422 ? -6.465 -10.285 22.455 1.00 94.75 422 LEU A O 1
ATOM 3146 N N . VAL A 1 423 ? -7.755 -8.556 21.793 1.00 92.50 423 VAL A N 1
ATOM 3147 C CA . VAL A 1 423 ? -8.856 -9.337 21.221 1.00 92.50 423 VAL A CA 1
ATOM 3148 C C . VAL A 1 423 ? -9.219 -8.771 19.846 1.00 92.50 423 VAL A C 1
ATOM 3150 O O . VAL A 1 423 ? -8.565 -7.852 19.347 1.00 92.50 423 VAL A O 1
ATOM 3153 N N . GLY A 1 424 ? -10.260 -9.317 19.227 1.00 87.44 424 GLY A N 1
ATOM 3154 C CA . GLY A 1 424 ? -10.661 -8.944 17.875 1.00 87.44 424 GLY A CA 1
ATOM 3155 C C . GLY A 1 424 ? -9.992 -9.817 16.816 1.00 87.44 424 GLY A C 1
ATOM 3156 O O . GLY A 1 424 ? -9.182 -10.694 17.112 1.00 87.44 424 GLY A O 1
ATOM 3157 N N . GLY A 1 425 ? -10.398 -9.626 15.563 1.00 87.38 425 GLY A N 1
ATOM 3158 C CA . GLY A 1 425 ? -10.006 -10.507 14.459 1.00 87.38 425 GLY A CA 1
ATOM 3159 C C . GLY A 1 425 ? -8.653 -10.205 13.802 1.00 87.38 425 GLY A C 1
ATOM 3160 O O . GLY A 1 425 ? -8.296 -10.923 12.867 1.00 87.38 425 GLY A O 1
ATOM 3161 N N . SER A 1 426 ? -7.949 -9.136 14.201 1.00 87.31 426 SER A N 1
ATOM 3162 C CA . SER A 1 426 ? -6.787 -8.590 13.464 1.00 87.31 426 SER A CA 1
ATOM 3163 C C . SER A 1 426 ? -5.408 -9.077 13.896 1.00 87.31 426 SER A C 1
ATOM 3165 O O . SER A 1 426 ? -5.211 -9.347 15.099 1.00 87.31 426 SER A O 1
#

Mean predicted aligned error: 7.06 Å

Radius of gyration: 28.96 Å; Cα contacts (8 Å, |Δi|>4): 785; chains: 1; bounding box: 71×61×85 Å

pLDDT: mean 91.92, std 5.91, range [57.66, 98.5]

Sequence (426 aa):
MVVADRSLPYDEIARQLNAAASRLELAGAVLQADDGVLVHNRLDHKIPIVDEVSLIDKVPIGMLAAIEVAEVGRIVEKLSNPFGIATLFGLSAEDTKSVVPLARSLVGNRSAVVIKTPRGDVKERRIPAGRITFTGSVTSADIDVERGAEEIMAAAAKVKNIVDISGEPGTNVGGMMEKVRVTMSQLTGIHPKDIQITDLLAVDTQVPQQVAGGIANEFSMEAAVGIAVMVKTDRLQMQQIAENLASQVGVPVEVGGVEADMAILGALTTPGTAAPIAILDMGAGSTDASVMRADGTGVSIHLAGAGNMVTLMIQSELGLETFDAAEEVKKYPLAKVETVFNIRHEDGTVQFFTEPLPAHVFARVVALTDKGMVPVDTDLPVEAIRQIRRRAKQRVFVTNAIRALRRVSPTENVRDIEYVVLVGGS

Nearest PDB structures (foldseek):
  1nbw-assembly1_A  TM=9.709E-01  e=1.009E-54  Klebsiella pneumoniae
  2d0p-assembly1_C  TM=9.777E-01  e=3.438E-52  Klebsiella oxytoca
  3wqt-assembly1_A  TM=4.808E-01  e=1.147E-03  Staphylococcus aureus subsp. aureus MRSA252
  7q6i-assembly4_D  TM=4.690E-01  e=9.612E-04  Vibrio maritimus
  3wqt-assembly3_C  TM=3.633E-01  e=9.612E-04  Staphylococcus aureus subsp. aureus MRSA252

Solvent-accessible surface area (backbone atoms only — not comparable to full-atom values): 23670 Å² total; per-residue (Å²): 112,48,78,45,59,72,88,56,56,49,69,58,52,22,53,52,49,45,61,45,50,78,78,43,90,69,71,24,39,40,29,28,41,93,34,40,68,66,22,49,75,62,34,87,68,84,50,46,58,47,43,48,25,71,42,50,89,73,59,80,80,96,53,60,65,49,72,46,60,40,60,95,96,43,50,37,66,46,64,32,28,37,66,40,45,22,65,77,68,69,48,51,79,69,58,31,60,57,39,39,54,44,8,56,74,36,54,80,29,38,60,52,74,50,69,64,54,99,80,73,75,54,78,90,73,91,66,92,56,45,40,39,39,41,34,24,80,83,40,68,41,76,44,57,51,74,67,36,19,70,53,49,50,53,46,52,71,72,29,55,65,48,54,31,55,49,39,35,83,93,25,74,61,16,49,50,53,51,50,50,25,48,54,50,17,72,74,68,73,47,59,44,89,78,52,39,33,51,32,70,33,57,35,69,48,44,30,68,38,74,45,88,86,54,47,54,77,43,70,43,78,40,85,42,66,47,76,29,64,28,69,75,79,80,78,77,60,58,60,58,52,28,53,53,49,19,69,74,72,75,46,95,53,78,82,74,80,60,65,52,61,54,51,49,59,56,52,53,69,42,87,94,52,54,70,31,29,33,38,39,36,31,31,49,65,33,32,33,32,28,34,34,39,77,86,68,54,71,50,70,52,74,36,20,32,23,42,52,50,31,24,50,46,37,16,41,51,59,61,43,92,42,68,65,62,20,43,43,54,66,74,33,60,46,29,38,27,77,48,57,42,32,34,34,37,79,87,68,53,74,48,77,50,96,59,74,54,63,77,87,43,58,72,32,38,23,27,57,46,99,93,43,79,42,64,48,84,52,92,66,54,70,67,56,53,51,49,48,44,51,50,30,45,43,64,39,53,52,48,46,49,53,55,43,42,22,73,70,27,96,81,52,42,57,81,77,48,81,33,77,46,82,46,63,88,101